Protein 5H4R (pdb70)

B-factor: mean 18.1, std 11.46, range [3.58, 94.28]

Solvent-accessible surface area: 15550 Å² total; per-residue (Å²): 195,25,170,63,19,114,12,163,31,86,74,95,155,49,34,117,42,68,2,6,114,24,0,99,77,0,56,0,0,0,0,0,0,32,0,0,0,0,15,60,127,136,53,122,46,155,56,44,38,82,6,3,30,48,109,10,57,31,119,2,60,78,118,2,0,48,23,0,70,185,27,19,1,28,0,0,0,0,0,0,1,2,20,40,4,24,98,63,103,81,18,79,11,27,143,116,0,11,49,12,0,39,90,0,0,43,32,0,41,139,22,163,0,10,0,0,0,0,0,4,73,0,18,57,72,32,54,3,19,0,27,78,148,44,41,156,49,0,32,89,0,2,107,9,0,2,62,46,0,0,67,71,0,78,136,38,84,42,54,0,0,0,0,4,0,5,31,0,34,5,44,78,40,173,6,28,146,147,10,50,36,140,37,105,77,0,98,43,0,6,81,4,2,15,100,2,0,42,9,0,0,76,12,0,16,92,23,22,47,38,0,68,9,0,7,0,0,0,0,1,3,8,0,15,0,68,20,0,42,34,137,44,14,123,62,10,164,47,90,17,206,131,188,59,27,11,0,0,0,0,10,3,28,54,10,115,60,1,0,48,19,30,54,142,94,114,52,28,61,43,147,6,42,19,140,34,112,138,16,64,137,44,0,29,137,3,0,41,74,0,17,64,70,4,0,37,151,6,41,0,0,0,0,0,9,0,0,0,14,24,2,143,59,20,22,68,15,0,0,26,0,0,0,3,0,5,46,0,0,15,0,21,7,1,0,3,0,0,19,0,8,23,26,35,200,56,161,42,83,12,1,0,0,0,38,4,174,72,36,140,55,54,30,60,25,0,9,53,0,0,38,100,25,0,201

CATH classification: 3.20.20.80

Secondary structure (DSSP, 8-state):
---------PPPP---SHHHHHHHHH--EEEETTSTT---SS-S-S-GGGHHHHTT-S---HHHHHHHHHTT--EEEE----GGGEETTTTEEPHHHHHHHHHHHHHHHHTT-EEEEE--S-BSTTSB--SGGGHHHHHHHHHHHHHHHHHHTTTS-TTEEEES-S-----SSTTSS---TTSHHHHHHHHHHHHHHHHHHHHHHTT-GGGGT--EEEE-GGG-THHHHSTT--PPP---SSS--EEEEEE---SHHHHTS-TTSTT------TT-HHHHHHHHHHHHHHHHHTGGGT--EEEEEE-----SS-HHHHHHHHHHHHHHHHHTT-EEEEEE-S--SSSS-----EETTTTEES-HHHHHHHHHHH-

Foldseek 3Di:
DADQDDDDDAFDDFDDDDQLVVQLVQLAEAEQPQAQQQDDPDDPDDDPNCSRCPQLNDHDDLVLLVLVVVLPGQEYEYEHAQPVAFDDPQGHGHPVSLVSVVVNVVSNVVSVGQYEYEHEPQDDQQAQAQAPVRLVSPLSNLLRVLLVNLLVCQQPAQSYEYESYAAHAHPPDPGRPHDDCVDVRRLRSQVSLQVSQQSNQVSQCVNDHNSVQHAYEGATHGLALVRCLDPSHDDHDHPRPDPQRYEYEHADQPPCLFAPPFLPDPSHDPAADPPDCVNCVVLLVSLVSCLVPARVVPHHYEHEEYFGFDDPHSLNRRLNVLLNNQQSQVSSSYYYYYHASLACDDRDRHRHQANSVVRDGPRSSNSVSNSVRRD

Radius of gyration: 19.48 Å; Cα contacts (8 Å, |Δi|>4): 780; chains: 1; bounding box: 45×49×55 Å

Nearest PDB structures (foldseek):
  5h4r-assembly1_A  TM=1.003E+00  e=7.513E-83  Caldicellulosiruptor sp. F32
  4x0v-assembly4_D  TM=1.001E+00  e=1.596E-78  Caldicellulosiruptor sp. F32
  1edg-assembly1_A  TM=9.841E-01  e=3.056E-53  Ruminiclostridium cellulolyticum H10
  5oyd-assembly1_A  TM=8.355E-01  e=2.711E-30  Cellvibrio japonicus Ueda107
  6haa-assembly2_B  TM=8.327E-01  e=1.024E-29  Cellvibrio japonicus Ueda107

InterPro domains:
  IPR001547 Glycoside hydrolase, family 5 [PF00150] (77-369)
  IPR017853 Glycoside hydrolase superfamily [SSF51445] (43-400)
  IPR050386 Glycosyl Hydrolase 5 (Cellulase A) [PTHR31297] (7-392)

Structure (mmCIF, N/CA/C/O backbone):
data_5H4R
#
_entry.id   5H4R
#
_cell.length_a   62.581
_cell.length_b   76.315
_cell.length_c   95.611
_cell.angle_alpha   90.000
_cell.angle_beta   90.000
_cell.angle_gamma   90.000
#
_symmetry.space_group_name_H-M   'P 21 21 21'
#
loop_
_entity.id
_entity.type
_entity.pdbx_description
1 polymer Beta-1,3-1,4-glucanase
2 branched beta-D-glucopyranose-(1-4)-beta-D-glucopyranose-(1-4)-beta-D-glucopyranose-(1-4)-beta-D-glucopyranose
3 non-polymer GLYCEROL
4 water water
#
loop_
_atom_site.group_PDB
_atom_site.id
_atom_site.type_symbol
_atom_site.label_atom_id
_atom_site.label_alt_id
_atom_site.label_comp_id
_atom_site.label_asym_id
_atom_site.label_entity_id
_atom_site.label_seq_id
_atom_site.pdbx_PDB_ins_code
_atom_site.Cartn_x
_atom_site.Cartn_y
_atom_site.Cartn_z
_atom_site.occupancy
_atom_site.B_iso_or_equiv
_atom_site.auth_seq_id
_atom_site.auth_comp_id
_atom_site.auth_asym_id
_atom_site.auth_atom_id
_atom_site.pdbx_PDB_model_num
ATOM 1 N N . ARG A 1 22 ? 20.13679 52.53422 -9.78519 1.000 43.86396 22 ARG A N 1
ATOM 2 C CA . ARG A 1 22 ? 20.19454 53.94560 -9.39975 1.000 23.17405 22 ARG A CA 1
ATOM 3 C C . ARG A 1 22 ? 21.62029 54.47085 -9.36607 1.000 20.94472 22 ARG A C 1
ATOM 4 O O . ARG A 1 22 ? 21.85361 55.66264 -9.28935 1.000 26.01472 22 ARG A O 1
ATOM 25 N N . ALA A 1 23 ? 22.57158 53.55565 -9.35635 1.000 18.02854 23 ALA A N 1
ATOM 26 C CA . ALA A 1 23 ? 23.98010 53.89951 -9.26217 1.000 15.45492 23 ALA A CA 1
ATOM 27 C C . ALA A 1 23 ? 24.74926 52.93368 -10.14251 1.000 21.35948 23 ALA A C 1
ATOM 28 O O . ALA A 1 23 ? 24.24215 51.88066 -10.54293 1.000 27.56719 23 ALA A O 1
ATOM 35 N N . LYS A 1 24 ? 25.97171 53.31040 -10.46647 1.000 18.26054 24 LYS A N 1
ATOM 36 C CA A LYS A 1 24 ? 26.83005 52.50839 -11.32766 0.470 21.02403 24 LYS A CA 1
ATOM 37 C CA B LYS A 1 24 ? 26.83229 52.50971 -11.32915 0.530 21.09650 24 LYS A CA 1
ATOM 38 C C . LYS A 1 24 ? 27.98984 51.99088 -10.49321 1.000 22.49819 24 LYS A C 1
ATOM 39 O O . LYS A 1 24 ? 28.76064 52.78422 -9.94142 1.000 20.99047 24 LYS A O 1
ATOM 74 N N . ILE A 1 25 ? 28.10583 50.67324 -10.39179 1.000 14.90898 25 ILE A N 1
ATOM 75 C CA . ILE A 1 25 ? 29.21579 50.08967 -9.63549 1.000 14.01853 25 ILE A CA 1
ATOM 76 C C . ILE A 1 25 ? 30.48666 50.21071 -10.47343 1.000 15.38766 25 ILE A C 1
ATOM 77 O O . ILE A 1 25 ? 30.48551 49.79797 -11.64010 1.000 15.87153 25 ILE A O 1
ATOM 93 N N . PRO A 1 26 ? 31.57727 50.73437 -9.92616 1.000 14.29555 26 PRO A N 1
ATOM 94 C CA . PRO A 1 26 ? 32.77624 50.95303 -10.73367 1.000 15.13785 26 PRO A CA 1
ATOM 95 C C . PRO A 1 26 ? 33.56483 49.67002 -10.94657 1.000 15.34255 26 PRO A C 1
ATOM 96 O O . PRO A 1 26 ? 33.49058 48.72326 -10.16786 1.000 14.71552 26 PRO A O 1
ATOM 107 N N . GLU A 1 27 ? 34.34266 49.67318 -12.02713 1.000 16.50797 27 GLU A N 1
ATOM 108 C CA . GLU A 1 27 ? 35.34373 48.63623 -12.26012 1.000 16.88594 27 GLU A CA 1
ATOM 109 C C . GLU A 1 27 ? 36.63326 49.04420 -11.55803 1.000 26.68744 27 GLU A C 1
ATOM 110 O O . GLU A 1 27 ? 37.32696 49.96325 -12.00994 1.000 25.68666 27 GLU A O 1
ATOM 122 N N . ILE A 1 28 ? 36.95255 48.35388 -10.46735 1.000 18.35304 28 ILE A N 1
ATOM 123 C CA . ILE A 1 28 ? 38.08381 48.70348 -9.60853 1.000 21.90347 28 ILE A CA 1
ATOM 124 C C . ILE A 1 28 ? 39.27692 47.86773 -10.04629 1.000 29.76194 28 ILE A C 1
ATOM 125 O O . ILE A 1 28 ? 39.17089 46.63563 -10.15312 1.000 19.35441 28 ILE A O 1
ATOM 141 N N . LYS A 1 29 ? 40.41866 48.52880 -10.23675 1.000 26.65863 29 LYS A N 1
ATOM 142 C CA . LYS A 1 29 ? 41.67096 47.89445 -10.63119 1.000 26.36462 29 LYS A CA 1
ATOM 143 C C . LYS A 1 29 ? 42.68872 48.12591 -9.52051 1.000 30.68535 29 LYS A C 1
ATOM 144 O O . LYS A 1 29 ? 43.34911 49.17086 -9.47956 1.000 26.46821 29 LYS A O 1
ATOM 163 N N . ILE A 1 30 ? 42.80474 47.14905 -8.62584 1.000 28.93615 30 ILE A N 1
ATOM 164 C CA . ILE A 1 30 ? 43.83560 47.11589 -7.59369 1.000 22.18511 30 ILE A CA 1
ATOM 165 C C . ILE A 1 30 ? 44.49473 45.74179 -7.65059 1.000 19.11509 30 ILE A C 1
ATOM 166 O O . ILE A 1 30 ? 43.81912 44.71990 -7.47993 1.000 22.22607 30 ILE A O 1
ATOM 182 N N . ALA A 1 31 ? 45.80719 45.71608 -7.87595 1.000 20.18793 31 ALA A N 1
ATOM 183 C CA . ALA A 1 31 ? 46.52946 44.45431 -7.93097 1.000 25.07868 31 ALA A CA 1
ATOM 184 C C . ALA A 1 31 ? 46.57048 43.77794 -6.56192 1.000 16.54550 31 ALA A C 1
ATOM 185 O O . ALA A 1 31 ? 46.73562 44.43253 -5.53081 1.000 21.08397 31 ALA A O 1
ATOM 192 N N . SER A 1 32 ? 46.40726 42.45623 -6.54791 1.000 18.37596 32 SER A N 1
ATOM 193 C CA . SER A 1 32 ? 46.53108 41.71772 -5.29620 1.000 18.00501 32 SER A CA 1
ATOM 194 C C . SER A 1 32 ? 47.98759 41.71482 -4.83618 1.000 16.70897 32 SER A C 1
ATOM 195 O O . SER A 1 32 ? 48.91889 41.62554 -5.63950 1.000 18.45468 32 SER A O 1
ATOM 203 N N . ARG A 1 33 ? 48.17656 41.84115 -3.53085 1.000 15.13102 33 ARG A N 1
ATOM 204 C CA . ARG A 1 33 ? 49.47548 41.68146 -2.91526 1.000 15.60591 33 ARG A CA 1
ATOM 205 C C . ARG A 1 33 ? 49.73327 40.20039 -2.64245 1.000 15.84881 33 ARG A C 1
ATOM 206 O O . ARG A 1 33 ? 48.82604 39.36294 -2.69714 1.000 17.66189 33 ARG A O 1
ATOM 227 N N . LYS A 1 34 ? 50.98247 39.87573 -2.34032 1.000 16.60873 34 LYS A N 1
ATOM 228 C CA . LYS A 1 34 ? 51.29356 38.51811 -1.90435 1.000 16.86078 34 LYS A CA 1
ATOM 229 C C . LYS A 1 34 ? 50.67965 38.29411 -0.53747 1.000 18.24607 34 LYS A C 1
ATOM 230 O O . LYS A 1 34 ? 50.93924 39.06368 0.39199 1.000 16.42144 34 LYS A O 1
ATOM 248 N N . ILE A 1 35 ? 49.84715 37.26912 -0.41913 1.000 15.28385 35 ILE A N 1
ATOM 249 C CA . ILE A 1 35 ? 49.19740 36.90766 0.83537 1.000 14.28431 35 ILE A CA 1
ATOM 250 C C . ILE A 1 35 ? 49.78595 35.57535 1.29025 1.000 17.96981 35 ILE A C 1
ATOM 251 O O . ILE A 1 35 ? 49.72415 34.58449 0.53688 1.000 16.93382 35 ILE A O 1
ATOM 267 N N . PRO A 1 36 ? 50.42841 35.50551 2.45434 1.000 15.32601 36 PRO A N 1
ATOM 268 C CA . PRO A 1 36 ? 50.99180 34.22209 2.88221 1.000 17.32195 36 PRO A CA 1
ATOM 269 C C . PRO A 1 36 ? 49.92788 33.14041 2.94018 1.000 16.79744 36 PRO A C 1
ATOM 270 O O . PRO A 1 36 ? 48.78426 33.38043 3.33458 1.000 17.20741 36 PRO A O 1
ATOM 281 N N . ASN A 1 37 ? 50.31712 31.93381 2.53427 1.000 17.49746 37 ASN A N 1
ATOM 282 C CA . ASN A 1 37 ? 49.39264 30.80855 2.54828 1.000 18.90679 37 ASN A CA 1
ATOM 283 C C . ASN A 1 37 ? 49.49131 30.15405 3.91470 1.000 17.80835 37 ASN A C 1
ATOM 284 O O . ASN A 1 37 ? 50.38675 29.34019 4.17304 1.000 23.95024 37 ASN A O 1
ATOM 295 N N . ASN A 1 38 ? 48.59249 30.52756 4.80492 1.000 14.77789 38 ASN A N 1
ATOM 296 C CA . ASN A 1 38 ? 48.48617 29.84721 6.08158 1.000 14.63815 38 ASN A CA 1
ATOM 297 C C . ASN A 1 38 ? 47.01873 29.76641 6.47853 1.000 14.97460 38 ASN A C 1
ATOM 298 O O . ASN A 1 38 ? 46.13858 30.33691 5.83114 1.000 13.18002 38 ASN A O 1
ATOM 309 N N . ALA A 1 39 ? 46.76019 29.00206 7.53792 1.000 13.73916 39 ALA A N 1
ATOM 310 C CA . ALA A 1 39 ? 45.38086 28.73325 7.93354 1.000 13.12316 39 ALA A CA 1
ATOM 311 C C . ALA A 1 39 ? 44.65136 30.00860 8.33589 1.000 14.14317 39 ALA A C 1
ATOM 312 O O . ALA A 1 39 ? 43.47174 30.18836 8.01383 1.000 12.95632 39 ALA A O 1
ATOM 319 N N . ALA A 1 40 ? 45.34130 30.91133 9.02912 1.000 11.68966 40 ALA A N 1
ATOM 320 C CA . ALA A 1 40 ? 44.68929 32.10174 9.55078 1.000 12.13497 40 ALA A CA 1
ATOM 321 C C . ALA A 1 40 ? 44.21450 32.99126 8.41878 1.000 11.60551 40 ALA A C 1
ATOM 322 O O . ALA A 1 40 ? 43.10013 33.51907 8.45807 1.000 9.62895 40 ALA A O 1
ATOM 329 N N . LEU A 1 41 ? 45.04861 33.16390 7.40151 1.000 11.00307 41 LEU A N 1
ATOM 330 C CA . LEU A 1 41 ? 44.64771 34.05579 6.32810 1.000 10.57568 41 LEU A CA 1
ATOM 331 C C . LEU A 1 41 ? 43.61010 33.40682 5.42058 1.000 10.88008 41 LEU A C 1
ATOM 332 O O . LEU A 1 41 ? 42.75249 34.12537 4.88035 1.000 11.84583 41 LEU A O 1
ATOM 348 N N . LYS A 1 42 ? 43.61629 32.05765 5.30521 1.000 11.32909 42 LYS A N 1
ATOM 349 C CA . LYS A 1 42 ? 42.53311 31.37071 4.59615 1.000 11.51062 42 LYS A CA 1
ATOM 350 C C . LYS A 1 42 ? 41.21003 31.52510 5.34750 1.000 12.23515 42 LYS A C 1
ATOM 351 O O . LYS A 1 42 ? 40.15177 31.69464 4.72465 1.000 12.01056 42 LYS A O 1
ATOM 370 N N . PHE A 1 43 ? 41.26832 31.45397 6.68288 1.000 11.76940 43 PHE A N 1
ATOM 371 C CA . PHE A 1 43 ? 40.11162 31.69900 7.54574 1.000 9.66260 43 PHE A CA 1
ATOM 372 C C . PHE A 1 43 ? 39.52878 33.08732 7.30610 1.000 13.14841 43 PHE A C 1
ATOM 373 O O . PHE A 1 43 ? 38.32564 33.23726 7.04402 1.000 10.68723 43 PHE A O 1
ATOM 390 N N . VAL A 1 44 ? 40.37630 34.12156 7.36675 1.000 10.68087 44 VAL A N 1
ATOM 391 C CA . VAL A 1 44 ? 39.90760 35.48628 7.13714 1.000 9.95516 44 VAL A CA 1
ATOM 392 C C . VAL A 1 44 ? 39.31803 35.63142 5.74003 1.000 10.66069 44 VAL A C 1
ATOM 393 O O . VAL A 1 44 ? 38.29978 36.30399 5.55365 1.000 8.88435 44 VAL A O 1
ATOM 406 N N . LYS A 1 45 ? 39.95467 35.03436 4.73286 1.000 9.53244 45 LYS A N 1
ATOM 407 C CA . LYS A 1 45 ? 39.38137 35.08367 3.38909 1.000 11.74264 45 LYS A CA 1
ATOM 408 C C . LYS A 1 45 ? 37.99536 34.44629 3.35141 1.000 12.87113 45 LYS A C 1
ATOM 409 O O . LYS A 1 45 ? 37.07075 34.98894 2.73371 1.000 12.35870 45 LYS A O 1
ATOM 428 N N . ASP A 1 46 ? 37.81779 33.32545 4.04488 1.000 10.89808 46 ASP A N 1
ATOM 429 C CA . ASP A 1 46 ? 36.53912 32.61817 4.01562 1.000 11.71072 46 ASP A CA 1
ATOM 430 C C . ASP A 1 46 ? 35.44819 33.40480 4.73148 1.000 13.96002 46 ASP A C 1
ATOM 431 O O . ASP A 1 46 ? 34.26449 33.24768 4.41281 1.000 11.28160 46 ASP A O 1
ATOM 440 N N . MET A 1 47 ? 35.81770 34.22839 5.70941 1.000 9.52642 47 MET A N 1
ATOM 441 C CA . MET A 1 47 ? 34.84647 35.14322 6.31748 1.000 10.70438 47 MET A CA 1
ATOM 442 C C . MET A 1 47 ? 34.19617 36.04376 5.28335 1.000 9.76126 47 MET A C 1
ATOM 443 O O . MET A 1 47 ? 33.03976 36.43412 5.46110 1.000 9.81824 47 MET A O 1
ATOM 457 N N . LYS A 1 48 ? 34.94298 36.42553 4.24344 1.000 9.97476 48 LYS A N 1
ATOM 458 C CA . LYS A 1 48 ? 34.44156 37.04181 3.01480 1.000 9.10953 48 LYS A CA 1
ATOM 459 C C . LYS A 1 48 ? 34.07781 38.50267 3.20405 1.000 12.07919 48 LYS A C 1
ATOM 460 O O . LYS A 1 48 ? 34.76061 39.39262 2.69601 1.000 9.92586 48 LYS A O 1
ATOM 479 N N . ILE A 1 49 ? 32.98954 38.74895 3.91692 1.000 10.13448 49 ILE A N 1
ATOM 480 C CA . ILE A 1 49 ? 32.52451 40.09852 4.17967 1.000 8.59384 49 ILE A CA 1
ATOM 481 C C . ILE A 1 49 ? 31.46975 39.98757 5.26785 1.000 7.23281 49 ILE A C 1
ATOM 482 O O . ILE A 1 49 ? 30.69162 39.02514 5.30321 1.000 8.73834 49 ILE A O 1
ATOM 498 N N . GLY A 1 50 ? 31.43923 40.98711 6.14359 1.000 9.40484 50 GLY A N 1
ATOM 499 C CA . GLY A 1 50 ? 30.61644 40.94967 7.32703 1.000 8.43418 50 GLY A CA 1
ATOM 500 C C . GLY A 1 50 ? 29.57348 42.04299 7.38088 1.000 8.96214 50 GLY A C 1
ATOM 501 O O . GLY A 1 50 ? 29.67430 43.08809 6.73072 1.000 10.11921 50 GLY A O 1
ATOM 505 N N . TRP A 1 51 ? 28.57218 41.78352 8.20977 1.000 8.47705 51 TRP A N 1
ATOM 506 C CA . TRP A 1 51 ? 27.47128 42.70322 8.47627 1.000 7.10757 51 TRP A CA 1
ATOM 507 C C . TRP A 1 51 ? 27.32488 42.79484 9.98181 1.000 7.17245 51 TRP A C 1
ATOM 508 O O . TRP A 1 51 ? 27.22238 41.76277 10.64623 1.000 9.44234 51 TRP A O 1
ATOM 529 N N . ASN A 1 52 ? 27.38608 44.01458 10.52128 1.000 7.71134 52 ASN A N 1
ATOM 530 C CA . ASN A 1 52 ? 27.17636 44.24389 11.93979 1.000 8.21239 52 ASN A CA 1
ATOM 531 C C . ASN A 1 52 ? 25.69204 44.38873 12.24513 1.000 9.78057 52 ASN A C 1
ATOM 532 O O . ASN A 1 52 ? 24.99625 45.17346 11.60017 1.000 9.16808 52 ASN A O 1
ATOM 543 N N . LEU A 1 53 ? 25.23208 43.64921 13.24724 1.000 9.34935 53 LEU A N 1
ATOM 544 C CA . LEU A 1 53 ? 23.93937 43.85546 13.90626 1.000 7.85395 53 LEU A CA 1
ATOM 545 C C . LEU A 1 53 ? 24.07788 45.06611 14.84026 1.000 11.35202 53 LEU A C 1
ATOM 546 O O . LEU A 1 53 ? 24.12177 44.96689 16.06702 1.000 9.29454 53 LEU A O 1
ATOM 562 N N . GLY A 1 54 ? 24.21336 46.23885 14.22186 1.000 8.50003 54 GLY A N 1
ATOM 563 C CA . GLY A 1 54 ? 24.52521 47.42985 14.96940 1.000 7.80272 54 GLY A CA 1
ATOM 564 C C . GLY A 1 54 ? 23.33071 48.02032 15.69834 1.000 8.72935 54 GLY A C 1
ATOM 565 O O . GLY A 1 54 ? 22.16911 47.86104 15.31230 1.000 7.94833 54 GLY A O 1
ATOM 569 N N . ASN A 1 55 ? 23.63566 48.76155 16.76197 1.000 8.76448 55 ASN A N 1
ATOM 570 C CA . ASN A 1 55 ? 22.61769 49.42355 17.58545 1.000 10.98299 55 ASN A CA 1
ATOM 571 C C . ASN A 1 55 ? 21.54956 48.44411 18.07653 1.000 9.04253 55 ASN A C 1
ATOM 572 O O . ASN A 1 55 ? 20.37366 48.79488 18.21614 1.000 10.80831 55 ASN A O 1
ATOM 583 N N . THR A 1 56 ? 21.98207 47.22314 18.40126 1.000 7.38932 56 THR A N 1
ATOM 584 C CA . THR A 1 56 ? 21.09525 46.15392 18.82528 1.000 8.25149 56 THR A CA 1
ATOM 585 C C . THR A 1 56 ? 21.49650 45.77678 20.23996 1.000 9.00408 56 THR A C 1
ATOM 586 O O . THR A 1 56 ? 21.13735 46.48572 21.18280 1.000 9.00357 56 THR A O 1
ATOM 597 N N . PHE A 1 57 ? 22.18250 44.63917 20.45658 1.000 8.05113 57 PHE A N 1
ATOM 598 C CA . PHE A 1 57 ? 22.60453 44.27168 21.81447 1.000 8.51594 57 PHE A CA 1
ATOM 599 C C . PHE A 1 57 ? 23.65924 45.20852 22.38800 1.000 8.45222 57 PHE A C 1
ATOM 600 O O . PHE A 1 57 ? 23.94692 45.14025 23.59410 1.000 9.00726 57 PHE A O 1
ATOM 617 N N . ASP A 1 58 ? 24.20987 46.09018 21.56191 1.000 7.98199 58 ASP A N 1
ATOM 618 C CA . ASP A 1 58 ? 25.16513 47.10621 21.99405 1.000 7.96335 58 ASP A CA 1
ATOM 619 C C . ASP A 1 58 ? 24.51925 48.36285 22.57349 1.000 8.55697 58 ASP A C 1
ATOM 620 O O . ASP A 1 58 ? 25.21992 49.18816 23.16714 1.000 8.85289 58 ASP A O 1
ATOM 629 N N . ALA A 1 59 ? 23.20968 48.53291 22.43543 1.000 8.85912 59 ALA A N 1
ATOM 630 C CA . ALA A 1 59 ? 22.54437 49.68652 23.01878 1.000 9.77864 59 ALA A CA 1
ATOM 631 C C . ALA A 1 59 ? 22.76799 49.69786 24.52693 1.000 13.22017 59 ALA A C 1
ATOM 632 O O . ALA A 1 59 ? 22.69188 48.67043 25.20179 1.000 12.64028 59 ALA A O 1
ATOM 639 N N . ALA A 1 60 ? 23.09455 50.86508 25.05065 1.000 11.97715 60 ALA A N 1
ATOM 640 C CA . ALA A 1 60 ? 23.45991 50.96898 26.45428 1.000 12.37023 60 ALA A CA 1
ATOM 641 C C . ALA A 1 60 ? 23.20967 52.39391 26.90478 1.000 16.00236 60 ALA A C 1
ATOM 642 O O . ALA A 1 60 ? 23.56640 53.34558 26.20451 1.000 14.36813 60 ALA A O 1
ATOM 649 N N . PHE A 1 61 ? 22.61054 52.52387 28.08059 1.000 13.69811 61 PHE A N 1
ATOM 650 C CA . PHE A 1 61 ? 22.25071 53.80743 28.65083 1.000 14.71743 61 PHE A CA 1
ATOM 651 C C . PHE A 1 61 ? 21.68505 53.54784 30.03769 1.000 16.34123 61 PHE A C 1
ATOM 652 O O . PHE A 1 61 ? 21.25879 52.43274 30.35532 1.000 16.04223 61 PHE A O 1
ATOM 669 N N . GLU A 1 62 ? 21.70431 54.58373 30.86174 1.000 17.41967 62 GLU A N 1
ATOM 670 C CA . GLU A 1 62 ? 21.12106 54.54089 32.19445 1.000 19.01104 62 GLU A CA 1
ATOM 671 C C . GLU A 1 62 ? 19.63541 54.90497 32.16275 1.000 19.28739 62 GLU A C 1
ATOM 672 O O . GLU A 1 62 ? 19.11836 55.46175 31.19350 1.000 25.39463 62 GLU A O 1
ATOM 684 N N . ASN A 1 63 ? 18.95104 54.56904 33.24625 1.000 23.08978 63 ASN A N 1
ATOM 685 C CA . ASN A 1 63 ? 17.57409 54.98306 33.49509 1.000 24.62462 63 ASN A CA 1
ATOM 686 C C . ASN A 1 63 ? 16.62793 54.56159 32.37938 1.000 33.58962 63 ASN A C 1
ATOM 687 O O . ASN A 1 63 ? 15.89475 55.39598 31.83834 1.000 28.09262 63 ASN A O 1
ATOM 698 N N . PRO A 1 64 ? 16.59439 53.28177 32.02170 1.000 26.84561 64 PRO A N 1
ATOM 699 C CA . PRO A 1 64 ? 15.63164 52.83516 31.01298 1.000 20.58755 64 PRO A CA 1
ATOM 700 C C . PRO A 1 64 ? 14.21216 53.07697 31.48548 1.000 23.64156 64 PRO A C 1
ATOM 701 O O . PRO A 1 64 ? 13.89130 52.89704 32.66295 1.000 27.44178 64 PRO A O 1
ATOM 712 N N . SER A 1 65 ? 13.35683 53.47077 30.55292 1.000 26.81284 65 SER A N 1
ATOM 713 C CA . SER A 1 65 ? 11.96053 53.69780 30.90188 1.000 30.40844 65 SER A CA 1
ATOM 714 C C . SER A 1 65 ? 11.19212 52.39759 31.04631 1.000 33.70565 65 SER A C 1
ATOM 715 O O . SER A 1 65 ? 10.07613 52.40326 31.57679 1.000 42.23640 65 SER A O 1
ATOM 723 N N . PHE A 1 66 ? 11.78389 51.28763 30.64234 1.000 29.73340 66 PHE A N 1
ATOM 724 C CA . PHE A 1 66 ? 11.11354 50.00389 30.59627 1.000 25.99170 66 PHE A CA 1
ATOM 725 C C . PHE A 1 66 ? 11.63713 49.10245 31.70157 1.000 28.67904 66 PHE A C 1
ATOM 726 O O . PHE A 1 66 ? 12.68956 49.35747 32.29602 1.000 27.42533 66 PHE A O 1
ATOM 743 N N . ASP A 1 67 ? 10.86736 48.04818 31.98406 1.000 27.69509 67 ASP A N 1
ATOM 744 C CA . ASP A 1 67 ? 11.20807 47.11170 33.04979 1.000 28.85661 67 ASP A CA 1
ATOM 745 C C . ASP A 1 67 ? 11.98508 45.90608 32.54459 1.000 31.08281 67 ASP A C 1
ATOM 746 O O . ASP A 1 67 ? 12.85766 45.39885 33.25450 1.000 34.59352 67 ASP A O 1
ATOM 755 N N . ASP A 1 68 ? 11.68213 45.43840 31.33786 1.000 24.91253 68 ASP A N 1
ATOM 756 C CA . ASP A 1 68 ? 12.28973 44.23165 30.77813 1.000 22.20256 68 ASP A CA 1
ATOM 757 C C . ASP A 1 68 ? 13.63473 44.57285 30.13779 1.000 19.04300 68 ASP A C 1
ATOM 758 O O . ASP A 1 68 ? 13.67905 45.24274 29.10340 1.000 20.19369 68 ASP A O 1
ATOM 767 N N . GLU A 1 69 ? 14.73840 44.07741 30.72121 1.000 19.35510 69 GLU A N 1
ATOM 768 C CA . GLU A 1 69 ? 16.06185 44.40081 30.19396 1.000 18.90014 69 GLU A CA 1
ATOM 769 C C . GLU A 1 69 ? 16.25044 43.92179 28.76377 1.000 17.39803 69 GLU A C 1
ATOM 770 O O . GLU A 1 69 ? 17.13462 44.42668 28.07566 1.000 14.36756 69 GLU A O 1
ATOM 782 N N . LEU A 1 70 ? 15.45125 42.96512 28.28816 1.000 13.66659 70 LEU A N 1
ATOM 783 C CA . LEU A 1 70 ? 15.60999 42.53007 26.91006 1.000 14.79011 70 LEU A CA 1
ATOM 784 C C . LEU A 1 70 ? 15.25058 43.62944 25.92179 1.000 15.41882 70 LEU A C 1
ATOM 785 O O . LEU A 1 70 ? 15.68639 43.57425 24.77081 1.000 12.69604 70 LEU A O 1
ATOM 801 N N . LEU A 1 71 ? 14.48267 44.64053 26.34592 1.000 15.07535 71 LEU A N 1
ATOM 802 C CA . LEU A 1 71 ? 14.14846 45.74535 25.45832 1.000 13.59115 71 LEU A CA 1
ATOM 803 C C . LEU A 1 71 ? 15.35303 46.61363 25.10461 1.000 14.17945 71 LEU A C 1
ATOM 804 O O . LEU A 1 71 ? 15.24412 47.44552 24.20105 1.000 14.35052 71 LEU A O 1
ATOM 820 N N . TYR A 1 72 ? 16.51048 46.42601 25.75052 1.000 12.62108 72 TYR A N 1
ATOM 821 C CA . TYR A 1 72 ? 17.71948 47.06242 25.24143 1.000 12.09789 72 TYR A CA 1
ATOM 822 C C . TYR A 1 72 ? 17.99152 46.63253 23.80473 1.000 12.85671 72 TYR A C 1
ATOM 823 O O . TYR A 1 72 ? 18.50413 47.42169 23.01500 1.000 10.85154 72 TYR A O 1
ATOM 841 N N . GLU A 1 73 ? 17.63081 45.39687 23.44313 1.000 12.79621 73 GLU A N 1
ATOM 842 C CA . GLU A 1 73 ? 17.88144 44.91984 22.08631 1.000 12.12742 73 GLU A CA 1
ATOM 843 C C . GLU A 1 73 ? 17.26176 45.82939 21.03428 1.000 13.17166 73 GLU A C 1
ATOM 844 O O . GLU A 1 73 ? 17.78948 45.93661 19.91987 1.000 12.09840 73 GLU A O 1
ATOM 856 N N . THR A 1 74 ? 16.11258 46.43555 21.33667 1.000 12.78856 74 THR A N 1
ATOM 857 C CA . THR A 1 74 ? 15.36749 47.20001 20.34558 1.000 11.56356 74 THR A CA 1
ATOM 858 C C . THR A 1 74 ? 15.27457 48.68143 20.65999 1.000 10.79067 74 THR A C 1
ATOM 859 O O . THR A 1 74 ? 14.67429 49.43271 19.88495 1.000 13.69549 74 THR A O 1
ATOM 870 N N . ALA A 1 75 ? 15.87863 49.12730 21.75860 1.000 10.85501 75 ALA A N 1
ATOM 871 C CA . ALA A 1 75 ? 15.74896 50.52390 22.15907 1.000 12.92861 75 ALA A CA 1
ATOM 872 C C . ALA A 1 75 ? 16.25194 51.48726 21.08410 1.000 12.60315 75 ALA A C 1
ATOM 873 O O . ALA A 1 75 ? 15.73204 52.60190 20.94785 1.000 13.57263 75 ALA A O 1
ATOM 880 N N . TRP A 1 76 ? 17.31378 51.11473 20.37514 1.000 10.72745 76 TRP A N 1
ATOM 881 C CA . TRP A 1 76 ? 17.89051 51.95414 19.34579 1.000 11.51253 76 TRP A CA 1
ATOM 882 C C . TRP A 1 76 ? 17.45267 51.54046 17.94383 1.000 16.79167 76 TRP A C 1
ATOM 883 O O . TRP A 1 76 ? 17.02730 52.40133 17.16783 1.000 23.55372 76 TRP A O 1
ATOM 904 N N . CYS A 1 77 ? 17.50527 50.24586 17.60764 1.000 13.23773 77 CYS A N 1
ATOM 905 C CA . CYS A 1 77 ? 17.22005 49.82338 16.23518 1.000 12.16672 77 CYS A CA 1
ATOM 906 C C . CYS A 1 77 ? 15.73526 49.63930 15.97456 1.000 14.57474 77 CYS A C 1
ATOM 907 O O . CYS A 1 77 ? 15.31805 49.65671 14.80701 1.000 15.47490 77 CYS A O 1
ATOM 915 N N . GLY A 1 78 ? 14.93658 49.46743 17.02942 1.000 12.37050 78 GLY A N 1
ATOM 916 C CA . GLY A 1 78 ? 13.49449 49.44648 16.95275 1.000 12.79650 78 GLY A CA 1
ATOM 917 C C . GLY A 1 78 ? 12.85970 48.16687 16.46204 1.000 12.73820 78 GLY A C 1
ATOM 918 O O . GLY A 1 78 ? 11.63292 48.15727 16.25723 1.000 15.34347 78 GLY A O 1
ATOM 922 N N . VAL A 1 79 ? 13.62999 47.11586 16.19871 1.000 15.76273 79 VAL A N 1
ATOM 923 C CA . VAL A 1 79 ? 13.09448 45.89474 15.59051 1.000 13.60623 79 VAL A CA 1
ATOM 924 C C . VAL A 1 79 ? 13.78180 44.69949 16.22856 1.000 10.88003 79 VAL A C 1
ATOM 925 O O . VAL A 1 79 ? 15.00634 44.63844 16.26160 1.000 14.67353 79 VAL A O 1
ATOM 938 N N . LYS A 1 80 ? 13.00016 43.75182 16.75362 1.000 11.11858 80 LYS A N 1
ATOM 939 C CA . LYS A 1 80 ? 13.59924 42.58241 17.37723 1.000 11.67295 80 LYS A CA 1
ATOM 940 C C . LYS A 1 80 ? 14.19006 41.66573 16.31732 1.000 10.28946 80 LYS A C 1
ATOM 941 O O . LYS A 1 80 ? 13.58731 41.43715 15.26810 1.000 13.06114 80 LYS A O 1
ATOM 960 N N . THR A 1 81 ? 15.38889 41.17031 16.59353 1.000 9.50653 81 THR A N 1
ATOM 961 C CA . THR A 1 81 ? 16.10089 40.31825 15.64830 1.000 11.04370 81 THR A CA 1
ATOM 962 C C . THR A 1 81 ? 15.38375 38.98937 15.46481 1.000 11.73311 81 THR A C 1
ATOM 963 O O . THR A 1 81 ? 14.86007 38.39744 16.42220 1.000 12.78153 81 THR A O 1
ATOM 974 N N . THR A 1 82 ? 15.36744 38.50721 14.22436 1.000 11.56083 82 THR A N 1
ATOM 975 C CA . THR A 1 82 ? 14.70788 37.25229 13.89324 1.000 12.16636 82 THR A CA 1
ATOM 976 C C . THR A 1 82 ? 15.62066 36.39515 13.03624 1.000 12.01944 82 THR A C 1
ATOM 977 O O . THR A 1 82 ? 16.56115 36.89410 12.41245 1.000 13.80715 82 THR A O 1
ATOM 988 N N . LYS A 1 83 ? 15.29835 35.09239 12.97498 1.000 13.44974 83 LYS A N 1
ATOM 989 C CA . LYS A 1 83 ? 16.03943 34.21677 12.06881 1.000 13.66568 83 LYS A CA 1
ATOM 990 C C . LYS A 1 83 ? 15.85075 34.64355 10.61539 1.000 13.62327 83 LYS A C 1
ATOM 991 O O . LYS A 1 83 ? 16.80432 34.62157 9.82589 1.000 14.03214 83 LYS A O 1
ATOM 1010 N N . GLN A 1 84 ? 14.64144 35.08064 10.24496 1.000 14.60890 84 GLN A N 1
ATOM 1011 C CA . GLN A 1 84 ? 14.42880 35.52999 8.87252 1.000 15.01248 84 GLN A CA 1
ATOM 1012 C C . GLN A 1 84 ? 15.35316 36.69594 8.53385 1.000 13.74100 84 GLN A C 1
ATOM 1013 O O . GLN A 1 84 ? 15.85778 36.80068 7.41390 1.000 15.37451 84 GLN A O 1
ATOM 1027 N N . MET A 1 85 ? 15.58051 37.58134 9.48643 1.000 12.26794 85 MET A N 1
ATOM 1028 C CA . MET A 1 85 ? 16.47265 38.70833 9.24439 1.000 11.12339 85 MET A CA 1
ATOM 1029 C C . MET A 1 85 ? 17.88922 38.23617 8.95828 1.000 12.36854 85 MET A C 1
ATOM 1030 O O . MET A 1 85 ? 18.53064 38.68940 8.00718 1.000 12.50386 85 MET A O 1
ATOM 1044 N N . ILE A 1 86 ? 18.40210 37.31564 9.77507 1.000 10.01853 86 ILE A N 1
ATOM 1045 C CA . ILE A 1 86 ? 19.75214 36.81899 9.53975 1.000 10.46959 86 ILE A CA 1
ATOM 1046 C C . ILE A 1 86 ? 19.80866 36.03043 8.23341 1.000 12.03965 86 ILE A C 1
ATOM 1047 O O . ILE A 1 86 ? 20.79647 36.10469 7.49454 1.000 10.71323 86 ILE A O 1
ATOM 1063 N N . ASP A 1 87 ? 18.75733 35.26346 7.92698 1.000 13.27498 87 ASP A N 1
ATOM 1064 C CA . ASP A 1 87 ? 18.66239 34.58706 6.62978 1.000 13.08931 87 ASP A CA 1
ATOM 1065 C C . ASP A 1 87 ? 18.80819 35.57249 5.47801 1.000 12.73586 87 ASP A C 1
ATOM 1066 O O . ASP A 1 87 ? 19.45756 35.27741 4.46726 1.000 13.90826 87 ASP A O 1
ATOM 1075 N N . THR A 1 88 ? 18.15723 36.73088 5.60182 1.000 12.46409 88 THR A N 1
ATOM 1076 C CA . THR A 1 88 ? 18.20894 37.75887 4.56917 1.000 14.46066 88 THR A CA 1
ATOM 1077 C C . THR A 1 88 ? 19.62693 38.29429 4.38550 1.000 11.99181 88 THR A C 1
ATOM 1078 O O . THR A 1 88 ? 20.08526 38.47689 3.25282 1.000 12.66051 88 THR A O 1
ATOM 1089 N N . VAL A 1 89 ? 20.33974 38.51158 5.49144 1.000 12.08921 89 VAL A N 1
ATOM 1090 C CA . VAL A 1 89 ? 21.72804 38.97374 5.44443 1.000 11.14662 89 VAL A CA 1
ATOM 1091 C C . VAL A 1 89 ? 22.61486 37.93491 4.75906 1.000 11.39767 89 VAL A C 1
ATOM 1092 O O . VAL A 1 89 ? 23.41924 38.26858 3.87955 1.000 11.10378 89 VAL A O 1
ATOM 1105 N N . LYS A 1 90 ? 22.46010 36.65057 5.13068 1.000 10.69574 90 LYS A N 1
ATOM 1106 C CA . LYS A 1 90 ? 23.20810 35.60350 4.44404 1.000 12.20740 90 LYS A CA 1
ATOM 1107 C C . LYS A 1 90 ? 22.88527 35.56821 2.95048 1.000 12.29494 90 LYS A C 1
ATOM 1108 O O . LYS A 1 90 ? 23.78833 35.45628 2.11335 1.000 12.76395 90 LYS A O 1
ATOM 1127 N N . LYS A 1 91 ? 21.59611 35.60552 2.59630 1.000 12.93402 91 LYS A N 1
ATOM 1128 C CA . LYS A 1 91 ? 21.20600 35.50068 1.19516 1.000 14.83258 91 LYS A CA 1
ATOM 1129 C C . LYS A 1 91 ? 21.82055 36.60577 0.34394 1.000 14.58080 91 LYS A C 1
ATOM 1130 O O . LYS A 1 91 ? 22.05209 36.41074 -0.86236 1.000 15.72821 91 LYS A O 1
ATOM 1149 N N . ALA A 1 92 ? 22.05121 37.78041 0.93510 1.000 14.49452 92 ALA A N 1
ATOM 1150 C CA . ALA A 1 92 ? 22.61611 38.89637 0.19104 1.000 13.97039 92 ALA A CA 1
ATOM 1151 C C . ALA A 1 92 ? 24.09837 38.71567 -0.09227 1.000 12.97123 92 ALA A C 1
ATOM 1152 O O . ALA A 1 92 ? 24.65226 39.45755 -0.92163 1.000 14.20816 92 ALA A O 1
ATOM 1159 N N . GLY A 1 93 ? 24.73718 37.72772 0.52949 1.000 11.93576 93 GLY A N 1
ATOM 1160 C CA . GLY A 1 93 ? 26.13278 37.43031 0.26952 1.000 16.93606 93 GLY A CA 1
ATOM 1161 C C . GLY A 1 93 ? 27.06507 37.61633 1.44184 1.000 12.51748 93 GLY A C 1
ATOM 1162 O O . GLY A 1 93 ? 28.25682 37.30830 1.30759 1.000 11.91169 93 GLY A O 1
ATOM 1166 N N . PHE A 1 94 ? 26.59956 38.13071 2.58460 1.000 10.21745 94 PHE A N 1
ATOM 1167 C CA . PHE A 1 94 ? 27.45043 38.24854 3.76252 1.000 9.43288 94 PHE A CA 1
ATOM 1168 C C . PHE A 1 94 ? 27.71573 36.86392 4.33933 1.000 12.30539 94 PHE A C 1
ATOM 1169 O O . PHE A 1 94 ? 26.81574 36.03171 4.40508 1.000 12.34899 94 PHE A O 1
ATOM 1186 N N . ASN A 1 95 ? 28.95508 36.60711 4.74235 1.000 9.25850 95 ASN A N 1
ATOM 1187 C CA . ASN A 1 95 ? 29.26106 35.33687 5.38200 1.000 9.38863 95 ASN A CA 1
ATOM 1188 C C . ASN A 1 95 ? 29.69097 35.48754 6.82699 1.000 9.10559 95 ASN A C 1
ATOM 1189 O O . ASN A 1 95 ? 29.97993 34.47174 7.48367 1.000 12.46667 95 ASN A O 1
ATOM 1200 N N . THR A 1 96 ? 29.73343 36.70695 7.33877 1.000 10.12063 96 THR A N 1
ATOM 1201 C CA . THR A 1 96 ? 30.09368 37.00110 8.71713 1.000 11.78213 96 THR A CA 1
ATOM 1202 C C . THR A 1 96 ? 29.04832 37.94053 9.28510 1.000 10.08735 96 THR A C 1
ATOM 1203 O O . THR A 1 96 ? 28.61914 38.87221 8.60502 1.000 8.35114 96 THR A O 1
ATOM 1214 N N . ILE A 1 97 ? 28.62672 37.68572 10.51999 1.000 8.97886 97 ILE A N 1
ATOM 1215 C CA . ILE A 1 97 ? 27.79311 38.61309 11.27852 1.000 9.41011 97 ILE A CA 1
ATOM 1216 C C . ILE A 1 97 ? 28.55759 38.98997 12.53333 1.000 9.23207 97 ILE A C 1
ATOM 1217 O O . ILE A 1 97 ? 29.01908 38.11313 13.27363 1.000 9.17286 97 ILE A O 1
ATOM 1233 N N . ARG A 1 98 ? 28.71659 40.28567 12.76006 1.000 8.93782 98 ARG A N 1
ATOM 1234 C CA . ARG A 1 98 ? 29.26194 40.76730 14.00849 1.000 8.23550 98 ARG A CA 1
ATOM 1235 C C . ARG A 1 98 ? 28.09898 41.19399 14.89370 1.000 8.04571 98 ARG A C 1
ATOM 1236 O O . ARG A 1 98 ? 27.22299 41.95459 14.45621 1.000 8.39427 98 ARG A O 1
ATOM 1257 N N . ILE A 1 99 ? 28.07551 40.64572 16.11032 1.000 9.39241 99 ILE A N 1
ATOM 1258 C CA . ILE A 1 99 ? 27.02783 40.89301 17.08858 1.000 6.71439 99 ILE A CA 1
ATOM 1259 C C . ILE A 1 99 ? 27.65835 41.62416 18.26323 1.000 7.38923 99 ILE A C 1
ATOM 1260 O O . ILE A 1 99 ? 28.12779 40.99081 19.22417 1.000 9.53038 99 ILE A O 1
ATOM 1276 N N . PRO A 1 100 ? 27.74883 42.94814 18.19764 1.000 8.32343 100 PRO A N 1
ATOM 1277 C CA . PRO A 1 100 ? 28.30478 43.69747 19.32993 1.000 8.90249 100 PRO A CA 1
ATOM 1278 C C . PRO A 1 100 ? 27.35398 43.64161 20.50842 1.000 7.59578 100 PRO A C 1
ATOM 1279 O O . PRO A 1 100 ? 26.13152 43.74853 20.34920 1.000 9.50562 100 PRO A O 1
ATOM 1290 N N . VAL A 1 101 ? 27.91528 43.47038 21.70671 1.000 8.88674 101 VAL A N 1
ATOM 1291 C CA . VAL A 1 101 ? 27.09789 43.34372 22.90939 1.000 8.33486 101 VAL A CA 1
ATOM 1292 C C . VAL A 1 101 ? 27.63531 44.28260 23.98029 1.000 6.38384 101 VAL A C 1
ATOM 1293 O O . VAL A 1 101 ? 28.80935 44.19434 24.35870 1.000 10.09558 101 VAL A O 1
ATOM 1306 N N . SER A 1 102 ? 26.75947 45.10384 24.53448 1.000 7.76586 102 SER A N 1
ATOM 1307 C CA . SER A 1 102 ? 27.09670 45.86134 25.73400 1.000 8.01593 102 SER A CA 1
ATOM 1308 C C . SER A 1 102 ? 26.52240 45.11438 26.92932 1.000 10.41248 102 SER A C 1
ATOM 1309 O O . SER A 1 102 ? 25.31775 44.85001 26.97695 1.000 11.22144 102 SER A O 1
ATOM 1317 N N . TRP A 1 103 ? 27.38560 44.77251 27.88999 1.000 9.36703 103 TRP A N 1
ATOM 1318 C CA . TRP A 1 103 ? 26.96811 43.94031 29.01807 1.000 10.52027 103 TRP A CA 1
ATOM 1319 C C . TRP A 1 103 ? 26.68766 44.71136 30.29999 1.000 11.46069 103 TRP A C 1
ATOM 1320 O O . TRP A 1 103 ? 26.06141 44.14612 31.20684 1.000 10.52400 103 TRP A O 1
ATOM 1341 N N . HIS A 1 104 ? 27.15992 45.95900 30.42374 1.000 9.72007 104 HIS A N 1
ATOM 1342 C CA . HIS A 1 104 ? 27.17631 46.59151 31.74419 1.000 11.46793 104 HIS A CA 1
ATOM 1343 C C . HIS A 1 104 ? 25.78607 46.91224 32.27954 1.000 10.45958 104 HIS A C 1
ATOM 1344 O O . HIS A 1 104 ? 25.64199 47.05868 33.50566 1.000 14.02334 104 HIS A O 1
ATOM 1358 N N . ASN A 1 105 ? 24.75670 47.01625 31.42468 1.000 11.27133 105 ASN A N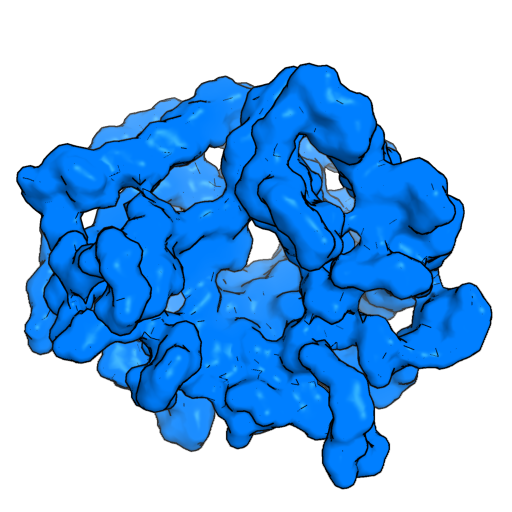 1
ATOM 1359 C CA . ASN A 1 105 ? 23.39403 47.18358 31.91612 1.000 11.28148 105 ASN A CA 1
ATOM 1360 C C . ASN A 1 105 ? 22.73542 45.86205 32.24614 1.000 12.60567 105 ASN A C 1
ATOM 1361 O O . ASN A 1 105 ? 21.53100 45.84171 32.54029 1.000 14.97420 105 ASN A O 1
ATOM 1372 N N . HIS A 1 106 ? 23.51262 44.77296 32.24698 1.000 12.70269 106 HIS A N 1
ATOM 1373 C CA . HIS A 1 106 ? 22.98670 43.42748 32.39676 1.000 13.91402 106 HIS A CA 1
ATOM 1374 C C . HIS A 1 106 ? 23.79298 42.60222 33.39141 1.000 14.48289 106 HIS A C 1
ATOM 1375 O O . HIS A 1 106 ? 23.75407 41.36745 33.33740 1.000 14.64694 106 HIS A O 1
ATOM 1389 N N . VAL A 1 107 ? 24.51381 43.25585 34.30628 1.000 12.70331 107 VAL A N 1
ATOM 1390 C CA . VAL A 1 107 ? 25.31488 42.55929 35.29532 1.000 13.05960 107 VAL A CA 1
ATOM 1391 C C . VAL A 1 107 ? 24.91262 43.01986 36.68788 1.000 18.43720 107 VAL A C 1
ATOM 1392 O O . VAL A 1 107 ? 24.45260 44.14759 36.89911 1.000 18.28549 107 VAL A O 1
ATOM 1405 N N . THR A 1 108 ? 25.04839 42.10930 37.64214 1.000 14.39069 108 THR A N 1
ATOM 1406 C CA . THR A 1 108 ? 24.74167 42.41536 39.02346 1.000 17.06156 108 THR A CA 1
ATOM 1407 C C . THR A 1 108 ? 25.81345 41.79762 39.90081 1.000 22.34790 108 THR A C 1
ATOM 1408 O O . THR A 1 108 ? 26.50032 40.85496 39.50750 1.000 17.09681 108 THR A O 1
ATOM 1419 N N . GLY A 1 109 ? 25.95774 42.34916 41.09885 1.000 24.24313 109 GLY A N 1
ATOM 1420 C CA . GLY A 1 109 ? 26.87561 41.79911 42.07061 1.000 23.48212 109 GLY A CA 1
ATOM 1421 C C . GLY A 1 109 ? 28.31752 42.21464 41.85198 1.000 22.89353 109 GLY A C 1
ATOM 1422 O O . GLY A 1 109 ? 28.71980 42.72634 40.79909 1.000 30.68127 109 GLY A O 1
ATOM 1426 N N . SER A 1 110 ? 29.12986 41.94512 42.88298 1.000 28.07194 110 SER A N 1
ATOM 1427 C CA . SER A 1 110 ? 30.51627 42.39583 42.84948 1.000 33.15906 110 SER A CA 1
ATOM 1428 C C . SER A 1 110 ? 31.33953 41.68096 41.78801 1.000 31.29281 110 SER A C 1
ATOM 1429 O O . SER A 1 110 ? 32.38535 42.20197 41.38497 1.000 31.28623 110 SER A O 1
ATOM 1437 N N . ASN A 1 111 ? 30.90348 40.51715 41.30560 1.000 23.54815 111 ASN A N 1
ATOM 1438 C CA . ASN A 1 111 ? 31.66291 39.82632 40.26941 1.000 15.92894 111 ASN A CA 1
ATOM 1439 C C . ASN A 1 111 ? 30.92771 39.79160 38.93625 1.000 14.75654 111 ASN A C 1
ATOM 1440 O O . ASN A 1 111 ? 31.13762 38.88273 38.13006 1.000 15.85214 111 ASN A O 1
ATOM 1451 N N . PHE A 1 112 ? 30.09603 40.79795 38.67186 1.000 14.56547 112 PHE A N 1
ATOM 1452 C CA . PHE A 1 112 ? 29.53507 41.05218 37.34032 1.000 13.26071 112 PHE A CA 1
ATOM 1453 C C . PHE A 1 112 ? 28.83276 39.82022 36.76760 1.000 13.10016 112 PHE A C 1
ATOM 1454 O O . PHE A 1 112 ? 29.10048 39.37818 35.64076 1.000 14.21189 112 PHE A O 1
ATOM 1471 N N . THR A 1 113 ? 27.88074 39.30539 37.52578 1.000 13.92418 113 THR A N 1
ATOM 1472 C CA . THR A 1 113 ? 27.09119 38.18251 37.03997 1.000 13.96099 113 THR A CA 1
ATOM 1473 C C . THR A 1 113 ? 26.18440 38.65029 35.92228 1.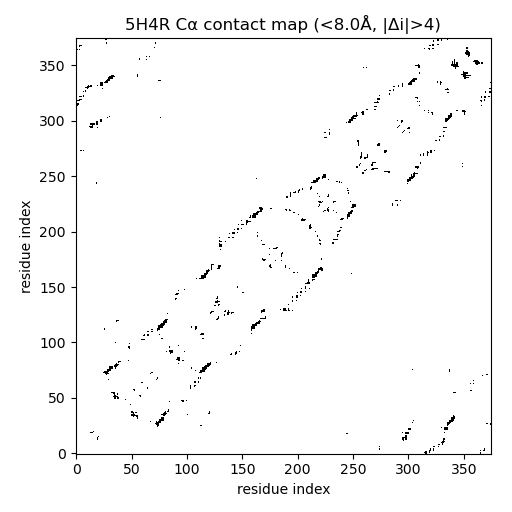000 13.16907 113 THR A C 1
ATOM 1474 O O . THR A 1 113 ? 25.34876 39.53418 36.13607 1.000 13.32693 113 THR A O 1
ATOM 1485 N N . ILE A 1 114 ? 26.29903 38.01718 34.75861 1.000 12.87852 114 ILE A N 1
ATOM 1486 C CA . ILE A 1 114 ? 25.45706 38.36538 33.61130 1.000 11.81632 114 ILE A CA 1
ATOM 1487 C C . ILE A 1 114 ? 24.06555 37.78062 33.80898 1.000 12.51539 114 ILE A C 1
ATOM 1488 O O . ILE A 1 114 ? 23.90561 36.60028 34.14558 1.000 14.58953 114 ILE A O 1
ATOM 1504 N N . SER A 1 115 ? 23.05651 38.61971 33.59633 1.000 12.50671 115 SER A N 1
ATOM 1505 C CA . SER A 1 115 ? 21.66970 38.18145 33.59128 1.000 14.86219 115 SER A CA 1
ATOM 1506 C C . SER A 1 115 ? 21.48070 37.00100 32.65275 1.000 13.01792 115 SER A C 1
ATOM 1507 O O . SER A 1 115 ? 21.86103 37.05883 31.47857 1.000 13.38177 115 SER A O 1
ATOM 1515 N N . LYS A 1 116 ? 20.89759 35.93032 33.18583 1.000 14.37530 116 LYS A N 1
ATOM 1516 C CA . LYS A 1 116 ? 20.64596 34.74947 32.36842 1.000 15.47118 116 LYS A CA 1
ATOM 1517 C C . LYS A 1 116 ? 19.75036 35.07107 31.17477 1.000 14.10324 116 LYS A C 1
ATOM 1518 O O . LYS A 1 116 ? 19.99296 34.57157 30.07146 1.000 15.07097 116 LYS A O 1
ATOM 1537 N N . ARG A 1 117 ? 18.70331 35.88661 31.37108 1.000 14.06962 117 ARG A N 1
ATOM 1538 C CA . ARG A 1 117 ? 17.79217 36.17195 30.26544 1.000 13.91093 117 ARG A CA 1
ATOM 1539 C C . ARG A 1 117 ? 18.51722 36.88256 29.13982 1.000 12.66377 117 ARG A C 1
ATOM 1540 O O . ARG A 1 117 ? 18.29062 36.59824 27.96181 1.000 12.34352 117 ARG A O 1
ATOM 1561 N N . TRP A 1 118 ? 19.43982 37.76689 29.48722 1.000 12.75992 118 TRP A N 1
ATOM 1562 C CA . TRP A 1 118 ? 20.18862 38.50053 28.47135 1.000 10.98272 118 TRP A CA 1
ATOM 1563 C C . TRP A 1 118 ? 21.12493 37.57767 27.70294 1.000 10.42336 118 TRP A C 1
ATOM 1564 O O . TRP A 1 118 ? 21.14844 37.57852 26.46393 1.000 11.30217 118 TRP A O 1
ATOM 1585 N N . LEU A 1 119 ? 21.91935 36.78129 28.42167 1.000 10.62665 119 LEU A N 1
ATOM 1586 C CA . LEU A 1 119 ? 22.84905 35.88434 27.74610 1.000 10.26708 119 LEU A CA 1
ATOM 1587 C C . LEU A 1 119 ? 22.10676 34.83935 26.91498 1.000 10.62250 119 LEU A C 1
ATOM 1588 O O . LEU A 1 119 ? 22.52802 34.51300 25.79415 1.000 12.52651 119 LEU A O 1
ATOM 1604 N N . ASP A 1 120 ? 20.97395 34.34705 27.42258 1.000 11.53241 120 ASP A N 1
ATOM 1605 C CA . ASP A 1 120 ? 20.12595 33.43371 26.65791 1.000 12.04656 120 ASP A CA 1
ATOM 1606 C C . ASP A 1 120 ? 19.66395 34.06302 25.34094 1.000 12.69772 120 ASP A C 1
ATOM 1607 O O . ASP A 1 120 ? 19.65303 33.40307 24.29582 1.000 11.48275 120 ASP A O 1
ATOM 1616 N N . ARG A 1 121 ? 19.24877 35.33293 25.37939 1.000 12.22853 121 ARG A N 1
ATOM 1617 C CA . ARG A 1 121 ? 18.77778 35.98957 24.15768 1.000 10.87025 121 ARG A CA 1
ATOM 1618 C C . ARG A 1 121 ? 19.91592 36.19786 23.15868 1.000 9.93468 121 ARG A C 1
ATOM 1619 O O . ARG A 1 121 ? 19.74104 35.95718 21.95741 1.000 10.35046 121 ARG A O 1
ATOM 1640 N N . VAL A 1 122 ? 21.08617 36.64716 23.62761 1.000 9.30562 122 VAL A N 1
ATOM 1641 C CA . VAL A 1 122 ? 22.25455 36.77003 22.75826 1.000 8.85212 122 VAL A CA 1
ATOM 1642 C C . VAL A 1 122 ? 22.54807 35.43559 22.09251 1.000 11.03268 122 VAL A C 1
ATOM 1643 O O . VAL A 1 122 ? 22.82501 35.36630 20.88990 1.000 10.23422 122 VAL A O 1
ATOM 1656 N N . GLN A 1 123 ? 22.48262 34.35269 22.86347 1.000 9.99281 123 GLN A N 1
ATOM 1657 C CA . GLN A 1 123 ? 22.78015 33.02908 22.31019 1.000 11.01580 123 GLN A CA 1
ATOM 1658 C C . GLN A 1 123 ? 21.76924 32.62581 21.24445 1.000 11.66878 123 GLN A C 1
ATOM 1659 O O . GLN A 1 123 ? 22.11929 31.97117 20.25082 1.000 11.87738 123 GLN A O 1
ATOM 1673 N N . GLN A 1 124 ? 20.50501 32.99385 21.43833 1.000 10.87828 124 GLN A N 1
ATOM 1674 C CA . GLN A 1 124 ? 19.49421 32.71214 20.42741 1.000 12.09390 124 GLN A CA 1
ATOM 1675 C C . GLN A 1 124 ? 19.86928 33.34349 19.09414 1.000 12.90509 124 GLN A C 1
ATOM 1676 O O . GLN A 1 124 ? 19.71249 32.72387 18.03900 1.000 11.40919 124 GLN A O 1
ATOM 1690 N N . VAL A 1 125 ? 20.35469 34.58331 19.12101 1.000 11.84904 125 VAL A N 1
ATOM 1691 C CA . VAL A 1 125 ? 20.72729 35.26803 17.88585 1.000 9.62698 125 VAL A CA 1
ATOM 1692 C C . VAL A 1 125 ? 22.01031 34.68655 17.27962 1.000 11.02844 125 VAL A C 1
ATOM 1693 O O . VAL A 1 125 ? 22.11532 34.52634 16.05361 1.000 10.18702 125 VAL A O 1
ATOM 1706 N N . VAL A 1 126 ? 22.98699 34.31262 18.11022 1.000 10.35678 126 VAL A N 1
ATOM 1707 C CA . VAL A 1 126 ? 24.16154 33.60361 17.59400 1.000 10.72659 126 VAL A CA 1
ATOM 1708 C C . VAL A 1 126 ? 23.71660 32.34537 16.85380 1.000 12.01875 126 VAL A C 1
ATOM 1709 O O . VAL A 1 126 ? 24.23924 32.01096 15.77872 1.000 11.18034 126 VAL A O 1
ATOM 1722 N N . ASP A 1 127 ? 22.73283 31.63582 17.41208 1.000 9.90948 127 ASP A N 1
ATOM 1723 C CA . ASP A 1 127 ? 22.24442 30.40261 16.80176 1.000 10.79440 127 ASP A CA 1
ATOM 1724 C C . ASP A 1 127 ? 21.60745 30.67515 15.44130 1.000 12.18300 127 ASP A C 1
ATOM 1725 O O . ASP A 1 127 ? 21.72203 29.84898 14.52716 1.000 12.62551 127 ASP A O 1
ATOM 1734 N N . TYR A 1 128 ? 20.91617 31.82032 15.28344 1.000 11.43535 128 TYR A N 1
ATOM 1735 C CA . TYR A 1 128 ? 20.37869 32.14851 13.96496 1.000 10.76493 128 TYR A CA 1
ATOM 1736 C C . TYR A 1 128 ? 21.48884 32.13814 12.93438 1.000 12.87860 128 TYR A C 1
ATOM 1737 O O . TYR A 1 128 ? 21.30492 31.65447 11.81089 1.000 12.82215 128 TYR A O 1
ATOM 1755 N N . ALA A 1 129 ? 22.63365 32.72467 13.29758 1.000 10.53620 129 ALA A N 1
ATOM 1756 C CA . ALA A 1 129 ? 23.76566 32.84765 12.37842 1.000 13.39731 129 ALA A CA 1
ATOM 1757 C C . ALA A 1 129 ? 24.48430 31.51865 12.18707 1.000 11.35550 129 ALA A C 1
ATOM 1758 O O . ALA A 1 129 ? 24.90896 31.18248 11.06815 1.000 11.72442 129 ALA A O 1
ATOM 1765 N N . MET A 1 130 ? 24.65134 30.74971 13.26051 1.000 11.51730 130 MET A N 1
ATOM 1766 C CA . MET A 1 130 ? 25.26025 29.42657 13.11524 1.000 12.47943 130 MET A CA 1
ATOM 1767 C C . MET A 1 130 ? 24.42478 28.53472 12.20535 1.000 13.85189 130 MET A C 1
ATOM 1768 O O . MET A 1 130 ? 24.96619 27.72954 11.43919 1.000 14.53835 130 MET A O 1
ATOM 1782 N N . LYS A 1 131 ? 23.09359 28.62771 12.28977 1.000 12.21378 131 LYS A N 1
ATOM 1783 C CA . LYS A 1 131 ? 22.25923 27.80856 11.41813 1.000 14.92779 131 LYS A CA 1
ATOM 1784 C C . LYS A 1 131 ? 22.48715 28.14667 9.95548 1.000 17.75810 131 LYS A C 1
ATOM 1785 O O . LYS A 1 131 ? 22.32731 27.27695 9.08356 1.000 18.71251 131 LYS A O 1
ATOM 1804 N N . ASN A 1 132 ? 22.88549 29.37739 9.67994 1.000 13.66121 132 ASN A N 1
ATOM 1805 C CA . ASN A 1 132 ? 23.23512 29.83966 8.34410 1.000 14.19137 132 ASN A CA 1
ATOM 1806 C C . ASN A 1 132 ? 24.70561 29.60280 8.01576 1.000 13.01578 132 ASN A C 1
ATOM 1807 O O . ASN A 1 132 ? 25.17029 30.05496 6.96865 1.000 16.64922 132 ASN A O 1
ATOM 1818 N N . LYS A 1 133 ? 25.42298 28.86858 8.86406 1.000 12.82520 133 LYS A N 1
ATOM 1819 C CA . LYS A 1 133 ? 26.83251 28.52663 8.63250 1.000 12.85213 133 LYS A CA 1
ATOM 1820 C C . LYS A 1 133 ? 27.70733 29.77819 8.45458 1.000 14.42175 133 LYS A C 1
ATOM 1821 O O . LYS A 1 133 ? 28.69655 29.75583 7.72360 1.000 16.93580 133 LYS A O 1
ATOM 1840 N N . MET A 1 134 ? 27.38328 30.84700 9.17589 1.000 11.50441 134 MET A N 1
ATOM 1841 C CA . MET A 1 134 ? 28.09189 32.12054 9.08166 1.000 9.59298 134 MET A CA 1
ATOM 1842 C C . MET A 1 134 ? 29.17324 32.17640 10.14143 1.000 12.39950 134 MET A C 1
ATOM 1843 O O . MET A 1 134 ? 29.07884 31.51008 11.17492 1.000 11.81788 134 MET A O 1
ATOM 1857 N N . TYR A 1 135 ? 30.22543 32.94308 9.86111 1.000 8.82484 135 TYR A N 1
ATOM 1858 C CA . TYR A 1 135 ? 31.13538 33.33957 10.92055 1.000 8.84147 135 TYR A CA 1
ATOM 1859 C C . TYR A 1 135 ? 30.42574 34.35560 11.80925 1.000 9.26691 135 TYR A C 1
ATOM 1860 O O . TYR A 1 135 ? 29.60246 35.14006 11.34125 1.000 10.64971 135 TYR A O 1
ATOM 1878 N N . VAL A 1 136 ? 30.69469 34.29382 13.11480 1.000 8.56230 136 VAL A N 1
ATOM 1879 C CA . VAL A 1 136 ? 30.02659 35.14571 14.08678 1.000 7.26617 136 VAL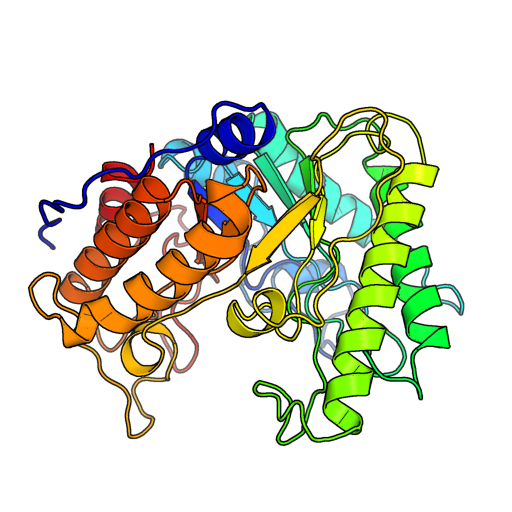 A CA 1
ATOM 1880 C C . VAL A 1 136 ? 31.07951 35.73209 15.00576 1.000 7.53815 136 VAL A C 1
ATOM 1881 O O . VAL A 1 136 ? 31.93698 34.99614 15.50542 1.000 10.15832 136 VAL A O 1
ATOM 1894 N N . ILE A 1 137 ? 31.02450 37.05347 15.20987 1.000 9.36487 137 ILE A N 1
ATOM 1895 C CA . ILE A 1 137 ? 31.88648 37.76160 16.15519 1.000 8.31557 137 ILE A CA 1
ATOM 1896 C C . ILE A 1 137 ? 31.02468 38.32809 17.27753 1.000 9.82613 137 ILE A C 1
ATOM 1897 O O . ILE A 1 137 ? 30.04701 39.03494 17.01642 1.000 9.90180 137 ILE A O 1
ATOM 1913 N N . ILE A 1 138 ? 31.39347 38.02638 18.53361 1.000 8.24975 138 ILE A N 1
ATOM 1914 C CA . ILE A 1 138 ? 30.74707 38.64566 19.69423 1.000 8.68805 138 ILE A CA 1
ATOM 1915 C C . ILE A 1 138 ? 31.82872 39.34386 20.52075 1.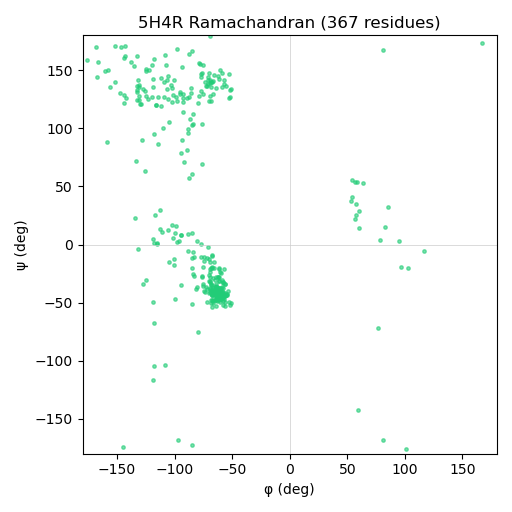000 5.86883 138 ILE A C 1
ATOM 1916 O O . ILE A 1 138 ? 32.99021 38.92612 20.51506 1.000 8.64195 138 ILE A O 1
ATOM 1932 N N . ASN A 1 139 ? 31.45445 40.42003 21.21636 1.000 7.08909 139 ASN A N 1
ATOM 1933 C CA . ASN A 1 139 ? 32.46947 41.24660 21.87790 1.000 6.81375 139 ASN A CA 1
ATOM 1934 C C . ASN A 1 139 ? 31.94519 41.80295 23.20101 1.000 10.41459 139 ASN A C 1
ATOM 1935 O O . ASN A 1 139 ? 30.86136 41.43824 23.67459 1.000 11.19025 139 ASN A O 1
ATOM 1946 N N . ILE A 1 140 ? 32.76981 42.66294 23.81336 1.000 9.96369 140 ILE A N 1
ATOM 1947 C CA . ILE A 1 140 ? 32.35846 43.67240 24.79717 1.000 9.87143 140 ILE A CA 1
ATOM 1948 C C . ILE A 1 140 ? 32.31793 45.02449 24.08188 1.000 10.09333 140 ILE A C 1
ATOM 1949 O O . ILE A 1 140 ? 33.33521 45.44914 23.51854 1.000 9.36004 140 ILE A O 1
ATOM 1965 N N . HIS A 1 141 ? 31.16325 45.72480 24.08985 1.000 8.68399 141 HIS A N 1
ATOM 1966 C CA . HIS A 1 141 ? 31.01778 46.91269 23.26461 1.000 8.47414 141 HIS A CA 1
ATOM 1967 C C . HIS A 1 141 ? 31.02106 48.16612 24.13093 1.000 11.25910 141 HIS A C 1
ATOM 1968 O O . HIS A 1 141 ? 32.10872 48.61006 24.55747 1.000 9.76580 141 HIS A O 1
ATOM 1982 N N . HIS A 1 142 ? 29.86884 48.80747 24.38128 1.000 9.84593 142 HIS A N 1
ATOM 1983 C CA . HIS A 1 142 ? 29.81352 50.12014 25.05259 1.000 9.57664 142 HIS A CA 1
ATOM 1984 C C . HIS A 1 142 ? 29.83856 49.96392 26.57062 1.000 10.70702 142 HIS A C 1
ATOM 1985 O O . HIS A 1 142 ? 28.93439 50.40490 27.28181 1.000 11.24443 142 HIS A O 1
ATOM 1999 N N . ASP A 1 143 ? 30.92594 49.36207 27.05452 1.000 10.92797 143 ASP A N 1
ATOM 2000 C CA . ASP A 1 143 ? 31.18367 49.14799 28.47030 1.000 9.13397 143 ASP A CA 1
ATOM 2001 C C . ASP A 1 143 ? 32.43533 49.88993 28.93027 1.000 10.50314 143 ASP A C 1
ATOM 2002 O O . ASP A 1 143 ? 33.06441 49.50615 29.91520 1.000 10.58764 143 ASP A O 1
ATOM 2011 N N . ILE A 1 144 ? 32.80517 50.97388 28.25048 1.000 10.35703 144 ILE A N 1
ATOM 2012 C CA . ILE A 1 144 ? 34.07494 51.64592 28.51299 1.000 9.92611 144 ILE A CA 1
ATOM 2013 C C . ILE A 1 144 ? 33.78151 52.76267 29.51503 1.000 14.92690 144 ILE A C 1
ATOM 2014 O O . ILE A 1 144 ? 33.47580 53.90332 29.15772 1.000 16.77362 144 ILE A O 1
ATOM 2030 N N . MET A 1 145 ? 33.88433 52.42580 30.79661 1.000 10.67533 145 MET A N 1
ATOM 2031 C CA . MET A 1 145 ? 33.60185 53.36935 31.86707 1.000 13.82197 145 MET A CA 1
ATOM 2032 C C . MET A 1 145 ? 34.26075 52.86513 33.14039 1.000 14.98497 145 MET A C 1
ATOM 2033 O O . MET A 1 145 ? 34.39808 51.64936 33.32917 1.000 15.41913 145 MET A O 1
ATOM 2047 N N . PRO A 1 146 ? 34.66879 53.76029 34.02908 1.000 15.02697 146 PRO A N 1
ATOM 2048 C CA . PRO A 1 146 ? 35.22674 53.31768 35.30488 1.000 16.82972 146 PRO A CA 1
ATOM 2049 C C . PRO A 1 146 ? 34.24525 52.40750 36.03579 1.000 17.87803 146 PRO A C 1
ATOM 2050 O O . PRO A 1 146 ? 33.04492 52.66044 36.07551 1.000 21.84309 146 PRO A O 1
ATOM 2061 N N . GLY A 1 147 ? 34.76079 51.32108 36.58619 1.000 23.22811 147 GLY A N 1
ATOM 2062 C CA . GLY A 1 147 ? 33.92287 50.33378 37.21651 1.000 24.77371 147 GLY A CA 1
ATOM 2063 C C . GLY A 1 147 ? 33.58212 49.16329 36.32733 1.000 19.61402 147 GLY A C 1
ATOM 2064 O O . GLY A 1 147 ? 33.18961 48.10942 36.84183 1.000 17.63783 147 GLY A O 1
ATOM 2068 N N . TYR A 1 148 ? 33.72219 49.32301 35.00530 1.000 14.32156 148 TYR A N 1
ATOM 2069 C CA . TYR A 1 148 ? 33.60813 48.20376 34.07786 1.000 11.13087 148 TYR A CA 1
ATOM 2070 C C . TYR A 1 148 ? 34.95659 48.08843 33.37590 1.000 11.13126 148 TYR A C 1
ATOM 2071 O O . TYR A 1 148 ? 35.95845 47.82308 34.04202 1.000 12.87879 148 TYR A O 1
ATOM 2089 N N . TYR A 1 149 ? 35.01688 48.28618 32.05455 1.000 10.83966 149 TYR A N 1
ATOM 2090 C CA . TYR A 1 149 ? 36.28202 48.25682 31.30792 1.000 11.92334 149 TYR A CA 1
ATOM 2091 C C . TYR A 1 149 ? 36.81610 49.68519 31.24311 1.000 13.05253 149 TYR A C 1
ATOM 2092 O O . TYR A 1 149 ? 36.19059 50.55864 30.63466 1.000 14.14629 149 TYR A O 1
ATOM 2110 N N . TYR A 1 150 ? 37.94915 49.94217 31.89009 1.000 11.97790 150 TYR A N 1
ATOM 2111 C CA . TYR A 1 150 ? 38.56655 51.25297 31.73019 1.000 11.67579 150 TYR A CA 1
ATOM 2112 C C . TYR A 1 150 ? 40.09217 51.12554 31.71839 1.000 15.11654 150 TYR A C 1
ATOM 2113 O O . TYR A 1 150 ? 40.68745 50.63849 32.69182 1.000 13.45096 150 TYR A O 1
ATOM 2131 N N . PRO A 1 151 ? 40.77243 51.57373 30.64220 1.000 12.11981 151 PRO A N 1
ATOM 2132 C CA . PRO A 1 151 ? 42.20740 51.25251 30.48691 1.000 12.65862 151 PRO A CA 1
ATOM 2133 C C . PRO A 1 151 ? 43.16332 52.28915 31.06703 1.000 13.82838 151 PRO A C 1
ATOM 2134 O O . PRO A 1 151 ? 43.85915 53.01384 30.34549 1.000 14.15905 151 PRO A O 1
ATOM 2145 N N . ASN A 1 152 ? 43.22137 52.37642 32.39463 1.000 14.60264 152 ASN A N 1
ATOM 2146 C CA . ASN A 1 152 ? 44.29925 53.11340 33.02483 1.000 15.89297 152 ASN A CA 1
ATOM 2147 C C . ASN A 1 152 ? 44.65192 52.44809 34.34590 1.000 16.67458 152 ASN A C 1
ATOM 2148 O O . ASN A 1 152 ? 43.96663 51.53202 34.81136 1.000 16.72663 152 ASN A O 1
ATOM 2159 N N . SER A 1 153 ? 45.76464 52.89639 34.93052 1.000 16.32525 153 SER A N 1
ATOM 2160 C CA . SER A 1 153 ? 46.25740 52.25010 36.14531 1.000 18.66080 153 SER A CA 1
ATOM 2161 C C . SER A 1 153 ? 45.27049 52.41442 37.28673 1.000 15.47525 153 SER A C 1
ATOM 2162 O O . SER A 1 153 ? 45.08334 51.48956 38.08676 1.000 16.43583 153 SER A O 1
ATOM 2170 N N . GLN A 1 154 ? 44.61287 53.57620 37.36627 1.000 15.79549 154 GLN A N 1
ATOM 2171 C CA . GLN A 1 154 ? 43.68040 53.84222 38.45682 1.000 18.58951 154 GLN A CA 1
ATOM 2172 C C . GLN A 1 154 ? 42.56582 52.80980 38.51054 1.000 20.49990 154 GLN A C 1
ATOM 2173 O O . GLN A 1 154 ? 42.11777 52.43132 39.60068 1.000 20.55692 154 GLN A O 1
ATOM 2187 N N . HIS A 1 155 ? 42.08039 52.36076 37.34922 1.000 15.06985 155 HIS A N 1
ATOM 2188 C CA . HIS A 1 155 ? 40.94008 51.45447 37.29681 1.000 15.02768 155 HIS A CA 1
ATOM 2189 C C . HIS A 1 155 ? 41.32418 50.07175 36.79109 1.000 15.95051 155 HIS A C 1
ATOM 2190 O O . HIS A 1 155 ? 40.44140 49.26558 36.47973 1.000 16.33755 155 HIS A O 1
ATOM 2204 N N . LEU A 1 156 ? 42.62258 49.76785 36.71935 1.000 17.05605 156 LEU A N 1
ATOM 2205 C CA . LEU A 1 156 ? 43.04685 48.53384 36.06161 1.000 15.80501 156 LEU A CA 1
ATOM 2206 C C . LEU A 1 156 ? 42.58165 47.29551 36.82939 1.000 11.70020 156 LEU A C 1
ATOM 2207 O O . LEU A 1 156 ? 42.18882 46.29990 36.20900 1.000 12.82725 156 LEU A O 1
ATOM 2223 N N . GLN A 1 157 ? 42.62954 47.31874 38.16470 1.000 16.64915 157 GLN A N 1
ATOM 2224 C CA . GLN A 1 157 ? 42.25282 46.12458 38.92094 1.000 15.73650 157 GLN A CA 1
ATOM 2225 C C . GLN A 1 157 ? 40.78741 45.75512 38.67461 1.000 19.10681 157 GLN A C 1
ATOM 2226 O O . GLN A 1 157 ? 40.45719 44.58190 38.44688 1.000 17.51564 157 GLN A O 1
ATOM 2240 N N . THR A 1 158 ? 39.89484 46.74608 38.68792 1.000 15.12615 158 THR A N 1
ATOM 2241 C CA . THR A 1 158 ? 38.49634 46.47478 38.35740 1.000 13.56168 158 THR A CA 1
ATOM 2242 C C . THR A 1 158 ? 38.32426 46.08350 36.89444 1.000 15.20077 158 THR A C 1
ATOM 2243 O O . THR A 1 158 ? 37.48849 45.22877 36.57375 1.000 13.41759 158 THR A O 1
ATOM 2254 N N . SER A 1 159 ? 39.11495 46.66577 35.99750 1.000 11.77782 159 SER A N 1
ATOM 2255 C CA . SER A 1 159 ? 39.00732 46.29441 34.58895 1.000 11.22276 159 SER A CA 1
ATOM 2256 C C . SER A 1 159 ? 39.41661 44.84413 34.35771 1.000 9.39617 159 SER A C 1
ATOM 2257 O O . SER A 1 159 ? 38.77246 44.13008 33.58132 1.000 10.40311 159 SER A O 1
ATOM 2265 N N . ILE A 1 160 ? 40.48554 44.39371 35.01540 1.000 11.37695 160 ILE A N 1
ATOM 2266 C CA . ILE A 1 160 ? 40.88626 42.98887 34.94892 1.000 12.01170 160 ILE A CA 1
ATOM 2267 C C . ILE A 1 160 ? 39.74897 42.09465 35.42519 1.000 12.00233 160 ILE A C 1
ATOM 2268 O O . ILE A 1 160 ? 39.42094 41.08658 34.79116 1.000 12.17067 160 ILE A O 1
ATOM 2284 N N . LYS A 1 161 ? 39.13170 42.45597 36.55483 1.000 11.03170 161 LYS A N 1
ATOM 2285 C CA . LYS A 1 161 ? 38.03557 41.66165 37.10538 1.000 12.09456 161 LYS A CA 1
ATOM 2286 C C . LYS A 1 161 ? 36.87374 41.58208 36.13177 1.000 10.52780 161 LYS A C 1
ATOM 2287 O O . LYS A 1 161 ? 36.23985 40.52689 35.97700 1.000 10.50951 161 LYS A O 1
ATOM 2306 N N . TYR A 1 162 ? 36.57051 42.70241 35.46949 1.000 10.11221 162 TYR A N 1
ATOM 2307 C CA . TYR A 1 162 ? 35.46977 42.75550 34.50873 1.000 11.78339 162 TYR A CA 1
ATOM 2308 C C . TYR A 1 162 ? 35.74862 41.89049 33.28636 1.000 12.26857 162 TYR A C 1
ATOM 2309 O O . TYR A 1 162 ? 34.90062 41.08817 32.87740 1.000 10.59586 162 TYR A O 1
ATOM 2327 N N . VAL A 1 163 ? 36.92602 42.04764 32.67841 1.000 12.15864 163 VAL A N 1
ATOM 2328 C CA . VAL A 1 163 ? 37.29891 41.21575 31.53011 1.000 12.84776 163 VAL A CA 1
ATOM 2329 C C . VAL A 1 163 ? 37.26474 39.73884 31.91777 1.000 11.07372 163 VAL A C 1
ATOM 2330 O O . VAL A 1 163 ? 36.66317 38.90947 31.22014 1.000 12.17780 163 VAL A O 1
ATOM 2343 N N . LYS A 1 164 ? 37.89036 39.38911 33.05253 1.000 11.61392 164 LYS A N 1
ATOM 2344 C CA . LYS A 1 164 ? 37.89083 37.99613 33.51165 1.000 11.45637 164 LYS A CA 1
ATOM 2345 C C . LYS A 1 164 ? 36.47084 37.47223 33.67805 1.000 13.95322 164 LYS A C 1
ATOM 2346 O O . LYS A 1 164 ? 36.14646 36.36921 33.22220 1.000 13.72928 164 LYS A O 1
ATOM 2365 N N . SER A 1 165 ? 35.60430 38.24420 34.33320 1.000 10.14176 165 SER A N 1
ATOM 2366 C CA . SER A 1 165 ? 34.27594 37.73399 34.65461 1.000 9.71082 165 SER A CA 1
ATOM 2367 C C . SER A 1 165 ? 33.39490 37.63016 33.42395 1.000 9.54016 165 SER A C 1
ATOM 2368 O O . SER A 1 165 ? 32.73307 36.60501 33.21271 1.000 11.27592 165 SER A O 1
ATOM 2376 N N . ILE A 1 166 ? 33.31962 38.70043 32.62250 1.000 9.49859 166 ILE A N 1
ATOM 2377 C CA . ILE A 1 166 ? 32.51730 38.64328 31.40321 1.000 9.75453 166 ILE A CA 1
ATOM 2378 C C . ILE A 1 166 ? 32.97481 37.49695 30.51745 1.000 11.88056 166 ILE A C 1
ATOM 2379 O O . ILE A 1 166 ? 32.14938 36.70360 30.04679 1.000 11.99262 166 ILE A O 1
ATOM 2395 N N . TRP A 1 167 ? 34.28913 37.39443 30.26500 1.000 11.33989 167 TRP A N 1
ATOM 2396 C CA . TRP A 1 167 ? 34.73531 36.41041 29.29914 1.000 9.92991 167 TRP A CA 1
ATOM 2397 C C . TRP A 1 167 ? 34.70909 35.00178 29.86081 1.000 12.79076 167 TRP A C 1
ATOM 2398 O O . TRP A 1 167 ? 34.46900 34.07191 29.09551 1.000 12.14424 167 TRP A O 1
ATOM 2419 N N . THR A 1 168 ? 34.84568 34.81310 31.18112 1.000 10.33483 168 THR A N 1
ATOM 2420 C CA . THR A 1 168 ? 34.63912 33.47863 31.72569 1.000 10.24540 168 THR A CA 1
ATOM 2421 C C . THR A 1 168 ? 33.20506 33.03460 31.47301 1.000 11.10546 168 THR A C 1
ATOM 2422 O O . THR A 1 168 ? 32.95034 31.90490 31.03854 1.000 12.32460 168 THR A O 1
ATOM 2433 N N . GLN A 1 169 ? 32.24558 33.92694 31.74261 1.000 9.69410 169 GLN A N 1
ATOM 2434 C CA . GLN A 1 169 ? 30.84005 33.57949 31.59223 1.000 10.33545 169 GLN A CA 1
ATOM 2435 C C . GLN A 1 169 ? 30.48097 33.36204 30.13593 1.000 10.33979 169 GLN A C 1
ATOM 2436 O O . GLN A 1 169 ? 29.81498 32.37748 29.79841 1.000 12.77885 169 GLN A O 1
ATOM 2450 N N . VAL A 1 170 ? 30.88657 34.28493 29.26002 1.000 10.04926 170 VAL A N 1
ATOM 2451 C CA . VAL A 1 170 ? 30.52827 34.16775 27.85058 1.000 9.76979 170 VAL A CA 1
ATOM 2452 C C . VAL A 1 170 ? 31.25137 32.98460 27.21442 1.000 10.15371 170 VAL A C 1
ATOM 2453 O O . VAL A 1 170 ? 30.64599 32.17208 26.50045 1.000 10.38493 170 VAL A O 1
ATOM 2466 N N . ALA A 1 171 ? 32.56008 32.86902 27.44008 1.000 11.32316 171 ALA A N 1
ATOM 2467 C CA . ALA A 1 171 ? 33.29602 31.77254 26.82203 1.000 9.24613 171 ALA A CA 1
ATOM 2468 C C . ALA A 1 171 ? 32.76070 30.42782 27.28833 1.000 10.43693 171 ALA A C 1
ATOM 2469 O O . ALA A 1 171 ? 32.67155 29.47527 26.50170 1.000 11.06480 171 ALA A O 1
ATOM 2476 N N . THR A 1 172 ? 32.38377 30.32612 28.56588 1.000 10.56862 172 THR A N 1
ATOM 2477 C CA . THR A 1 172 ? 31.85469 29.05905 29.05470 1.000 9.78371 172 THR A CA 1
ATOM 2478 C C . THR A 1 172 ? 30.54642 28.71241 28.34791 1.000 9.20128 172 THR A C 1
ATOM 2479 O O . THR A 1 172 ? 30.32994 27.56304 27.94792 1.000 10.52046 172 THR A O 1
ATOM 2490 N N . ARG A 1 173 ? 29.66067 29.69187 28.17086 1.000 8.52185 173 ARG A N 1
ATOM 2491 C CA . ARG A 1 173 ? 28.38862 29.41498 27.51441 1.000 12.62667 173 ARG A CA 1
ATOM 2492 C C . ARG A 1 173 ? 28.61039 28.87129 26.11146 1.000 9.54156 173 ARG A C 1
ATOM 2493 O O . ARG A 1 173 ? 27.88672 27.97645 25.66994 1.000 11.38563 173 ARG A O 1
ATOM 2514 N N . PHE A 1 174 ? 29.58522 29.43262 25.38700 1.000 10.14518 174 PHE A N 1
ATOM 2515 C CA . PHE A 1 174 ? 29.78079 29.15847 23.96796 1.000 10.38589 174 PHE A CA 1
ATOM 2516 C C . PHE A 1 174 ? 30.93340 28.19132 23.71383 1.000 10.94382 174 PHE A C 1
ATOM 2517 O O . PHE A 1 174 ? 31.38578 28.07687 22.56886 1.000 12.45702 174 PHE A O 1
ATOM 2534 N N . LYS A 1 175 ? 31.37552 27.46194 24.74125 1.000 10.90821 175 LYS A N 1
ATOM 2535 C CA . LYS A 1 175 ? 32.61922 26.69401 24.62876 1.000 12.30256 175 LYS A CA 1
ATOM 2536 C C . LYS A 1 175 ? 32.55339 25.60792 23.55328 1.000 14.72092 175 LYS A C 1
ATOM 2537 O O . LYS A 1 175 ? 33.57913 25.29808 22.94153 1.000 11.96905 175 LYS A O 1
ATOM 2556 N N A ASN A 1 176 ? 31.38779 25.01496 23.30177 0.452 11.98805 176 ASN A N 1
ATOM 2557 N N B ASN A 1 176 ? 31.37919 25.02556 23.30293 0.548 11.98077 176 ASN A N 1
ATOM 2558 C CA A ASN A 1 176 ? 31.31451 23.93292 22.32343 0.452 14.21321 176 ASN A CA 1
ATOM 2559 C CA B ASN A 1 176 ? 31.25312 23.93853 22.33434 0.548 12.46153 176 ASN A CA 1
ATOM 2560 C C A ASN A 1 176 ? 30.88211 24.40386 20.93880 0.452 13.84593 176 ASN A C 1
ATOM 2561 C C B ASN A 1 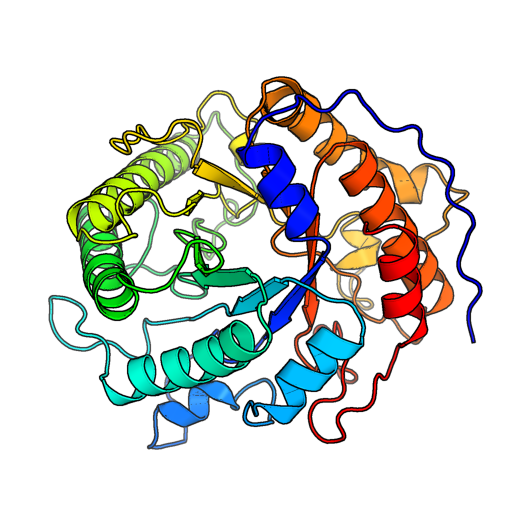176 ? 30.75418 24.41412 20.97131 0.548 13.91803 176 ASN A C 1
ATOM 2562 O O A ASN A 1 176 ? 30.62804 23.56795 20.06366 0.452 12.29250 176 ASN A O 1
ATOM 2563 O O B ASN A 1 176 ? 30.30079 23.59954 20.15823 0.548 13.19355 176 ASN A O 1
ATOM 2584 N N . TYR A 1 177 ? 30.82510 25.71028 20.70962 1.000 10.97450 177 TYR A N 1
ATOM 2585 C CA . TYR A 1 177 ? 30.57916 26.23115 19.37568 1.000 10.54864 177 TYR A CA 1
ATOM 2586 C C . TYR A 1 177 ? 31.85186 26.08506 18.54509 1.000 11.33718 177 TYR A C 1
ATOM 2587 O O . TYR A 1 177 ? 32.95399 26.28399 19.05641 1.000 11.89083 177 TYR A O 1
ATOM 2605 N N . ASN A 1 178 ? 31.69021 25.74366 17.25950 1.000 10.97361 178 ASN A N 1
ATOM 2606 C CA . ASN A 1 178 ? 32.82789 25.51285 16.37508 1.000 11.39071 178 ASN A CA 1
ATOM 2607 C C . ASN A 1 178 ? 33.55052 26.82715 16.08297 1.000 11.13136 178 ASN A C 1
ATOM 2608 O O . ASN A 1 178 ? 33.18963 27.89278 16.59809 1.000 11.51770 178 ASN A O 1
ATOM 2619 N N . ASP A 1 179 ? 34.63732 26.73213 15.28644 1.000 11.31640 179 ASP A N 1
ATOM 2620 C CA . ASP A 1 179 ? 35.52615 27.87057 15.02594 1.000 11.02505 179 ASP A CA 1
ATOM 2621 C C . ASP A 1 179 ? 34.89303 28.93221 14.13821 1.000 11.99242 179 ASP A C 1
ATOM 2622 O O . ASP A 1 179 ? 35.55149 29.94995 13.86949 1.000 12.21317 179 ASP A O 1
ATOM 2631 N N . HIS A 1 180 ? 33.66764 28.75121 13.64467 1.000 10.53364 180 HIS A N 1
ATOM 2632 C CA . HIS A 1 180 ? 33.01908 29.89185 13.00713 1.000 10.15513 180 HIS A CA 1
ATOM 2633 C C . HIS A 1 180 ? 32.68189 31.00052 14.00785 1.000 9.27361 180 HIS A C 1
ATOM 2634 O O . HIS A 1 180 ? 32.49573 32.15086 13.59686 1.000 9.90739 180 HIS A O 1
ATOM 2648 N N . LEU A 1 181 ? 32.61601 30.69313 15.30610 1.000 8.97292 181 LEU A N 1
ATOM 2649 C CA . LEU A 1 181 ? 32.40990 31.69207 16.34622 1.000 9.36254 181 LEU A CA 1
ATOM 2650 C C . LEU A 1 181 ? 33.75157 32.24600 16.82793 1.000 9.53293 181 LEU A C 1
ATOM 2651 O O . LEU A 1 181 ? 34.64596 31.48719 17.22813 1.000 9.15610 181 LEU A O 1
ATOM 2667 N N . ILE A 1 182 ? 33.85799 33.56988 16.77977 1.000 10.02565 182 ILE A N 1
ATOM 2668 C CA . ILE A 1 182 ? 35.05957 34.34677 17.07534 1.000 9.10414 182 ILE A CA 1
ATOM 2669 C C . ILE A 1 182 ? 34.74446 35.25731 18.25769 1.000 8.11632 182 ILE A C 1
ATOM 2670 O O . ILE A 1 182 ? 33.68117 35.88747 18.28595 1.000 9.60412 182 ILE A O 1
ATOM 2686 N N . PHE A 1 183 ? 35.66319 35.33893 19.23391 1.000 8.99430 183 PHE A N 1
ATOM 2687 C CA . PHE A 1 183 ? 35.51423 36.26589 20.35478 1.000 8.64871 183 PHE A CA 1
ATOM 2688 C C . PHE A 1 183 ? 36.41655 37.46807 20.11975 1.000 8.14835 183 PHE A C 1
ATOM 2689 O O . PHE A 1 183 ? 37.60799 37.30279 19.82596 1.000 9.79291 183 PHE A O 1
ATOM 2706 N N . GLU A 1 184 ? 35.87163 38.65311 20.34638 1.000 8.59822 184 GLU A N 1
ATOM 2707 C CA . GLU A 1 184 ? 36.58778 39.92269 20.21836 1.000 9.13334 184 GLU A CA 1
ATOM 2708 C C . GLU A 1 184 ? 36.65901 40.58300 21.58922 1.000 7.08662 184 GLU A C 1
ATOM 2709 O O . GLU A 1 184 ? 35.61817 40.90550 22.16250 1.000 9.48188 184 GLU A O 1
ATOM 2721 N N . ALA A 1 185 ? 37.87941 40.82174 22.08822 1.000 7.83992 185 ALA A N 1
ATOM 2722 C CA . ALA A 1 185 ? 38.09134 41.15473 23.49462 1.000 9.06107 185 ALA A CA 1
ATOM 2723 C C . ALA A 1 185 ? 37.19974 42.29134 23.95424 1.000 11.38387 185 ALA A C 1
ATOM 2724 O O . ALA A 1 185 ? 36.57530 42.23769 25.02207 1.000 9.97294 185 ALA A O 1
ATOM 2731 N N . VAL A 1 186 ? 37.20630 43.36983 23.17778 1.000 9.16356 186 VAL A N 1
ATOM 2732 C CA . VAL A 1 186 ? 36.56283 44.62014 23.54303 1.000 9.38473 186 VAL A CA 1
ATOM 2733 C C . VAL A 1 186 ? 36.53953 45.42018 22.25477 1.000 8.00675 186 VAL A C 1
ATOM 2734 O O . VAL A 1 186 ? 37.34844 45.17036 21.34888 1.000 8.67001 186 VAL A O 1
ATOM 2747 N N . ASN A 1 187 ? 35.62018 46.37515 22.17117 1.000 10.39826 187 ASN A N 1
ATOM 2748 C CA . ASN A 1 187 ? 35.36224 47.11669 20.94550 1.000 8.44538 187 ASN A CA 1
ATOM 2749 C C . ASN A 1 187 ? 36.38219 48.22458 20.70656 1.000 7.54445 187 ASN A C 1
ATOM 2750 O O . ASN A 1 187 ? 37.28491 48.07106 19.87802 1.000 10.34100 187 ASN A O 1
ATOM 2761 N N . GLN A 1 188 ? 36.27794 49.32794 21.44038 1.000 8.81228 188 GLN A N 1
ATOM 2762 C CA . GLN A 1 188 ? 37.12306 50.50874 21.21009 1.000 7.79411 188 GLN A CA 1
ATOM 2763 C C . GLN A 1 188 ? 37.65657 50.98808 22.55697 1.000 10.44446 188 GLN A C 1
ATOM 2764 O O . GLN A 1 188 ? 37.25274 52.02979 23.08862 1.000 11.24536 188 GLN A O 1
ATOM 2778 N N . PRO A 1 189 ? 38.58529 50.24257 23.13789 1.000 9.00449 189 PRO A N 1
ATOM 2779 C CA . PRO A 1 189 ? 39.07457 50.58698 24.48154 1.000 8.51030 189 PRO A CA 1
ATOM 2780 C C . PRO A 1 189 ? 39.83452 51.90194 24.44569 1.000 8.80331 189 PRO A C 1
ATOM 2781 O O . PRO A 1 189 ? 40.71700 52.09581 23.60962 1.000 8.95719 189 PRO A O 1
ATOM 2792 N N . ARG A 1 190 ? 39.48033 52.81212 25.35221 1.000 7.73091 190 ARG A N 1
ATOM 2793 C CA . ARG A 1 190 ? 40.01630 54.16537 25.30214 1.000 10.12080 190 ARG A CA 1
ATOM 2794 C C . ARG A 1 190 ? 39.67808 54.88812 26.59951 1.000 11.00208 190 ARG A C 1
ATOM 2795 O O . ARG A 1 190 ? 38.86401 54.42929 27.40016 1.000 12.61582 190 ARG A O 1
ATOM 2816 N N . LEU A 1 191 ? 40.28930 56.05148 26.77064 1.000 9.29982 191 LEU A N 1
ATOM 2817 C CA . LEU A 1 191 ? 39.92274 56.95904 27.83955 1.000 9.58987 191 LEU A CA 1
ATOM 2818 C C . LEU A 1 191 ? 38.77818 57.78510 27.28390 1.000 16.18514 191 LEU A C 1
ATOM 2819 O O . LEU A 1 191 ? 38.81993 58.18458 26.12021 1.000 23.83177 191 LEU A O 1
ATOM 2835 N N . THR A 1 192 ? 37.72706 57.97280 28.05929 1.000 17.63597 192 THR A N 1
ATOM 2836 C CA . THR A 1 192 ? 36.56738 58.70707 27.56523 1.000 15.19275 192 THR A CA 1
ATOM 2837 C C . THR A 1 192 ? 36.47674 60.09028 28.20032 1.000 14.46407 192 THR A C 1
ATOM 2838 O O . THR A 1 192 ? 36.97268 60.32910 29.29859 1.000 17.12552 192 THR A O 1
ATOM 2849 N N . GLY A 1 193 ? 35.82968 61.00717 27.48617 1.000 15.31890 193 GLY A N 1
ATOM 2850 C CA . GLY A 1 193 ? 35.67020 62.36172 27.96872 1.000 14.24192 193 GLY A CA 1
ATOM 2851 C C . GLY A 1 193 ? 37.00349 63.02209 28.23688 1.000 15.99609 193 GLY A C 1
ATOM 2852 O O . GLY A 1 193 ? 37.26793 63.49476 29.34433 1.000 18.00188 193 GLY A O 1
ATOM 2856 N N . SER A 1 194 ? 37.87127 63.01571 27.22392 1.000 14.09027 194 SER A N 1
ATOM 2857 C CA . SER A 1 194 ? 39.26314 63.42584 27.36603 1.000 12.64649 194 SER A CA 1
ATOM 2858 C C . SER A 1 194 ? 39.78288 63.80912 25.99857 1.000 12.79270 194 SER A C 1
ATOM 2859 O O . SER A 1 194 ? 39.35150 63.24972 24.98784 1.000 12.43043 194 SER A O 1
ATOM 2867 N N . ARG A 1 195 ? 40.73349 64.74366 25.97671 1.000 14.16831 195 ARG A N 1
ATOM 2868 C CA . ARG A 1 195 ? 41.39987 65.08235 24.72117 1.000 15.70113 195 ARG A CA 1
ATOM 2869 C C . ARG A 1 195 ? 42.05333 63.86051 24.09050 1.000 14.84134 195 ARG A C 1
ATOM 2870 O O . ARG A 1 195 ? 42.30842 63.85484 22.88167 1.000 15.84457 195 ARG A O 1
ATOM 2891 N N . PHE A 1 196 ? 42.32417 62.82590 24.87916 1.000 12.69176 196 PHE A N 1
ATOM 2892 C CA . PHE A 1 196 ? 42.95561 61.61816 24.35816 1.000 12.21950 196 PHE A CA 1
ATOM 2893 C C . PHE A 1 196 ? 41.97286 60.52424 23.97071 1.000 11.47098 196 PHE A C 1
ATOM 2894 O O . PHE A 1 196 ? 42.40650 59.42395 23.64623 1.000 10.93459 196 PHE A O 1
ATOM 2911 N N . GLU A 1 197 ? 40.67108 60.78778 23.97690 1.000 11.11882 197 GLU A N 1
ATOM 2912 C CA . GLU A 1 197 ? 39.71657 59.71353 23.72554 1.000 10.36293 197 GLU A CA 1
ATOM 2913 C C . GLU A 1 197 ? 39.96590 59.05034 22.37322 1.000 10.18367 197 GLU A C 1
ATOM 2914 O O . GLU A 1 197 ? 39.85139 57.82867 22.24904 1.000 11.17914 197 GLU A O 1
ATOM 2926 N N . TRP A 1 198 ? 40.27296 59.83994 21.34187 1.000 10.82697 198 TRP A N 1
ATOM 2927 C CA . TRP A 1 198 ? 40.43205 59.30509 19.99574 1.000 10.90014 198 TRP A CA 1
ATOM 2928 C C . TRP A 1 198 ? 41.82351 59.50572 19.41180 1.000 16.13153 198 TRP A C 1
ATOM 2929 O O . TRP A 1 198 ? 42.04015 59.15692 18.24365 1.000 24.13644 198 TRP A O 1
ATOM 2950 N N . TRP A 1 199 ? 42.76970 60.04610 20.17157 1.000 11.98396 199 TRP A N 1
ATOM 2951 C CA . TRP A 1 199 ? 44.09594 60.34921 19.66606 1.000 17.75823 199 TRP A CA 1
ATOM 2952 C C . TRP A 1 199 ? 45.06686 60.26399 20.83002 1.000 16.89742 199 TRP A C 1
ATOM 2953 O O . TRP A 1 199 ? 44.75653 60.71480 21.93118 1.000 16.44220 199 TRP A O 1
ATOM 2974 N N . LEU A 1 200 ? 46.23775 59.69627 20.57931 1.000 14.83123 200 LEU A N 1
ATOM 2975 C CA . LEU A 1 200 ? 47.28441 59.59793 21.58213 1.000 13.74128 200 LEU A CA 1
ATOM 2976 C C . LEU A 1 200 ? 48.48732 60.46607 21.24726 1.000 15.04556 200 LEU A C 1
ATOM 2977 O O . LEU A 1 200 ? 48.87317 60.61178 20.08603 1.000 18.62535 200 LEU A O 1
ATOM 2993 N N . ASP A 1 201 ? 49.06655 61.03122 22.29218 1.000 15.49797 201 ASP A N 1
ATOM 2994 C CA . ASP A 1 201 ? 50.41296 61.57249 22.28450 1.000 16.80619 201 ASP A CA 1
ATOM 2995 C C . ASP A 1 201 ? 51.28513 60.57484 23.04016 1.000 16.94517 201 ASP A C 1
ATOM 2996 O O . ASP A 1 201 ? 51.20490 60.48304 24.26681 1.000 17.96552 201 ASP A O 1
ATOM 3005 N N . MET A 1 202 ? 52.09487 59.81095 22.31846 1.000 19.17269 202 MET A N 1
ATOM 3006 C CA . MET A 1 202 ? 52.83951 58.74179 22.96340 1.000 21.73658 202 MET A CA 1
ATOM 3007 C C . MET A 1 202 ? 54.04378 59.25036 23.74552 1.000 24.30353 202 MET A C 1
ATOM 3008 O O . MET A 1 202 ? 54.75908 58.43293 24.33561 1.000 25.16208 202 MET A O 1
ATOM 3022 N N . ASN A 1 203 ? 54.27695 60.56182 23.76934 1.000 23.39349 203 ASN A N 1
ATOM 3023 C CA . ASN A 1 203 ? 55.20610 61.16618 24.71917 1.000 29.66293 203 ASN A CA 1
ATOM 3024 C C . ASN A 1 203 ? 54.55546 61.46157 26.06576 1.000 27.42284 203 ASN A C 1
ATOM 3025 O O . ASN A 1 203 ? 55.26600 61.78295 27.02467 1.000 30.79126 203 ASN A O 1
ATOM 3036 N N . ASN A 1 204 ? 53.25146 61.37649 26.15647 1.000 20.24855 204 ASN A N 1
ATOM 3037 C CA . ASN A 1 204 ? 52.52883 61.69906 27.38147 1.000 21.27378 204 ASN A CA 1
ATOM 3038 C C . ASN A 1 204 ? 52.33693 60.43662 28.22617 1.000 20.19158 204 ASN A C 1
ATOM 3039 O O . ASN A 1 204 ? 51.85603 59.41676 27.70836 1.000 19.51446 204 ASN A O 1
ATOM 3050 N N . PRO A 1 205 ? 52.68049 60.45723 29.51776 1.000 21.49194 205 PRO A N 1
ATOM 3051 C CA . PRO A 1 205 ? 52.55154 59.23005 30.32967 1.000 18.14422 205 PRO A CA 1
ATOM 3052 C C . PRO A 1 205 ? 51.12587 58.70920 30.46895 1.000 21.45008 205 PRO A C 1
ATOM 3053 O O . PRO A 1 205 ? 50.93895 57.50509 30.67603 1.000 20.03157 205 PRO A O 1
ATOM 3064 N N . GLU A 1 206 ? 50.11397 59.57649 30.39021 1.000 18.18177 206 GLU A N 1
ATOM 3065 C CA . GLU A 1 206 ? 48.74123 59.11122 30.47701 1.000 19.46573 206 GLU A CA 1
ATOM 3066 C C . GLU A 1 206 ? 48.40999 58.21113 29.29616 1.000 18.48060 206 GLU A C 1
ATOM 3067 O O . GLU A 1 206 ? 47.73179 57.18891 29.45184 1.000 16.66714 206 GLU A O 1
ATOM 3079 N N . CYS A 1 207 ? 48.90915 58.56691 28.10856 1.000 15.88504 207 CYS A N 1
ATOM 3080 C CA . CYS A 1 207 ? 48.65788 57.76152 26.91833 1.000 14.22174 207 CYS A CA 1
ATOM 3081 C C . CYS A 1 207 ? 49.46868 56.47927 26.94623 1.000 13.80218 207 CYS A C 1
ATOM 3082 O O . CYS A 1 207 ? 48.97130 55.41741 26.57362 1.000 13.60549 207 CYS A O 1
ATOM 3090 N N . ARG A 1 208 ? 50.72690 56.55231 27.38419 1.000 14.02894 208 ARG A N 1
ATOM 3091 C CA . ARG A 1 208 ? 51.51337 55.33129 27.46305 1.000 13.40126 208 ARG A CA 1
ATOM 3092 C C . ARG A 1 208 ? 50.87792 54.35246 28.43656 1.000 13.27055 208 ARG A C 1
ATOM 3093 O O . ARG A 1 208 ? 50.87789 53.14448 28.19677 1.000 13.34765 208 ARG A O 1
ATOM 3114 N N . ASP A 1 209 ? 50.31717 54.86552 29.53294 1.000 12.96271 209 ASP A N 1
ATOM 3115 C CA . ASP A 1 209 ? 49.68967 54.01732 30.54138 1.000 13.99924 209 ASP A CA 1
ATOM 3116 C C . ASP A 1 209 ? 48.45814 53.30448 29.97958 1.000 12.73487 209 ASP A C 1
ATOM 3117 O O . ASP A 1 209 ? 48.22973 52.12153 30.26171 1.000 13.55470 209 ASP A O 1
ATOM 3126 N N . ALA A 1 210 ? 47.66507 54.00421 29.17049 1.000 11.94652 210 ALA A N 1
ATOM 3127 C CA . ALA A 1 210 ? 46.45887 53.39648 28.60598 1.000 11.66075 210 ALA A CA 1
ATOM 3128 C C . ALA A 1 210 ? 46.80990 52.30869 27.59319 1.000 13.64693 210 ALA A C 1
ATOM 3129 O O . ALA A 1 210 ? 46.16661 51.24899 27.54804 1.000 11.50753 210 ALA A O 1
ATOM 3136 N N . VAL A 1 211 ? 47.84655 52.53610 26.78888 1.000 12.08316 211 VAL A N 1
ATOM 3137 C CA . VAL A 1 211 ? 48.30419 51.51322 25.84803 1.000 11.46522 211 VAL A CA 1
ATOM 3138 C C . VAL A 1 211 ? 48.76777 50.27181 26.59717 1.000 14.31729 211 VAL A C 1
ATOM 3139 O O . VAL A 1 211 ? 48.45070 49.13303 26.21527 1.000 12.38201 211 VAL A O 1
ATOM 3152 N N . GLU A 1 212 ? 49.48523 50.46964 27.70385 1.000 10.23107 212 GLU A N 1
ATOM 3153 C CA . GLU A 1 212 ? 49.94593 49.34519 28.51146 1.000 11.92492 212 GLU A CA 1
ATOM 3154 C C . GLU A 1 212 ? 48.77332 48.61571 29.14944 1.000 11.58369 212 GLU A C 1
ATOM 3155 O O . GLU A 1 212 ? 48.75894 47.38249 29.22451 1.000 12.61500 212 GLU A O 1
ATOM 3167 N N . ALA A 1 213 ? 47.78906 49.36447 29.63583 1.000 12.75224 213 ALA A N 1
ATOM 3168 C CA . ALA A 1 213 ? 46.63385 48.73517 30.24654 1.000 11.61422 213 ALA A CA 1
ATOM 3169 C C . ALA A 1 213 ? 45.88845 47.88078 29.23588 1.000 11.86080 213 ALA A C 1
ATOM 3170 O O . ALA A 1 213 ? 45.40779 46.79882 29.57697 1.000 11.85707 213 ALA A O 1
ATOM 3177 N N . ILE A 1 214 ? 45.77824 48.35677 27.99153 1.000 10.59062 214 ILE A N 1
ATOM 3178 C CA . ILE A 1 214 ? 45.08344 47.59905 26.94867 1.000 9.44611 214 ILE A CA 1
ATOM 3179 C C . ILE A 1 214 ? 45.84408 46.31977 26.63937 1.000 13.35523 214 ILE A C 1
ATOM 3180 O O . ILE A 1 214 ? 45.23483 45.26097 26.43066 1.000 11.46543 214 ILE A O 1
ATOM 3196 N N . ASN A 1 215 ? 47.17635 46.39286 26.60026 1.000 11.39743 215 ASN A N 1
ATOM 3197 C CA . ASN A 1 215 ? 47.98235 45.18197 26.41560 1.000 10.63307 215 ASN A CA 1
ATOM 3198 C C . ASN A 1 215 ? 47.69149 44.17130 27.52108 1.000 11.21742 215 ASN A C 1
ATOM 3199 O O . ASN A 1 215 ? 47.49190 42.98030 27.25442 1.000 11.77410 215 ASN A O 1
ATOM 3210 N N . LYS A 1 216 ? 47.64547 44.63808 28.77203 1.000 9.55081 216 LYS A N 1
ATOM 3211 C CA . LYS A 1 216 ? 47.38266 43.75444 29.90105 1.000 12.67218 216 LYS A CA 1
ATOM 3212 C C . LYS A 1 216 ? 45.99794 43.13777 29.79636 1.000 10.79554 216 LYS A C 1
ATOM 3213 O O . LYS A 1 216 ? 45.81085 41.93177 30.02854 1.000 11.62486 216 LYS A O 1
ATOM 3232 N N . LEU A 1 217 ? 45.00102 43.96074 29.48267 1.000 10.40812 217 LEU A N 1
ATOM 3233 C CA . LEU A 1 217 ? 43.62700 43.46941 29.43618 1.000 10.52390 217 LEU A CA 1
ATOM 3234 C C . LEU A 1 217 ? 43.40261 42.53054 28.25702 1.000 11.99810 217 LEU A C 1
ATOM 3235 O O . LEU A 1 217 ? 42.59217 41.60420 28.36088 1.000 11.02039 217 LEU A O 1
ATOM 3251 N N . ASN A 1 218 ? 44.11676 42.73509 27.14857 1.000 9.44971 218 ASN A N 1
ATOM 3252 C CA . ASN A 1 218 ? 44.04845 41.78795 26.03848 1.000 10.63549 218 ASN A CA 1
ATOM 3253 C C . ASN A 1 218 ? 44.69195 40.46161 26.40695 1.000 8.26084 218 ASN A C 1
ATOM 3254 O O . ASN A 1 218 ? 44.18800 39.39680 26.02425 1.000 10.89779 218 ASN A O 1
ATOM 3265 N N . GLN A 1 219 ? 45.74627 40.49551 27.20594 1.000 9.91460 219 GLN A N 1
ATOM 3266 C CA . GLN A 1 219 ? 46.35056 39.25584 27.68052 1.000 13.85167 219 GLN A CA 1
ATOM 3267 C C . GLN A 1 219 ? 45.43072 38.53165 28.65757 1.000 11.89278 219 GLN A C 1
ATOM 3268 O O . GLN A 1 219 ? 45.30264 37.30101 28.60745 1.000 14.03487 219 GLN A O 1
ATOM 3282 N N . VAL A 1 220 ? 44.76731 39.28103 29.54958 1.000 11.72787 220 VAL A N 1
ATOM 3283 C CA . VAL A 1 220 ? 43.79265 38.68862 30.46031 1.000 14.29554 220 VAL A CA 1
ATOM 3284 C C . VAL A 1 220 ? 42.68451 38.00237 29.67766 1.000 11.20235 220 VAL A C 1
ATOM 3285 O O . VAL A 1 220 ? 42.26662 36.87529 30.00356 1.000 11.02202 220 VAL A O 1
ATOM 3298 N N . PHE A 1 221 ? 42.18764 38.67334 28.63788 1.000 10.61261 221 PHE A N 1
ATOM 3299 C CA . PHE A 1 221 ? 41.14778 38.11227 27.78183 1.000 10.94276 221 PHE A CA 1
ATOM 3300 C C . PHE A 1 221 ? 41.57775 36.77946 27.19329 1.000 9.45641 221 PHE A C 1
ATOM 3301 O O . PHE A 1 221 ? 40.85044 35.78498 27.28092 1.000 9.80294 221 PHE A O 1
ATOM 3318 N N . VAL A 1 222 ? 42.74332 36.74006 26.56396 1.000 10.02013 222 VAL A N 1
ATOM 3319 C CA . VAL A 1 222 ? 43.19691 35.49490 25.94909 1.000 10.12895 222 VAL A CA 1
A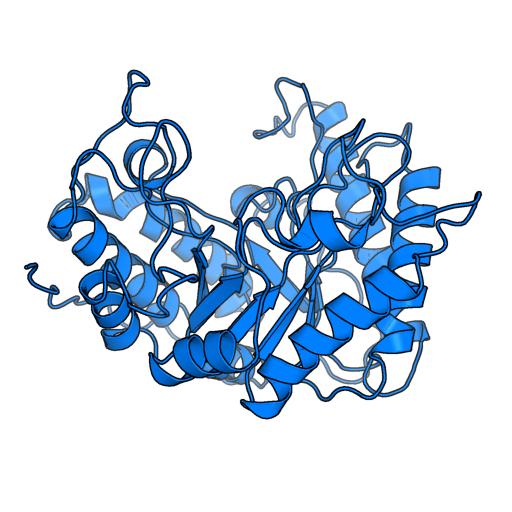TOM 3320 C C . VAL A 1 222 ? 43.32907 34.40556 27.00577 1.000 13.06645 222 VAL A C 1
ATOM 3321 O O . VAL A 1 222 ? 42.83642 33.28205 26.82982 1.000 10.04175 222 VAL A O 1
ATOM 3334 N N . ASP A 1 223 ? 44.00452 34.71482 28.11430 1.000 11.47645 223 ASP A N 1
ATOM 3335 C CA . ASP A 1 223 ? 44.22081 33.70290 29.14082 1.000 14.11632 223 ASP A CA 1
ATOM 3336 C C . ASP A 1 223 ? 42.88979 33.19617 29.68209 1.000 12.66900 223 ASP A C 1
ATOM 3337 O O . ASP A 1 223 ? 42.72167 31.99559 29.94204 1.000 13.03109 223 ASP A O 1
ATOM 3346 N N . THR A 1 224 ? 41.92891 34.10457 29.86638 1.000 11.10026 224 THR A N 1
ATOM 3347 C CA . THR A 1 224 ? 40.63233 33.71014 30.40802 1.000 10.75006 224 THR A CA 1
ATOM 3348 C C . THR A 1 224 ? 39.92239 32.76345 29.45651 1.000 11.40436 224 THR A C 1
ATOM 3349 O O . THR A 1 224 ? 39.40510 31.71680 29.87096 1.000 12.27600 224 THR A O 1
ATOM 3360 N N . VAL A 1 225 ? 39.88888 33.11358 28.17604 1.000 11.45643 225 VAL A N 1
ATOM 3361 C CA . VAL A 1 225 ? 39.18670 32.28122 27.20376 1.000 9.29637 225 VAL A CA 1
ATOM 3362 C C . VAL A 1 225 ? 39.83618 30.90282 27.11817 1.000 9.44751 225 VAL A C 1
ATOM 3363 O O . VAL A 1 225 ? 39.14764 29.87775 27.10293 1.000 11.05360 225 VAL A O 1
ATOM 3376 N N . ARG A 1 226 ? 41.15942 30.86225 26.98035 1.000 11.36053 226 ARG A N 1
ATOM 3377 C CA . ARG A 1 226 ? 41.82712 29.58257 26.79448 1.000 11.81389 226 ARG A CA 1
ATOM 3378 C C . ARG A 1 226 ? 41.61335 28.66222 27.98913 1.000 14.72553 226 ARG A C 1
ATOM 3379 O O . ARG A 1 226 ? 41.60003 27.42279 27.84078 1.000 14.68893 226 ARG A O 1
ATOM 3400 N N . SER A 1 227 ? 41.47877 29.23787 29.18617 1.000 12.59231 227 SER A N 1
ATOM 3401 C CA . SER A 1 227 ? 41.35764 28.43550 30.40224 1.000 14.30286 227 SER A CA 1
ATOM 3402 C C . SER A 1 227 ? 40.01981 27.72017 30.52150 1.000 14.69454 227 SER A C 1
ATOM 3403 O O . SER A 1 227 ? 39.90516 26.82326 31.36672 1.000 15.80296 227 SER A O 1
ATOM 3411 N N . THR A 1 228 ? 39.02539 28.05142 29.68564 1.000 14.08837 228 THR A N 1
ATOM 3412 C CA . THR A 1 228 ? 37.69400 27.47465 29.83528 1.000 14.25027 228 THR A CA 1
ATOM 3413 C C . THR A 1 228 ? 37.51348 26.16453 29.07931 1.000 19.60512 228 THR A C 1
ATOM 3414 O O . THR A 1 228 ? 36.47607 25.51573 29.24120 1.000 19.46707 228 THR A O 1
ATOM 3425 N N . GLY A 1 229 ? 38.48893 25.74126 28.29533 1.000 17.00054 229 GLY A N 1
ATOM 3426 C CA . GLY A 1 229 ? 38.45456 24.42163 27.69309 1.000 18.44531 229 GLY A CA 1
ATOM 3427 C C . GLY A 1 229 ? 37.59725 24.32363 26.44844 1.000 17.24947 229 GLY A C 1
ATOM 3428 O O . GLY A 1 229 ? 37.16885 25.31290 25.85222 1.000 13.41818 229 GLY A O 1
ATOM 3432 N N . GLY A 1 230 ? 37.36212 23.07480 26.04676 1.000 22.30124 230 GLY A N 1
ATOM 3433 C CA . GLY A 1 230 ? 36.58477 22.81859 24.84450 1.000 22.27277 230 GLY A CA 1
ATOM 3434 C C . GLY A 1 230 ? 37.21008 23.44931 23.61782 1.000 14.41800 230 GLY A C 1
ATOM 3435 O O . GLY A 1 230 ? 38.43500 23.50837 23.45686 1.000 18.23566 230 GLY A O 1
ATOM 3439 N N . ASN A 1 231 ? 36.36065 23.96568 22.73703 1.000 12.76631 231 ASN A N 1
ATOM 3440 C CA A ASN A 1 231 ? 36.88942 24.61166 21.54644 0.497 10.36364 231 ASN A CA 1
ATOM 3441 C CA B ASN A 1 231 ? 36.88252 24.61565 21.54306 0.503 10.36081 231 ASN A CA 1
ATOM 3442 C C . ASN A 1 231 ? 37.47979 25.98658 21.83681 1.000 13.13936 231 ASN A C 1
ATOM 3443 O O . ASN A 1 231 ? 38.07171 26.58822 20.93460 1.000 13.02895 231 ASN A O 1
ATOM 3462 N N . ASN A 1 232 ? 37.32322 26.50480 23.05467 1.000 10.22333 232 ASN A N 1
ATOM 3463 C CA . ASN A 1 232 ? 37.93594 27.79074 23.37236 1.000 9.46942 232 ASN A CA 1
ATOM 3464 C C . ASN A 1 232 ? 39.45099 27.70466 23.45460 1.000 11.98269 232 ASN A C 1
ATOM 3465 O O . ASN A 1 232 ? 40.10810 28.75635 23.46430 1.000 13.91762 232 ASN A O 1
ATOM 3476 N N . VAL A 1 233 ? 40.02575 26.49883 23.49150 1.000 13.58544 233 VAL A N 1
ATOM 3477 C CA . VAL A 1 233 ? 41.48383 26.38126 23.53403 1.000 12.82381 233 VAL A CA 1
ATOM 3478 C C . VAL A 1 233 ? 42.12690 26.80218 22.22205 1.000 14.60806 233 VAL A C 1
ATOM 3479 O O . VAL A 1 233 ? 43.29771 27.21143 22.22455 1.000 19.33777 233 VAL A O 1
ATOM 3492 N N . SER A 1 234 ? 41.39324 26.74647 21.09677 1.000 14.46885 234 SER A N 1
ATOM 3493 C CA . SER A 1 234 ? 41.96990 27.00953 19.77817 1.000 18.35586 234 SER A CA 1
ATOM 3494 C C . SER A 1 234 ? 41.16328 27.98057 18.91616 1.000 15.51819 234 SER A C 1
ATOM 3495 O O . SER A 1 234 ? 41.58630 28.28490 17.79366 1.000 13.18078 234 SER A O 1
ATOM 3503 N N . ARG A 1 235 ? 40.00175 28.42284 19.38692 1.000 10.94840 235 ARG A N 1
ATOM 3504 C CA . ARG A 1 235 ? 39.17202 29.39374 18.68292 1.000 12.92528 235 ARG A CA 1
ATOM 3505 C C . ARG A 1 235 ? 39.97590 30.63501 18.31521 1.000 9.53356 235 ARG A C 1
ATOM 3506 O O . ARG A 1 235 ? 40.86173 31.06084 19.06045 1.000 11.22392 235 ARG A O 1
ATOM 3527 N N . TYR A 1 236 ? 39.64743 31.23952 17.17465 1.000 7.93359 236 TYR A N 1
ATOM 3528 C CA . TYR A 1 236 ? 40.24561 32.52911 16.83010 1.000 8.69123 236 TYR A CA 1
ATOM 3529 C C . TYR A 1 236 ? 39.68976 33.62628 17.72388 1.000 11.53989 236 TYR A C 1
ATOM 3530 O O . TYR A 1 236 ? 38.49276 33.66056 18.02031 1.000 9.06174 236 TYR A O 1
ATOM 3548 N N . LEU A 1 237 ? 40.56963 34.55372 18.11471 1.000 10.73867 237 LEU A N 1
ATOM 3549 C CA . LEU A 1 237 ? 40.26469 35.64234 19.02772 1.000 6.58805 237 LEU A CA 1
ATOM 3550 C C . LEU A 1 237 ? 40.75928 36.94148 18.41417 1.000 9.94237 237 LEU A C 1
ATOM 3551 O O . LEU A 1 237 ? 41.88350 36.99975 17.91771 1.000 11.82408 237 LEU A O 1
ATOM 3567 N N . MET A 1 238 ? 39.93110 37.97971 18.47413 1.000 9.32113 238 MET A N 1
ATOM 3568 C CA . MET A 1 238 ? 40.27226 39.29016 17.94388 1.000 8.20742 238 MET A CA 1
ATOM 3569 C C . MET A 1 238 ? 40.64593 40.22854 19.08071 1.000 8.28545 238 MET A C 1
ATOM 3570 O O . MET A 1 238 ? 39.96828 40.24848 20.10876 1.000 9.41925 238 MET A O 1
ATOM 3584 N N . VAL A 1 239 ? 41.71330 41.01659 18.87955 1.000 6.62474 239 VAL A N 1
ATOM 3585 C CA . VAL A 1 239 ? 42.11397 41.99939 19.87933 1.000 8.23556 239 VAL A CA 1
ATOM 3586 C C . VAL A 1 239 ? 42.37772 43.32477 19.18687 1.000 9.96623 239 VAL A C 1
ATOM 3587 O O . VAL A 1 239 ? 43.02595 43.35562 18.12772 1.000 8.85373 239 VAL A O 1
ATOM 3600 N N . PRO A 1 240 ? 41.90242 44.42538 19.76867 1.000 9.30394 240 PRO A N 1
ATOM 3601 C CA . PRO A 1 240 ? 42.21095 45.75910 19.23770 1.000 9.45305 240 PRO A CA 1
ATOM 3602 C C . PRO A 1 240 ? 43.34957 46.41535 19.99346 1.000 8.58986 240 PRO A C 1
ATOM 3603 O O . PRO A 1 240 ? 43.68292 45.99174 21.10692 1.000 8.65291 240 PRO A O 1
ATOM 3614 N N . GLY A 1 241 ? 43.85741 47.51184 19.42345 1.000 7.84013 241 GLY A N 1
ATOM 3615 C CA . GLY A 1 241 ? 44.59568 48.50945 20.16109 1.000 7.86809 241 GLY A CA 1
ATOM 3616 C C . GLY A 1 241 ? 43.70457 49.67596 20.57305 1.000 8.85138 241 GLY A C 1
ATOM 3617 O O . GLY A 1 241 ? 42.47827 49.62733 20.49053 1.000 9.57893 241 GLY A O 1
ATOM 3621 N N . TYR A 1 242 ? 44.34899 50.73723 21.04060 1.000 8.26244 242 TYR A N 1
ATOM 3622 C CA . TYR A 1 242 ? 43.62642 51.89353 21.54335 1.000 7.15046 242 TYR A CA 1
ATOM 3623 C C . TYR A 1 242 ? 42.60327 52.39479 20.52596 1.000 10.13066 242 TYR A C 1
ATOM 3624 O O . TYR A 1 242 ? 42.92991 52.65801 19.36822 1.000 8.85922 242 TYR A O 1
ATOM 3642 N N . ALA A 1 243 ? 41.35488 52.51357 20.98221 1.000 10.54625 243 ALA A N 1
ATOM 3643 C CA . ALA A 1 243 ? 40.22700 53.02189 20.20242 1.000 9.65832 243 ALA A CA 1
ATOM 3644 C C . ALA A 1 243 ? 39.94878 52.18314 18.95808 1.000 8.87997 243 ALA A C 1
ATOM 3645 O O . ALA A 1 243 ? 39.19279 52.61315 18.08083 1.000 11.79877 243 ALA A O 1
ATOM 3652 N N . ALA A 1 244 ? 40.51811 50.98207 18.88592 1.000 8.92919 244 ALA A N 1
ATOM 3653 C CA . ALA A 1 244 ? 40.47273 50.12808 17.69449 1.000 9.18136 244 ALA A CA 1
ATOM 3654 C C . ALA A 1 244 ? 41.04251 50.83248 16.47106 1.000 9.47495 244 ALA A C 1
ATOM 3655 O O . ALA A 1 244 ? 40.77249 50.43406 15.33922 1.000 9.99278 244 ALA A O 1
ATOM 3662 N N . ALA A 1 245 ? 41.87218 51.84343 16.66938 1.000 7.33146 245 ALA A N 1
ATOM 3663 C CA . ALA A 1 245 ? 42.44217 52.55032 15.53806 1.000 9.15701 245 ALA A CA 1
ATOM 3664 C C . ALA A 1 245 ? 43.57007 51.73850 14.90775 1.000 11.32242 245 ALA A C 1
ATOM 3665 O O . ALA A 1 245 ? 44.34353 51.09207 15.61703 1.000 10.81223 245 ALA A O 1
ATOM 3672 N N . PRO A 1 246 ? 43.70957 51.78487 13.58149 1.000 8.31297 246 PRO A N 1
ATOM 3673 C CA . PRO A 1 246 ? 44.90611 51.18037 12.96115 1.000 7.99984 246 PRO A CA 1
ATOM 3674 C C . PRO A 1 246 ? 46.19912 51.71161 13.56354 1.000 11.20915 246 PRO A C 1
ATOM 3675 O O . PRO A 1 246 ? 47.15611 50.94809 13.79490 1.000 11.06572 246 PRO A O 1
ATOM 3686 N N . GLU A 1 247 ? 46.24193 53.02179 13.84774 1.000 10.97145 247 GLU A N 1
ATOM 3687 C CA . GLU A 1 247 ? 47.46625 53.64268 14.31780 1.000 11.27364 247 GLU A CA 1
ATOM 3688 C C . GLU A 1 247 ? 47.97424 52.99231 15.59233 1.000 9.41017 247 GLU A C 1
ATOM 3689 O O . GLU A 1 247 ? 49.19144 52.94239 15.81255 1.000 10.92094 247 GLU A O 1
ATOM 3701 N N . TYR A 1 248 ? 47.08136 52.49581 16.44437 1.000 9.66621 248 TYR A N 1
ATOM 3702 C CA . TYR A 1 248 ? 47.49068 52.08859 17.77937 1.000 9.64795 248 TYR A CA 1
ATOM 3703 C C . TYR A 1 248 ? 47.64949 50.57891 17.88748 1.000 9.27596 248 TYR A C 1
ATOM 3704 O O . TYR A 1 248 ? 47.96485 50.07172 18.96566 1.000 10.58549 248 TYR A O 1
ATOM 3722 N N . VAL A 1 249 ? 47.52638 49.85723 16.76878 1.000 9.48690 249 VAL A N 1
ATOM 3723 C CA . VAL A 1 249 ? 48.18657 48.56517 16.64660 1.000 10.02430 249 VAL A CA 1
ATOM 3724 C C . VAL A 1 249 ? 49.46186 48.67249 15.83900 1.000 12.19163 249 VAL A C 1
ATOM 3725 O O . VAL A 1 249 ? 50.27906 47.73623 15.87259 1.000 11.75446 249 VAL A O 1
ATOM 3738 N N . LEU A 1 250 ? 49.68261 49.79827 15.14253 1.000 9.88417 250 LEU A N 1
ATOM 3739 C CA . LEU A 1 250 ? 50.88883 49.99296 14.35796 1.000 10.87538 250 LEU A CA 1
ATOM 3740 C C . LEU A 1 250 ? 52.04682 50.50250 15.20588 1.000 10.21602 250 LEU A C 1
ATOM 3741 O O . LEU A 1 250 ? 53.20928 50.26466 14.84524 1.000 14.35716 250 LEU A O 1
ATOM 3757 N N . ILE A 1 251 ? 51.75747 51.18627 16.32077 1.000 10.87555 251 ILE A N 1
ATOM 3758 C CA . ILE A 1 251 ? 52.81555 51.62477 17.21811 1.000 10.51161 251 ILE A CA 1
ATOM 3759 C C . ILE A 1 251 ? 53.58772 50.42606 17.75757 1.000 13.33874 251 ILE A C 1
ATOM 3760 O O . ILE A 1 251 ? 53.03820 49.32648 17.95035 1.000 13.17115 251 ILE A O 1
ATOM 3776 N N . ASP A 1 252 ? 54.87434 50.66166 18.04733 1.000 14.47074 252 ASP A N 1
ATOM 3777 C CA . ASP A 1 252 ? 55.74089 49.61087 18.58238 1.000 16.30611 252 ASP A CA 1
ATOM 3778 C C . ASP A 1 252 ? 55.23719 49.10557 19.92664 1.000 17.54048 252 ASP A C 1
ATOM 3779 O O . ASP A 1 252 ? 55.47927 47.94999 20.29463 1.000 16.70652 252 ASP A O 1
ATOM 3788 N N . GLU A 1 253 ? 54.54431 49.96087 20.67861 1.000 14.26589 253 GLU A N 1
ATOM 3789 C CA . GLU A 1 253 ? 54.13436 49.61972 22.02755 1.000 15.81714 253 GLU A CA 1
ATOM 3790 C C . GLU A 1 253 ? 52.97510 48.62932 22.07528 1.000 13.16831 253 GLU A C 1
ATOM 3791 O O . GLU A 1 253 ? 52.72197 48.07665 23.14908 1.000 15.89328 253 GLU A O 1
ATOM 3803 N N . PHE A 1 254 ? 52.27946 48.40029 20.96399 1.000 11.95036 254 PHE A N 1
ATOM 3804 C CA . PHE A 1 254 ? 51.20432 47.42074 20.94234 1.000 15.23234 254 PHE A CA 1
ATOM 3805 C C . PHE A 1 254 ? 51.80337 46.02162 20.99884 1.000 10.89170 254 PHE A C 1
ATOM 3806 O O . PHE A 1 254 ? 52.79685 45.73082 20.32812 1.000 13.76277 254 PHE A O 1
ATOM 3823 N N . LYS A 1 255 ? 51.20558 45.14917 21.81836 1.000 11.47304 255 LYS A N 1
ATOM 3824 C CA . LYS A 1 255 ? 51.70040 43.78478 21.97079 1.000 10.92616 255 LYS A CA 1
ATOM 3825 C C . LYS A 1 255 ? 50.60571 42.79051 21.63513 1.000 14.04295 255 LYS A C 1
ATOM 3826 O O . LYS A 1 255 ? 49.50964 42.84246 22.21413 1.000 16.64024 255 LYS A O 1
ATOM 3845 N N . ILE A 1 256 ? 50.89422 41.88350 20.71087 1.000 13.88276 256 ILE A N 1
ATOM 3846 C CA . ILE A 1 256 ? 49.98569 40.74830 20.51598 1.000 13.14647 256 ILE A CA 1
ATOM 3847 C C . ILE A 1 256 ? 50.08465 39.84459 21.73833 1.000 11.94982 256 ILE A C 1
ATOM 3848 O O . ILE A 1 256 ? 51.20790 39.47143 22.12863 1.000 13.00181 256 ILE A O 1
ATOM 3864 N N . PRO A 1 257 ? 48.97006 39.48044 22.37870 1.000 11.28913 257 PRO A N 1
ATOM 3865 C CA . PRO A 1 257 ? 49.04729 38.61427 23.55808 1.000 13.14311 257 PRO A CA 1
ATOM 3866 C C . PRO A 1 257 ? 49.71008 37.28511 23.25409 1.000 14.92531 257 PRO A C 1
ATOM 3867 O O . PRO A 1 257 ? 49.54695 36.72036 22.17152 1.000 16.69868 257 PRO A O 1
ATOM 3878 N N . LYS A 1 258 ? 50.41158 36.76775 24.25420 1.000 13.03042 258 LYS A N 1
ATOM 3879 C CA . LYS A 1 258 ? 50.91585 35.40391 24.21077 1.000 14.16325 258 LYS A CA 1
ATOM 3880 C C . LYS A 1 258 ? 49.73783 34.44793 24.27833 1.000 18.83039 258 LYS A C 1
ATOM 3881 O O . LYS A 1 258 ? 48.78583 34.67254 25.02263 1.000 19.03203 258 LYS A O 1
ATOM 3900 N N . ASP A 1 259 ? 49.79660 33.37789 23.49315 1.000 15.39683 259 ASP A N 1
ATOM 3901 C CA . ASP A 1 259 ? 48.66028 32.48372 23.34906 1.000 16.15327 259 ASP A CA 1
ATOM 3902 C C . ASP A 1 259 ? 49.10195 31.07442 23.68841 1.000 17.71935 259 ASP A C 1
ATOM 3903 O O . ASP A 1 259 ? 50.09934 30.58332 23.15478 1.000 22.07540 259 ASP A O 1
ATOM 3912 N N . SER A 1 260 ? 48.37450 30.42978 24.58926 1.000 19.38733 260 SER A N 1
ATOM 3913 C CA . SER A 1 260 ? 48.71885 29.07319 24.97861 1.000 16.16516 260 SER A CA 1
ATOM 3914 C C . SER A 1 260 ? 48.15207 28.02439 24.03272 1.000 19.23095 260 SER A C 1
ATOM 3915 O O . SER A 1 260 ? 48.50079 26.84356 24.16932 1.000 25.38864 260 SER A O 1
ATOM 3923 N N . SER A 1 261 ? 47.32057 28.42412 23.07104 1.000 23.48690 261 SER A N 1
ATOM 3924 C CA . SER A 1 261 ? 46.77715 27.48254 22.09986 1.000 20.53593 261 SER A CA 1
ATOM 3925 C C . SER A 1 261 ? 47.89257 26.67633 21.45589 1.000 25.39735 261 SER A C 1
ATOM 3926 O O . SER A 1 261 ? 48.90395 27.23256 21.01915 1.000 25.41442 261 SER A O 1
ATOM 3934 N N . LYS A 1 262 ? 47.70054 25.35833 21.39038 1.000 23.70353 262 LYS A N 1
ATOM 3935 C CA . LYS A 1 262 ? 48.62161 24.52197 20.63795 1.000 21.69511 262 LYS A CA 1
ATOM 3936 C C . LYS A 1 262 ? 48.5031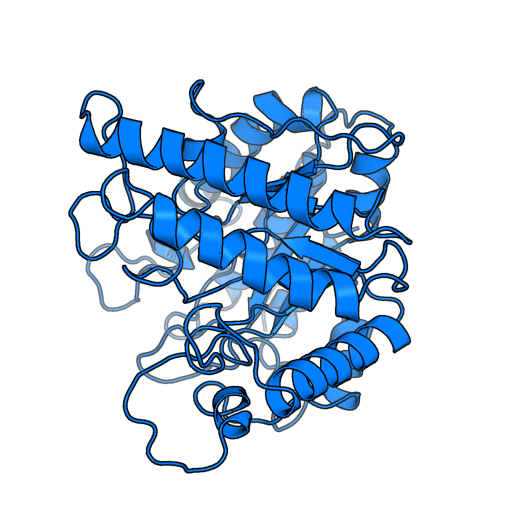3 24.76178 19.13858 1.000 25.19843 262 LYS A C 1
ATOM 3937 O O . LYS A 1 262 ? 49.40538 24.38077 18.39033 1.000 25.75056 262 LYS A O 1
ATOM 3956 N N . TYR A 1 263 ? 47.43310 25.41168 18.68396 1.000 22.06643 263 TYR A N 1
ATOM 3957 C CA . TYR A 1 263 ? 47.35133 25.86545 17.30606 1.000 22.35979 263 TYR A CA 1
ATOM 3958 C C . TYR A 1 263 ? 47.97876 27.24648 17.21889 1.000 18.12501 263 TYR A C 1
ATOM 3959 O O . TYR A 1 263 ? 47.61227 28.15556 17.97633 1.000 20.79080 263 TYR A O 1
ATOM 3977 N N . LYS A 1 264 ? 48.92410 27.39760 16.30173 1.000 18.40809 264 LYS A N 1
ATOM 3978 C CA . LYS A 1 264 ? 49.59752 28.67332 16.16306 1.000 17.66553 264 LYS A CA 1
ATOM 3979 C C . LYS A 1 264 ? 48.70922 29.69797 15.46434 1.000 16.24381 264 LYS A C 1
ATOM 3980 O O . LYS A 1 264 ? 47.78628 29.36948 14.71710 1.000 16.20272 264 LYS A O 1
ATOM 3999 N N . ASN A 1 265 ? 48.99070 30.96328 15.74701 1.000 15.35488 265 ASN A N 1
ATOM 4000 C CA . ASN A 1 265 ? 48.51279 32.07746 14.92992 1.000 14.27046 265 ASN A CA 1
ATOM 4001 C C . ASN A 1 265 ? 46.98346 32.17331 14.95420 1.000 13.23477 265 ASN A C 1
ATOM 4002 O O . ASN A 1 265 ? 46.32802 32.20600 13.92112 1.000 13.36737 265 ASN A O 1
ATOM 4013 N N . ARG A 1 266 ? 46.41640 32.22031 16.15934 1.000 12.89559 266 ARG A N 1
ATOM 4014 C CA . ARG A 1 266 ? 44.97197 32.23821 16.34740 1.000 12.50445 266 ARG A CA 1
ATOM 4015 C C . ARG A 1 266 ? 44.49185 33.57984 16.88386 1.000 11.52155 266 ARG A C 1
ATOM 4016 O O . ARG A 1 266 ? 43.33565 33.68966 17.28271 1.000 11.53724 266 ARG A O 1
ATOM 4037 N N . ILE A 1 267 ? 45.35502 34.60321 16.89683 1.000 11.21761 267 ILE A N 1
ATOM 4038 C CA . ILE A 1 267 ? 44.98782 35.94798 17.33310 1.000 10.37599 267 ILE A CA 1
ATOM 4039 C C . ILE A 1 267 ? 44.87752 36.82946 16.09867 1.000 9.92980 267 ILE A C 1
ATOM 4040 O O . ILE A 1 267 ? 45.82276 36.92074 15.30401 1.000 10.37530 267 ILE A O 1
ATOM 4056 N N . ILE A 1 268 ? 43.72174 37.47661 15.94752 1.000 9.71334 268 ILE A N 1
ATOM 4057 C CA . ILE A 1 268 ? 43.41164 38.34736 14.81643 1.000 8.03097 268 ILE A CA 1
ATOM 4058 C C . ILE A 1 268 ? 43.46385 39.78588 15.30735 1.000 9.10652 268 ILE A C 1
ATOM 4059 O O . ILE A 1 268 ? 42.90951 40.10098 16.36343 1.000 8.73527 268 ILE A O 1
ATOM 4075 N N . ILE A 1 269 ? 44.12203 40.65094 14.54780 1.000 8.85640 269 ILE A N 1
ATOM 4076 C CA . ILE A 1 269 ? 44.15533 42.07534 14.87827 1.000 7.71255 269 ILE A CA 1
ATOM 4077 C C . ILE A 1 269 ? 42.84175 42.70454 14.43397 1.000 7.04674 269 ILE A C 1
ATOM 4078 O O . ILE A 1 269 ? 42.42694 42.52686 13.28737 1.000 10.04081 269 ILE A O 1
ATOM 4094 N N . SER A 1 270 ? 42.18807 43.41641 15.34188 1.000 8.62920 270 SER A N 1
ATOM 4095 C CA . SER A 1 270 ? 40.93130 44.10972 15.09509 1.000 9.56055 270 SER A CA 1
ATOM 4096 C C . SER A 1 270 ? 41.18414 45.59806 14.89553 1.000 8.85476 270 SER A C 1
ATOM 4097 O O . SER A 1 270 ? 41.82087 46.23770 15.73730 1.000 11.24746 270 SER A O 1
ATOM 4105 N N . VAL A 1 271 ? 40.66273 46.15189 13.79872 1.000 9.37920 271 VAL A N 1
ATOM 4106 C CA . VAL A 1 271 ? 40.69177 47.59808 13.60077 1.000 7.87284 271 VAL A CA 1
ATOM 4107 C C . VAL A 1 271 ? 39.32192 48.05470 13.10586 1.000 7.09118 271 VAL A C 1
ATOM 4108 O O . VAL A 1 271 ? 38.58335 47.31046 12.45237 1.000 10.67720 271 VAL A O 1
ATOM 4121 N N . HIS A 1 272 ? 39.01602 49.31256 13.39525 1.000 7.96011 272 HIS A N 1
ATOM 4122 C CA . HIS A 1 272 ? 37.86593 50.01694 12.83337 1.000 8.40575 272 HIS A CA 1
ATOM 4123 C C . HIS A 1 272 ? 38.39939 51.20109 12.04693 1.000 12.46822 272 HIS A C 1
ATOM 4124 O O . HIS A 1 272 ? 39.36412 51.83526 12.48009 1.000 11.83191 272 HIS A O 1
ATOM 4138 N N . ALA A 1 273 ? 37.77281 51.51501 10.90542 1.000 12.01688 273 ALA A N 1
ATOM 4139 C CA . ALA A 1 273 ? 38.35587 52.56233 10.04855 1.000 11.56263 273 ALA A CA 1
ATOM 4140 C C . ALA A 1 273 ? 37.27795 53.12442 9.11830 1.000 7.67310 273 ALA A C 1
ATOM 4141 O O . ALA A 1 273 ? 37.13040 52.68073 7.97759 1.000 9.96196 273 ALA A O 1
ATOM 4148 N N . TYR A 1 274 ? 36.57699 54.14461 9.61044 1.000 9.62535 274 TYR A N 1
ATOM 4149 C CA . TYR A 1 274 ? 35.59898 54.86745 8.79893 1.000 6.80771 274 TYR A CA 1
ATOM 4150 C C . TYR A 1 274 ? 36.36190 55.99893 8.12270 1.000 11.86304 274 TYR A C 1
ATOM 4151 O O . TYR A 1 274 ? 36.41313 57.12572 8.59760 1.000 10.80599 274 TYR A O 1
ATOM 4169 N N . ARG A 1 275 ? 37.02968 55.65324 7.03537 1.000 9.35719 275 ARG A N 1
ATOM 4170 C CA . ARG A 1 275 ? 37.99703 56.52492 6.38954 1.000 8.22989 275 ARG A CA 1
ATOM 4171 C C . ARG A 1 275 ? 37.72596 56.58454 4.89936 1.000 8.60953 275 ARG A C 1
ATOM 4172 O O . ARG A 1 275 ? 37.38462 55.56422 4.28223 1.000 9.97339 275 ARG A O 1
ATOM 4193 N N . PRO A 1 276 ? 37.88441 57.77846 4.29650 1.000 8.13637 276 PRO A N 1
ATOM 4194 C CA . PRO A 1 276 ? 38.25213 59.06109 4.93097 1.000 8.64415 276 PRO A CA 1
ATOM 4195 C C . PRO A 1 276 ? 37.14567 59.57732 5.82976 1.000 8.31391 276 PRO A C 1
ATOM 4196 O O . PRO A 1 276 ? 35.97686 59.54703 5.46602 1.000 8.52243 276 PRO A O 1
ATOM 4207 N N . TYR A 1 277 ? 37.55649 60.03094 7.01756 1.000 9.02705 277 TYR A N 1
ATOM 4208 C CA . TYR A 1 277 ? 36.61030 60.40922 8.06431 1.000 8.80098 277 TYR A CA 1
ATOM 4209 C C . TYR A 1 277 ? 35.62213 61.47259 7.59331 1.000 8.50422 277 TYR A C 1
ATOM 4210 O O . TYR A 1 277 ? 34.41480 61.37025 7.86317 1.000 9.16517 277 TYR A O 1
ATOM 4228 N N . ASN A 1 278 ? 36.11250 62.50416 6.89851 1.000 8.63605 278 ASN A N 1
ATOM 4229 C CA . ASN A 1 278 ? 35.25067 63.63644 6.55712 1.000 8.32495 278 ASN A CA 1
ATOM 4230 C C . ASN A 1 278 ? 34.11035 63.21645 5.63293 1.000 9.16208 278 ASN A C 1
ATOM 4231 O O . ASN A 1 278 ? 33.02565 63.82919 5.66233 1.000 10.80707 278 ASN A O 1
ATOM 4242 N N . PHE A 1 279 ? 34.31412 62.16570 4.83042 1.000 9.37460 279 PHE A N 1
ATOM 4243 C CA . PHE A 1 279 ? 33.27063 61.57760 3.99501 1.000 7.60453 279 PHE A CA 1
ATOM 4244 C C . PHE A 1 279 ? 32.41588 60.54777 4.73474 1.000 8.46033 279 PHE A C 1
ATOM 4245 O O . PHE A 1 279 ? 31.18387 60.61449 4.70622 1.000 9.44731 279 PHE A O 1
ATOM 4262 N N . ALA A 1 280 ? 33.06365 59.58703 5.39309 1.000 8.00840 280 ALA A N 1
ATOM 4263 C CA . ALA A 1 280 ? 32.39056 58.37947 5.85213 1.000 6.84545 280 ALA A CA 1
ATOM 4264 C C . ALA A 1 280 ? 31.62712 58.55714 7.15879 1.000 7.23035 280 ALA A C 1
ATOM 4265 O O . ALA A 1 280 ? 30.55655 57.97498 7.32087 1.000 9.41727 280 ALA A O 1
ATOM 4272 N N . LEU A 1 281 ? 32.16854 59.32540 8.09565 1.000 9.22493 281 LEU A N 1
ATOM 4273 C CA . LEU A 1 281 ? 31.65917 59.32384 9.46297 1.000 8.06414 281 LEU A CA 1
ATOM 4274 C C . LEU A 1 281 ? 31.31919 60.71243 9.98620 1.000 10.74727 281 LEU A C 1
ATOM 4275 O O . LEU A 1 281 ? 30.36152 60.85315 10.74610 1.000 10.10326 281 LEU A O 1
ATOM 4291 N N . GLN A 1 282 ? 32.06355 61.75013 9.59400 1.000 8.55247 282 GLN A N 1
ATOM 4292 C CA . GLN A 1 282 ? 31.73232 63.10230 10.01867 1.000 10.49653 282 GLN A CA 1
ATOM 4293 C C . GLN A 1 282 ? 30.30936 63.45573 9.60213 1.000 8.56386 282 GLN A C 1
ATOM 4294 O O . GLN A 1 282 ? 29.86694 63.13422 8.49855 1.000 9.97085 282 GLN A O 1
ATOM 4308 N N . ALA A 1 283 ? 29.57775 64.11142 10.50707 1.000 8.65346 283 ALA A N 1
ATOM 4309 C CA . ALA A 1 283 ? 28.18695 64.39648 10.23375 1.000 8.37710 283 ALA A CA 1
ATOM 4310 C C . ALA A 1 283 ? 28.08581 65.44331 9.13773 1.000 11.15980 283 ALA A C 1
ATOM 4311 O O . ALA A 1 283 ? 28.92487 66.34506 9.05473 1.000 13.19982 283 ALA A O 1
ATOM 4318 N N . PRO A 1 284 ? 27.03952 65.37556 8.31703 1.000 12.85338 284 PRO A N 1
ATOM 4319 C CA . PRO A 1 284 ? 26.97369 66.26669 7.15857 1.000 15.05235 284 PRO A CA 1
ATOM 4320 C C . PRO A 1 284 ? 26.78210 67.72496 7.51954 1.000 19.24447 284 PRO A C 1
ATOM 4321 O O . PRO A 1 284 ? 27.12233 68.58646 6.70312 1.000 21.71376 284 PRO A O 1
ATOM 4332 N N . ASN A 1 285 ? 26.30123 68.04778 8.70974 1.000 14.97876 285 ASN A N 1
ATOM 4333 C CA . ASN A 1 285 ? 26.15966 69.45549 9.09168 1.000 23.56069 285 ASN A CA 1
ATOM 4334 C C . ASN A 1 285 ? 27.35403 70.00417 9.87705 1.000 30.31556 285 ASN A C 1
ATOM 4335 O O . ASN A 1 285 ? 27.28020 71.13477 10.37350 1.000 30.93622 285 ASN A O 1
ATOM 4346 N N . GLU A 1 286 ? 28.44868 69.25532 9.99762 1.000 18.90406 286 GLU A N 1
ATOM 4347 C CA . GLU A 1 286 ? 29.65070 69.75720 10.64573 1.000 19.05351 286 GLU A CA 1
ATOM 4348 C C . GLU A 1 286 ? 30.59743 70.31446 9.58340 1.000 27.31459 286 GLU A C 1
ATOM 4349 O O . GLU A 1 286 ? 30.88101 69.63431 8.59405 1.000 20.73329 286 GLU A O 1
ATOM 4361 N N . SER A 1 287 ? 31.08131 71.54571 9.78300 1.000 21.72855 287 SER A N 1
ATOM 4362 C CA . SER A 1 287 ? 32.07907 72.11666 8.87337 1.000 13.70721 287 SER A CA 1
ATOM 4363 C C . SER A 1 287 ? 33.23028 71.13417 8.69776 1.000 18.21784 287 SER A C 1
ATOM 4364 O O . SER A 1 287 ? 33.75258 70.58846 9.67409 1.000 20.79045 287 SER A O 1
ATOM 4372 N N . GLY A 1 288 ? 33.64565 70.92788 7.45170 1.000 17.58487 288 GLY A N 1
ATOM 4373 C CA . GLY A 1 288 ? 34.64805 69.93877 7.13507 1.000 17.82742 288 GLY A CA 1
ATOM 4374 C C . GLY A 1 288 ? 34.10088 68.65841 6.54240 1.000 12.86811 288 GLY A C 1
ATOM 4375 O O . GLY A 1 288 ? 34.84411 67.92604 5.87926 1.000 13.36030 288 GLY A O 1
ATOM 4379 N N . SER A 1 289 ? 32.82203 68.38176 6.74532 1.000 16.10675 289 SER A N 1
ATOM 4380 C CA . SER A 1 289 ? 32.21738 67.22139 6.11194 1.000 12.40310 289 SER A CA 1
ATOM 4381 C C . SER A 1 289 ? 32.27047 67.35940 4.59940 1.000 9.84008 289 SER A C 1
ATOM 4382 O O . SER A 1 289 ? 32.11811 68.45844 4.05431 1.000 11.94938 289 SER A O 1
ATOM 4390 N N . VAL A 1 290 ? 32.45626 66.23129 3.93003 1.000 10.78264 290 VAL A N 1
ATOM 4391 C CA . VAL A 1 290 ? 32.25842 66.13472 2.49254 1.000 10.52280 290 VAL A CA 1
ATOM 4392 C C . VAL A 1 290 ? 31.26473 65.01721 2.21133 1.000 9.68058 290 VAL A C 1
ATOM 4393 O O . VAL A 1 290 ? 31.14682 64.03890 2.95443 1.000 9.66783 290 VAL A O 1
ATOM 4406 N N . SER A 1 291 ? 30.53450 65.17507 1.11757 1.000 11.51543 291 SER A N 1
ATOM 4407 C CA A SER A 1 291 ? 29.53265 64.19993 0.72010 0.395 11.35151 291 SER A CA 1
ATOM 4408 C CA B SER A 1 291 ? 29.53432 64.20032 0.71777 0.605 8.02997 291 SER A CA 1
ATOM 4409 C C . SER A 1 291 ? 29.88736 63.48128 -0.57239 1.000 12.06124 291 SER A C 1
ATOM 4410 O O . SER A 1 291 ? 29.15224 62.57561 -0.97460 1.000 12.06128 291 SER A O 1
ATOM 4425 N N . GLU A 1 292 ? 30.97304 63.86441 -1.22695 1.000 10.61988 292 GLU A N 1
ATOM 4426 C CA . GLU A 1 292 ? 31.40174 63.25267 -2.47903 1.000 10.83167 292 GLU A CA 1
ATOM 4427 C C . GLU A 1 292 ? 32.61607 62.37544 -2.24283 1.000 10.16126 292 GLU A C 1
ATOM 4428 O O . GLU A 1 292 ? 33.52479 62.73874 -1.48746 1.000 12.22624 292 GLU A O 1
ATOM 4440 N N . TRP A 1 293 ? 32.64881 61.24575 -2.93704 1.000 10.15966 293 TRP A N 1
ATOM 4441 C CA . TRP A 1 293 ? 33.76855 60.31241 -2.91664 1.000 9.82407 293 TRP A CA 1
ATOM 4442 C C . TRP A 1 293 ? 33.86839 59.76921 -4.33196 1.000 11.39523 293 TRP A C 1
ATOM 4443 O O . TRP A 1 293 ? 32.85962 59.36397 -4.89934 1.000 11.99671 293 TRP A O 1
ATOM 4464 N N . SER A 1 294 ? 35.05304 59.82020 -4.92936 1.000 11.71226 294 SER A N 1
ATOM 4465 C CA . SER A 1 294 ? 35.22709 59.38588 -6.30412 1.000 10.53068 294 SER A CA 1
ATOM 4466 C C . SER A 1 294 ? 36.34693 58.36903 -6.42750 1.000 9.86259 294 SER A C 1
ATOM 4467 O O . SER A 1 294 ? 37.44741 58.59433 -5.92786 1.000 11.59319 294 SER A O 1
ATOM 4475 N N . VAL A 1 295 ? 36.07951 57.28771 -7.15851 1.000 13.26824 295 VAL A N 1
ATOM 4476 C CA . VAL A 1 295 ? 37.09224 56.29032 -7.41854 1.000 14.42941 295 VAL A CA 1
ATOM 4477 C C . VAL A 1 295 ? 38.22470 56.83829 -8.27613 1.000 12.06339 295 VAL A C 1
ATOM 4478 O O . VAL A 1 295 ? 39.29696 56.23059 -8.32336 1.000 17.14774 295 VAL A O 1
ATOM 4491 N N . ASN A 1 296 ? 38.03062 57.99457 -8.91732 1.000 11.31878 296 ASN A N 1
ATOM 4492 C CA . ASN A 1 296 ? 39.03330 58.61137 -9.77662 1.000 13.13337 296 ASN A CA 1
ATOM 4493 C C . ASN A 1 296 ? 39.79647 59.72447 -9.07817 1.000 14.47502 296 ASN A C 1
ATOM 4494 O O . ASN A 1 296 ? 40.52753 60.47599 -9.74302 1.000 18.22942 296 ASN A O 1
ATOM 4505 N N . SER A 1 297 ? 39.63246 59.86925 -7.76052 1.000 15.69889 297 SER A N 1
ATOM 4506 C CA . SER A 1 297 ? 40.27814 60.94046 -7.00465 1.000 15.63029 297 SER A CA 1
ATOM 4507 C C . SER A 1 297 ? 41.24292 60.35740 -5.99437 1.000 13.59092 297 SER A C 1
ATOM 4508 O O . SER A 1 297 ? 40.83157 59.63974 -5.07417 1.000 12.59523 297 SER A O 1
ATOM 4516 N N . GLU A 1 298 ? 42.51698 60.72564 -6.11958 1.000 13.53634 298 GLU A N 1
ATOM 4517 C CA . GLU A 1 298 ? 43.46032 60.29498 -5.10695 1.000 12.16590 298 GLU A CA 1
ATOM 4518 C C . GLU A 1 298 ? 43.06467 60.85988 -3.75604 1.000 10.17865 298 GLU A C 1
ATOM 4519 O O . GLU A 1 298 ? 43.35798 60.24917 -2.72273 1.000 11.29496 298 GLU A O 1
ATOM 4531 N N . GLU A 1 299 ? 42.44777 62.05053 -3.72822 1.000 12.03933 299 GLU A N 1
ATOM 4532 C CA . GLU A 1 299 ? 42.07594 62.58887 -2.41424 1.000 13.26289 299 GLU A CA 1
ATOM 4533 C C . GLU A 1 299 ? 41.04667 61.70472 -1.70797 1.000 15.29071 299 GLU A C 1
ATOM 4534 O O . GLU A 1 299 ? 41.08373 61.56206 -0.47891 1.000 14.05255 299 GLU A O 1
ATOM 4545 N N . SER A 1 300 ? 40.14078 61.08215 -2.45976 1.000 10.82400 300 SER A N 1
ATOM 4546 C CA . SER A 1 300 ? 39.16275 60.18055 -1.86965 1.000 10.03899 300 SER A CA 1
ATOM 4547 C C . SER A 1 300 ? 39.81186 58.87378 -1.42712 1.000 10.79232 300 SER A C 1
ATOM 4548 O O . SER A 1 300 ? 39.45520 58.31507 -0.38625 1.000 11.43132 300 SER A O 1
ATOM 4556 N N . ARG A 1 301 ? 40.77961 58.39090 -2.19335 1.000 10.28889 301 ARG A N 1
ATOM 4557 C CA . ARG A 1 301 ? 41.36263 57.07004 -1.96138 1.000 8.79047 301 ARG A CA 1
ATOM 4558 C C . ARG A 1 301 ? 42.46255 57.07113 -0.89233 1.000 9.38739 301 ARG A C 1
ATOM 4559 O O . ARG A 1 301 ? 42.69783 56.04022 -0.25726 1.000 10.18618 301 ARG A O 1
ATOM 4580 N N . ARG A 1 302 ? 43.15013 58.19802 -0.69642 1.000 9.63233 302 ARG A N 1
ATOM 4581 C CA . ARG A 1 302 ? 44.41561 58.22870 0.04374 1.000 8.82084 302 ARG A CA 1
ATOM 4582 C C . ARG A 1 302 ? 44.33861 57.56232 1.42081 1.000 9.40541 302 ARG A C 1
ATOM 4583 O O . ARG A 1 302 ? 45.21185 56.76146 1.78438 1.000 11.04209 302 ARG A O 1
ATOM 4604 N N . ASP A 1 303 ? 43.36637 57.96211 2.24478 1.000 10.55279 303 ASP A N 1
ATOM 4605 C CA . ASP A 1 303 ? 43.36295 57.50188 3.63418 1.000 9.45131 303 ASP A CA 1
ATOM 4606 C C . ASP A 1 303 ? 43.02452 56.01366 3.75439 1.000 13.53663 303 ASP A C 1
ATOM 4607 O O . ASP A 1 303 ? 43.43637 55.37699 4.73000 1.000 14.26280 303 ASP A O 1
ATOM 4616 N N . ILE A 1 304 ? 42.28091 55.46183 2.79258 1.000 7.27943 304 ILE A N 1
ATOM 4617 C CA . ILE A 1 304 ? 41.99666 54.02496 2.74052 1.000 7.61888 304 ILE A CA 1
ATOM 4618 C C . ILE A 1 304 ? 43.27168 53.26344 2.44789 1.000 12.73974 304 ILE A C 1
ATOM 4619 O O . ILE A 1 304 ? 43.66560 52.36000 3.19557 1.000 10.83006 304 ILE A O 1
ATOM 4635 N N . ASP A 1 305 ? 43.95477 53.64245 1.36469 1.000 11.35860 305 ASP A N 1
ATOM 4636 C CA . ASP A 1 305 ? 45.19064 52.96876 0.99677 1.000 8.94864 305 ASP A CA 1
ATOM 4637 C C . ASP A 1 305 ? 46.19424 53.00436 2.13380 1.000 8.72246 305 ASP A C 1
ATOM 4638 O O . ASP A 1 305 ? 46.88594 52.01037 2.39113 1.000 10.81849 305 ASP A O 1
ATOM 4647 N N . TYR A 1 306 ? 46.33494 54.16074 2.78827 1.000 8.88646 306 TYR A N 1
ATOM 4648 C CA . TYR A 1 306 ? 47.44333 54.33982 3.71718 1.000 8.43907 306 TYR A CA 1
ATOM 4649 C C . TYR A 1 306 ? 47.35164 53.38906 4.89895 1.000 10.11109 306 TYR A C 1
ATOM 4650 O O . TYR A 1 306 ? 48.32669 52.70745 5.22940 1.000 10.29468 306 TYR A O 1
ATOM 4668 N N . PHE A 1 307 ? 46.21267 53.36586 5.59504 1.000 10.81253 307 PHE A N 1
ATOM 4669 C CA . PHE A 1 307 ? 46.18652 52.51920 6.77898 1.000 11.39309 307 PHE A CA 1
ATOM 4670 C C . PHE A 1 307 ? 46.21863 51.04429 6.38612 1.000 8.11983 307 PHE A C 1
ATOM 4671 O O . PHE A 1 307 ? 46.81000 50.22805 7.09575 1.000 8.95408 307 PHE A O 1
ATOM 4688 N N . MET A 1 308 ? 45.63084 50.68741 5.24731 1.000 8.86761 308 MET A N 1
ATOM 4689 C CA . MET A 1 308 ? 45.64850 49.29248 4.83211 1.000 7.95823 308 MET A CA 1
ATOM 4690 C C . MET A 1 308 ? 47.05379 48.86704 4.44088 1.000 10.19150 308 MET A C 1
ATOM 4691 O O . MET A 1 308 ? 47.48642 47.74587 4.76018 1.000 9.35807 308 MET A O 1
ATOM 4705 N N . ASP A 1 309 ? 47.79716 49.75580 3.77626 1.000 8.36952 309 ASP A N 1
ATOM 4706 C CA . ASP A 1 309 ? 49.19203 49.46773 3.47073 1.000 8.52653 309 ASP A CA 1
ATOM 4707 C C . ASP A 1 309 ? 50.00378 49.21466 4.73462 1.000 9.55851 309 ASP A C 1
ATOM 4708 O O . ASP A 1 309 ? 50.83277 48.29835 4.77915 1.000 9.05325 309 ASP A O 1
ATOM 4717 N N . LYS A 1 310 ? 49.79772 50.02860 5.77557 1.000 8.79639 310 LYS A N 1
ATOM 4718 C CA . LYS A 1 310 ? 50.60169 49.86129 6.97779 1.000 10.79958 310 LYS A CA 1
ATOM 4719 C C . LYS A 1 310 ? 50.24763 48.56184 7.69671 1.000 8.33983 310 LYS A C 1
ATOM 4720 O O . LYS A 1 310 ? 51.13456 47.88998 8.24760 1.000 10.02596 310 LYS A O 1
ATO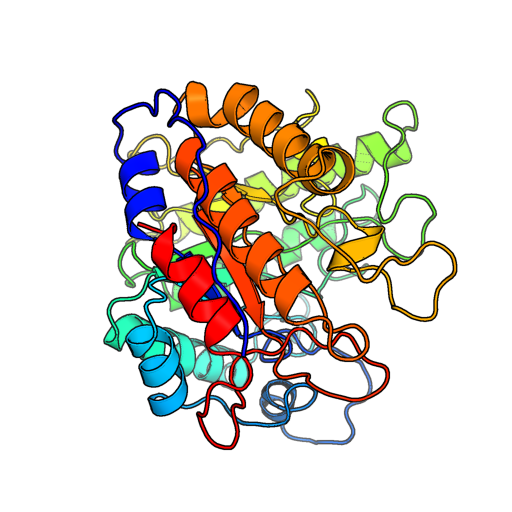M 4739 N N . LEU A 1 311 ? 48.95584 48.20251 7.70503 1.000 8.63484 311 LEU A N 1
ATOM 4740 C CA . LEU A 1 311 ? 48.51533 46.94528 8.30825 1.000 7.82304 311 LEU A CA 1
ATOM 4741 C C . LEU A 1 311 ? 49.02145 45.74152 7.52008 1.000 9.19849 311 LEU A C 1
ATOM 4742 O O . LEU A 1 311 ? 49.40258 44.71915 8.11175 1.000 11.25833 311 LEU A O 1
ATOM 4758 N N . TYR A 1 312 ? 49.02129 45.82907 6.18967 1.000 9.56782 312 TYR A N 1
ATOM 4759 C CA . TYR A 1 312 ? 49.62166 44.76746 5.39074 1.000 11.50077 312 TYR A CA 1
ATOM 4760 C C . TYR A 1 312 ? 51.11208 44.62414 5.70755 1.000 10.82970 312 TYR A C 1
ATOM 4761 O O . TYR A 1 312 ? 51.61541 43.50579 5.88671 1.000 12.25210 312 TYR A O 1
ATOM 4779 N N . ASP A 1 313 ? 51.83075 45.74798 5.84223 1.000 9.84492 313 ASP A N 1
ATOM 4780 C CA . ASP A 1 313 ? 53.26536 45.68657 6.09790 1.000 10.15633 313 ASP A CA 1
ATOM 4781 C C . ASP A 1 313 ? 53.56165 45.03137 7.43966 1.000 12.30856 313 ASP A C 1
ATOM 4782 O O . ASP A 1 313 ? 54.46264 44.18751 7.55192 1.000 13.08879 313 ASP A O 1
ATOM 4791 N N . LYS A 1 314 ? 52.83800 45.43378 8.48939 1.000 11.48083 314 LYS A N 1
ATOM 4792 C CA . LYS A 1 314 ? 53.19457 44.98546 9.83269 1.000 14.65360 314 LYS A CA 1
ATOM 4793 C C . LYS A 1 314 ? 52.67424 43.58364 10.12373 1.000 11.47410 314 LYS A C 1
ATOM 4794 O O . LYS A 1 314 ? 53.34943 42.79993 10.81073 1.000 12.95845 314 LYS A O 1
ATOM 4813 N N . PHE A 1 315 ? 51.48137 43.25644 9.62373 1.000 12.90544 315 PHE A N 1
ATOM 4814 C CA . PHE A 1 315 ? 50.79374 42.03527 10.03150 1.000 10.02943 315 PHE A CA 1
ATOM 4815 C C . PHE A 1 315 ? 50.57794 41.06828 8.87341 1.000 9.66570 315 PHE A C 1
ATOM 4816 O O . PHE A 1 315 ? 51.14665 39.98090 8.89686 1.000 10.29123 315 PHE A O 1
ATOM 4833 N N . VAL A 1 316 ? 49.74401 41.40211 7.88486 1.000 11.32207 316 VAL A N 1
ATOM 4834 C CA . VAL A 1 316 ? 49.33006 40.38851 6.90906 1.000 10.45455 316 VAL A CA 1
ATOM 4835 C C . VAL A 1 316 ? 50.54027 39.80135 6.19230 1.000 13.55043 316 VAL A C 1
ATOM 4836 O O . VAL A 1 316 ? 50.62792 38.58248 5.97741 1.000 13.02201 316 VAL A O 1
ATOM 4849 N N . SER A 1 317 ? 51.45926 40.66543 5.74910 1.000 13.79586 317 SER A N 1
ATOM 4850 C CA . SER A 1 317 ? 52.62428 40.20777 4.99760 1.000 11.69365 317 SER A CA 1
ATOM 4851 C C . SER A 1 317 ? 53.49218 39.26904 5.81520 1.000 11.83531 317 SER A C 1
ATOM 4852 O O . SER A 1 317 ? 54.28012 38.50229 5.24560 1.000 14.90233 317 SER A O 1
ATOM 4860 N N . LYS A 1 318 ? 53.37125 39.32477 7.14085 1.000 12.07276 318 LYS A N 1
ATOM 4861 C CA . LYS A 1 318 ? 54.08620 38.46218 8.06490 1.000 12.35139 318 LYS A CA 1
ATOM 4862 C C . LYS A 1 318 ? 53.24023 37.26368 8.47984 1.000 12.41041 318 LYS A C 1
ATOM 4863 O O . LYS A 1 318 ? 53.67711 36.47130 9.32923 1.000 18.06734 318 LYS A O 1
ATOM 4882 N N . GLY A 1 319 ? 52.03942 37.12882 7.91982 1.000 13.92114 319 GLY A N 1
ATOM 4883 C CA . GLY A 1 319 ? 51.18627 35.99066 8.17233 1.000 12.60098 319 GLY A CA 1
ATOM 4884 C C . GLY A 1 319 ? 50.17198 36.19509 9.26453 1.000 13.59408 319 GLY A C 1
ATOM 4885 O O . GLY A 1 319 ? 49.41322 35.25485 9.57286 1.000 13.48690 319 GLY A O 1
ATOM 4889 N N . ILE A 1 320 ? 50.11255 37.38980 9.84522 1.000 11.58219 320 ILE A N 1
ATOM 4890 C CA . ILE A 1 320 ? 49.26091 37.65633 10.99116 1.000 11.75904 320 ILE A CA 1
ATOM 4891 C C . ILE A 1 320 ? 47.92662 38.18338 10.47611 1.000 9.82225 320 ILE A C 1
ATOM 4892 O O . ILE A 1 320 ? 47.90450 39.17119 9.72739 1.000 11.46767 320 ILE A O 1
ATOM 4908 N N . PRO A 1 321 ? 46.79598 37.58572 10.85628 1.000 10.29799 321 PRO A N 1
ATOM 4909 C CA . PRO A 1 321 ? 45.51288 38.00941 10.29904 1.000 9.64935 321 PRO A CA 1
ATOM 4910 C C . PRO A 1 321 ? 44.98765 39.30424 10.90098 1.000 10.34376 321 PRO A C 1
ATOM 4911 O O . PRO A 1 321 ? 45.18508 39.59637 12.08169 1.000 10.23150 321 PRO A O 1
ATOM 4922 N N . VAL A 1 322 ? 44.29410 40.05747 10.05221 1.000 8.83861 322 VAL A N 1
ATOM 4923 C CA . VAL A 1 322 ? 43.68982 41.35327 10.35879 1.000 8.32122 322 VAL A CA 1
ATOM 4924 C C . VAL A 1 322 ? 42.25737 41.37031 9.84077 1.000 7.98326 322 VAL A C 1
ATOM 4925 O O . VAL A 1 322 ? 42.01526 41.00662 8.68439 1.000 9.97548 322 VAL A O 1
ATOM 4938 N N . VAL A 1 323 ? 41.31464 41.82562 10.67725 1.000 9.79004 323 VAL A N 1
ATOM 4939 C CA . VAL A 1 323 ? 39.92425 42.01025 10.28050 1.000 7.93402 323 VAL A CA 1
ATOM 4940 C C . VAL A 1 323 ? 39.51994 43.44549 10.59958 1.000 8.91585 323 VAL A C 1
ATOM 4941 O O . VAL A 1 323 ? 39.76990 43.93082 11.70921 1.000 10.79608 323 VAL A O 1
ATOM 4954 N N . ILE A 1 324 ? 38.89553 44.11574 9.63211 1.000 6.28133 324 ILE A N 1
ATOM 4955 C CA . ILE A 1 324 ? 38.29602 45.42517 9.84736 1.000 8.21263 324 ILE A CA 1
ATOM 4956 C C . ILE A 1 324 ? 36.86911 45.15708 10.31895 1.000 8.43491 324 ILE A C 1
ATOM 4957 O O . ILE A 1 324 ? 35.98425 44.82086 9.53924 1.000 9.90963 324 ILE A O 1
ATOM 4973 N N . GLY A 1 325 ? 36.66265 45.22791 11.63585 1.000 8.77356 325 GLY A N 1
ATOM 4974 C CA . GLY A 1 325 ? 35.39251 44.84067 12.20448 1.000 8.54275 325 GLY A CA 1
ATOM 4975 C C . GLY A 1 325 ? 34.27837 45.84165 11.98754 1.000 8.71920 325 GLY A C 1
ATOM 4976 O O . GLY A 1 325 ? 33.10983 45.49325 12.16748 1.000 8.52776 325 GLY A O 1
ATOM 4980 N N . GLU A 1 326 ? 34.62720 47.08802 11.67362 1.000 8.45566 326 GLU A N 1
ATOM 4981 C CA . GLU A 1 326 ? 33.63426 48.12384 11.36338 1.000 7.51982 326 GLU A CA 1
ATOM 4982 C C . GLU A 1 326 ? 34.19718 49.08588 10.33234 1.000 8.77202 326 GLU A C 1
ATOM 4983 O O . GLU A 1 326 ? 35.31244 49.59468 10.49994 1.000 7.42221 326 GLU A O 1
ATOM 4995 N N . PHE A 1 327 ? 33.40367 49.32476 9.29218 1.000 7.53645 327 PHE A N 1
ATOM 4996 C CA . PHE A 1 327 ? 33.54650 50.45993 8.40648 1.000 7.28995 327 PHE A CA 1
ATOM 4997 C C . PHE A 1 327 ? 32.16873 50.77082 7.85112 1.000 7.04411 327 PHE A C 1
ATOM 4998 O O . PHE A 1 327 ? 31.20398 50.02028 8.03555 1.000 7.98736 327 PHE A O 1
ATOM 5015 N N . GLY A 1 328 ? 32.08468 51.89658 7.16760 1.000 7.86192 328 GLY A N 1
ATOM 5016 C CA . GLY A 1 328 ? 30.85452 52.27380 6.49665 1.000 6.30396 328 GLY A CA 1
ATOM 5017 C C . GLY A 1 328 ? 30.93635 53.72230 6.08846 1.000 7.58452 328 GLY A C 1
ATOM 5018 O O . GLY A 1 328 ? 31.88730 54.42468 6.41286 1.000 7.59610 328 GLY A O 1
ATOM 5022 N N . ALA A 1 329 ? 29.92142 54.15360 5.33329 1.000 9.31584 329 ALA A N 1
ATOM 5023 C CA . ALA A 1 329 ? 29.74664 55.56247 4.98158 1.000 9.24026 329 ALA A CA 1
ATOM 5024 C C . ALA A 1 329 ? 28.29395 55.91224 5.24769 1.000 6.12637 329 ALA A C 1
ATOM 5025 O O . ALA A 1 329 ? 27.39121 55.22840 4.75582 1.000 7.70720 329 ALA A O 1
ATOM 5032 N N . ARG A 1 330 ? 28.08292 56.93330 6.06128 1.000 7.52254 330 ARG A N 1
ATOM 5033 C CA . ARG A 1 330 ? 26.73898 57.35248 6.41629 1.000 6.72716 330 ARG A CA 1
ATOM 5034 C C . ARG A 1 330 ? 26.11375 58.12456 5.26385 1.000 8.54827 330 ARG A C 1
ATOM 5035 O O . ARG A 1 330 ? 26.79512 58.81900 4.51329 1.000 9.24275 330 ARG A O 1
ATOM 5056 N N . ASP A 1 331 ? 24.79929 57.99679 5.13151 1.000 9.17245 331 ASP A N 1
ATOM 5057 C CA . ASP A 1 331 ? 24.10864 58.75912 4.10802 1.000 7.80725 331 ASP A CA 1
ATOM 5058 C C . ASP A 1 331 ? 24.22704 60.25060 4.38692 1.000 8.42653 331 ASP A C 1
ATOM 5059 O O . ASP A 1 331 ? 24.04469 60.70723 5.51476 1.000 9.50628 331 ASP A O 1
ATOM 5068 N N . LYS A 1 332 ? 24.52976 61.01586 3.33703 1.000 9.07089 332 LYS A N 1
ATOM 5069 C CA . LYS A 1 332 ? 24.59309 62.47958 3.40708 1.000 9.91328 332 LYS A CA 1
ATOM 5070 C C . LYS A 1 332 ? 23.72400 63.01290 2.29003 1.000 12.32822 332 LYS A C 1
ATOM 5071 O O . LYS A 1 332 ? 24.17985 63.22865 1.16888 1.000 11.97316 332 LYS A O 1
ATOM 5090 N N . ASN A 1 333 ? 22.46170 63.20889 2.60856 1.000 10.57163 333 ASN A N 1
ATOM 5091 C CA . ASN A 1 333 ? 21.52549 63.83390 1.68235 1.000 10.19018 333 ASN A CA 1
ATOM 5092 C C . ASN A 1 333 ? 21.49452 63.11801 0.33794 1.000 10.62145 333 ASN A C 1
ATOM 5093 O O . ASN A 1 333 ? 21.43325 63.74991 -0.71820 1.000 11.45140 333 ASN A O 1
ATOM 5104 N N . GLY A 1 334 ? 21.52568 61.79312 0.36665 1.000 11.00152 334 GLY A N 1
ATOM 5105 C CA . GLY A 1 334 ? 21.28611 61.03204 -0.84922 1.000 10.96009 334 GLY A CA 1
ATOM 5106 C C . GLY A 1 334 ? 22.48060 60.79444 -1.74327 1.000 10.83321 334 GLY A C 1
ATOM 5107 O O . GLY A 1 334 ? 22.31479 60.66401 -2.97157 1.000 15.01127 334 GLY A O 1
ATOM 5111 N N . ASN A 1 335 ? 23.67206 60.67624 -1.16481 1.000 9.75323 335 ASN A N 1
ATOM 5112 C CA . ASN A 1 335 ? 24.92548 60.58594 -1.91334 1.000 10.02768 335 ASN A CA 1
ATOM 5113 C C . ASN A 1 335 ? 25.24756 59.13918 -2.28539 1.000 11.31275 335 ASN A C 1
ATOM 5114 O O . ASN A 1 335 ? 26.32264 58.61518 -2.00739 1.000 9.89983 335 ASN A O 1
ATOM 5125 N N . LEU A 1 336 ? 24.29728 58.51427 -2.99274 1.000 8.51500 336 LEU A N 1
ATOM 5126 C CA . LEU A 1 336 ? 24.37347 57.07706 -3.22008 1.000 9.39798 336 LEU A CA 1
ATOM 5127 C C . LEU A 1 336 ? 25.55969 56.71822 -4.10456 1.000 9.32194 336 LEU A C 1
ATOM 5128 O O . LEU A 1 336 ? 26.30964 55.79128 -3.79625 1.000 10.22480 336 LEU A O 1
ATOM 5144 N N . GLN A 1 337 ? 25.71856 57.41283 -5.23413 1.000 11.46492 337 GLN A N 1
ATOM 5145 C CA . GLN A 1 337 ? 26.79541 57.05390 -6.15176 1.000 10.07554 337 GLN A CA 1
ATOM 5146 C C . GLN A 1 337 ? 28.14601 57.10713 -5.44838 1.000 9.30557 337 GLN A C 1
ATOM 5147 O O . GLN A 1 337 ? 28.99468 56.21800 -5.63626 1.000 10.17939 337 GLN A O 1
ATOM 5161 N N . SER A 1 338 ? 28.37610 58.14495 -4.63166 1.000 8.69752 338 SER A N 1
ATOM 5162 C CA . SER A 1 338 ? 29.63017 58.21388 -3.87812 1.000 9.39193 338 SER A CA 1
ATOM 5163 C C . SER A 1 338 ? 29.78420 57.04204 -2.91648 1.000 9.09084 338 SER A C 1
ATOM 5164 O O . SER A 1 338 ? 30.87495 56.47741 -2.77662 1.000 9.87611 338 SER A O 1
ATOM 5172 N N . ARG A 1 339 ? 28.71752 56.69428 -2.19112 1.000 7.82220 339 ARG A N 1
ATOM 5173 C CA . ARG A 1 339 ? 28.82772 55.61064 -1.22611 1.000 6.14130 339 ARG A CA 1
ATOM 5174 C C . ARG A 1 339 ? 29.00808 54.25792 -1.91805 1.000 7.67064 339 ARG A C 1
ATOM 5175 O O . ARG A 1 339 ? 29.70703 53.38371 -1.38883 1.000 8.54246 339 ARG A O 1
ATOM 5196 N N . VAL A 1 340 ? 28.42821 54.08743 -3.10940 1.000 10.67816 340 VAL A N 1
ATOM 5197 C CA . VAL A 1 340 ? 28.63789 52.88007 -3.91820 1.000 10.35342 340 VAL A CA 1
ATOM 5198 C C . VAL A 1 340 ? 30.10301 52.75712 -4.35042 1.000 11.07278 340 VAL A C 1
ATOM 5199 O O . VAL A 1 340 ? 30.73801 51.69575 -4.20801 1.000 9.03102 340 VAL A O 1
ATOM 5212 N N . GLU A 1 341 ? 30.67740 53.84182 -4.87331 1.000 10.55870 341 GLU A N 1
ATOM 5213 C CA . GLU A 1 341 ? 32.07747 53.78886 -5.28147 1.000 10.16945 341 GLU A CA 1
ATOM 5214 C C . GLU A 1 341 ? 32.99184 53.54455 -4.08721 1.000 7.97669 341 GLU A C 1
ATOM 5215 O O . GLU A 1 341 ? 33.92691 52.73155 -4.16695 1.000 9.20859 341 GLU A O 1
ATOM 5227 N N . PHE A 1 342 ? 32.74154 54.25172 -2.97579 1.000 8.48765 342 PHE A N 1
ATOM 5228 C CA . PHE A 1 342 ? 33.47198 54.03745 -1.73065 1.000 8.51853 342 PHE A CA 1
ATOM 5229 C C . PHE A 1 342 ? 33.44719 52.57387 -1.31233 1.000 8.33479 342 PHE A C 1
ATOM 5230 O O . PHE A 1 342 ? 34.48404 52.00243 -0.94349 1.000 9.01392 342 PHE A O 1
ATOM 5247 N N . ALA A 1 343 ? 32.25764 51.97103 -1.30117 1.000 8.67640 343 ALA A N 1
ATOM 5248 C CA . ALA A 1 343 ? 32.13204 50.63524 -0.73416 1.000 9.34620 343 ALA A CA 1
ATOM 5249 C C . ALA A 1 343 ? 32.85370 49.60762 -1.58408 1.000 7.21130 343 ALA A C 1
ATOM 5250 O O . ALA A 1 343 ? 33.54149 48.71873 -1.04901 1.000 10.36688 343 ALA A O 1
ATOM 5257 N N . ALA A 1 344 ? 32.73330 49.72165 -2.90308 1.000 9.87855 344 ALA A N 1
ATOM 5258 C CA . ALA A 1 344 ? 33.45721 48.82415 -3.78301 1.000 8.81240 344 ALA A CA 1
ATOM 5259 C C . ALA A 1 344 ? 34.95742 48.98901 -3.59152 1.000 8.71043 344 ALA A C 1
ATOM 5260 O O . ALA A 1 344 ? 35.69743 48.00329 -3.51466 1.000 10.04883 344 ALA A O 1
ATOM 5267 N N . TYR A 1 345 ? 35.43027 50.23406 -3.56542 1.000 9.50550 345 TYR A N 1
ATOM 5268 C CA . TYR A 1 345 ? 36.86362 50.47101 -3.46838 1.000 9.14545 345 TYR A CA 1
ATOM 5269 C C . TYR A 1 345 ? 37.41158 49.96188 -2.14671 1.000 10.00912 345 TYR A C 1
ATOM 5270 O O . TYR A 1 345 ? 38.45065 49.29011 -2.10957 1.000 9.80586 345 TYR A O 1
ATOM 5288 N N . TYR A 1 346 ? 36.72647 50.28499 -1.04168 1.000 8.90172 346 TYR A N 1
ATOM 5289 C CA . TYR A 1 346 ? 37.19722 49.91407 0.28258 1.000 9.05934 346 TYR A CA 1
ATOM 5290 C C . TYR A 1 346 ? 37.32516 48.39810 0.39678 1.000 9.62796 346 TYR A C 1
ATOM 5291 O O . TYR A 1 346 ? 38.36002 47.88413 0.83548 1.000 9.95381 346 TYR A O 1
ATOM 5309 N N . VAL A 1 347 ? 36.29481 47.66517 -0.04535 1.000 10.08615 347 VAL A N 1
ATOM 5310 C CA . VAL A 1 347 ? 36.32759 46.20495 0.03895 1.000 8.18393 347 VAL A CA 1
ATOM 5311 C C . VAL A 1 347 ? 37.42209 45.62183 -0.86488 1.000 8.25711 347 VAL A C 1
ATOM 5312 O O . VAL A 1 347 ? 38.14859 44.70234 -0.46528 1.000 10.18404 347 VAL A O 1
ATOM 5325 N N . ARG A 1 348 ? 37.57907 46.13001 -2.08834 1.000 8.72427 348 ARG A N 1
ATOM 5326 C CA . ARG A 1 348 ? 38.64687 45.59018 -2.93944 1.000 8.73481 348 ARG A CA 1
ATOM 5327 C C . ARG A 1 348 ? 40.03582 45.92646 -2.39461 1.000 10.57992 348 ARG A C 1
ATOM 5328 O O . ARG A 1 348 ? 40.94327 45.07550 -2.40180 1.000 10.52851 348 ARG A O 1
ATOM 5349 N N . ALA A 1 349 ? 40.23275 47.17027 -1.95303 1.000 10.33335 349 ALA A N 1
ATOM 5350 C CA . ALA A 1 349 ? 41.51346 47.54244 -1.36267 1.000 9.30370 349 ALA A CA 1
ATOM 5351 C C . ALA A 1 349 ? 41.87658 46.60000 -0.22146 1.000 9.39630 349 ALA A C 1
ATOM 5352 O O . ALA A 1 349 ? 43.03028 46.18132 -0.08215 1.000 9.92726 349 ALA A O 1
ATOM 5359 N N . ALA A 1 350 ? 40.90929 46.27637 0.62372 1.000 8.95990 350 ALA A N 1
ATOM 5360 C CA . ALA A 1 350 ? 41.16218 45.36120 1.72708 1.000 10.08793 350 ALA A CA 1
ATOM 5361 C C . ALA A 1 350 ? 41.46924 43.95586 1.21696 1.000 9.23403 350 ALA A C 1
ATOM 5362 O O . ALA A 1 350 ? 42.44593 43.31469 1.64462 1.000 10.35174 350 ALA A O 1
ATOM 5369 N N . ARG A 1 351 ? 40.64968 43.45375 0.30471 1.000 9.77957 351 ARG A N 1
ATOM 5370 C CA . ARG A 1 351 ? 40.82797 42.08277 -0.15280 1.000 9.58074 351 ARG A CA 1
ATOM 5371 C C . ARG A 1 351 ? 42.15440 41.91566 -0.86029 1.000 11.35726 351 ARG A C 1
ATOM 5372 O O . ARG A 1 351 ? 42.79841 40.86951 -0.74703 1.000 10.92648 351 ARG A O 1
ATOM 5393 N N . ALA A 1 352 ? 42.57547 42.92973 -1.61763 1.000 11.45649 352 ALA A N 1
ATOM 5394 C CA . ALA A 1 352 ? 43.86436 42.87156 -2.29388 1.000 10.92359 352 ALA A CA 1
ATOM 5395 C C . ALA A 1 352 ? 45.01738 42.73514 -1.29998 1.000 10.47277 352 ALA A C 1
ATOM 5396 O O . ALA A 1 352 ? 46.09650 42.26511 -1.66852 1.000 13.19552 352 ALA A O 1
ATOM 5403 N N . ARG A 1 353 ? 44.80709 43.16123 -0.05980 1.000 10.55666 353 ARG A N 1
ATOM 5404 C CA . ARG A 1 353 ? 45.79593 43.08510 1.00243 1.000 8.95904 353 ARG A CA 1
ATOM 5405 C C . ARG A 1 353 ? 45.48119 41.98364 2.00734 1.000 11.92376 353 ARG A C 1
ATOM 5406 O O . ARG A 1 353 ? 46.08644 41.94117 3.07635 1.000 10.91450 353 ARG A O 1
ATOM 5427 N N . GLY A 1 354 ? 44.54809 41.10322 1.68491 1.000 9.94142 354 GLY A N 1
ATOM 5428 C CA . GLY A 1 354 ? 44.25177 39.93744 2.49213 1.000 8.31446 354 GLY A CA 1
ATOM 5429 C C . GLY A 1 354 ? 43.33086 40.18385 3.65537 1.000 9.86421 354 GLY A C 1
ATOM 5430 O O . GLY A 1 354 ? 43.24066 39.32173 4.55085 1.000 11.14670 354 GLY A O 1
ATOM 5434 N N . ILE A 1 355 ? 42.64268 41.32592 3.67781 1.000 9.93036 355 ILE A N 1
ATOM 5435 C CA . ILE A 1 355 ? 41.84867 41.75459 4.82755 1.000 10.12239 355 ILE A CA 1
ATOM 5436 C C . ILE A 1 355 ? 40.36200 41.65886 4.49591 1.000 9.31656 355 ILE A C 1
ATOM 5437 O O . ILE A 1 355 ? 39.92596 42.04631 3.39939 1.000 10.45726 355 ILE A O 1
ATOM 5453 N N . THR A 1 356 ? 39.57532 41.20149 5.47115 1.000 8.79422 356 THR A N 1
ATOM 5454 C CA . THR A 1 356 ? 38.12439 41.15985 5.37151 1.000 8.73335 356 THR A CA 1
ATOM 5455 C C . THR A 1 356 ? 37.50156 42.25849 6.22920 1.000 9.19443 356 THR A C 1
ATOM 5456 O O . THR A 1 356 ? 38.00287 42.57977 7.31617 1.000 10.11906 356 THR A O 1
ATOM 5467 N N . CYS A 1 357 ? 36.39043 42.81702 5.73772 1.000 8.25877 357 CYS A N 1
ATOM 5468 C CA . CYS A 1 357 ? 35.71846 43.97192 6.32025 1.000 11.74290 357 CYS A CA 1
ATOM 5469 C C . CYS A 1 357 ? 34.28311 43.64778 6.73356 1.000 11.86902 357 CYS A C 1
ATOM 5470 O O . CYS A 1 357 ? 33.61675 42.83439 6.09233 1.000 11.44634 357 CYS A O 1
ATOM 5478 N N . CYS A 1 358 ? 33.75906 44.40364 7.71421 1.000 9.83856 358 CYS A N 1
ATOM 5479 C CA . CYS A 1 358 ? 32.36699 44.29217 8.15362 1.000 6.43309 358 CYS A CA 1
ATOM 5480 C C . CYS A 1 358 ? 31.69822 45.66761 8.18166 1.000 6.37430 358 CYS A C 1
ATOM 5481 O O . CYS A 1 358 ? 32.14047 46.55776 8.91754 1.000 9.36780 358 CYS A O 1
ATOM 5489 N N . TRP A 1 359 ? 30.62028 45.82409 7.40923 1.000 8.45558 359 TRP A N 1
ATOM 5490 C CA . TRP A 1 359 ? 29.86662 47.07464 7.39007 1.000 6.95752 359 TRP A CA 1
ATOM 5491 C C . TRP A 1 359 ? 29.03983 47.25607 8.66255 1.000 6.17316 359 TRP A C 1
ATOM 5492 O O . TRP A 1 359 ? 28.41473 46.31498 9.17508 1.000 8.19851 359 TRP A O 1
ATOM 5513 N N . TRP A 1 360 ? 29.01726 48.48868 9.16024 1.000 6.99721 360 TRP A N 1
ATOM 5514 C CA . TRP A 1 360 ? 28.24310 48.86431 10.34685 1.000 5.39806 360 TRP A CA 1
ATOM 5515 C C . TRP A 1 360 ? 26.81183 49.18489 9.91624 1.000 6.24715 360 TRP A C 1
ATOM 5516 O O . TRP A 1 360 ? 26.54949 50.25893 9.38134 1.000 10.24849 360 TRP A O 1
ATOM 5537 N N . ASP A 1 361 ? 25.86700 48.26345 10.14527 1.000 7.74767 361 ASP A N 1
ATOM 5538 C CA . ASP A 1 361 ? 24.47250 48.47880 9.75534 1.000 8.65803 361 ASP A CA 1
ATOM 5539 C C . ASP A 1 361 ? 23.65350 48.66838 11.02613 1.000 10.12282 361 ASP A C 1
ATOM 5540 O O . ASP A 1 361 ? 23.26319 47.69507 11.68435 1.000 10.07258 361 ASP A O 1
ATOM 5549 N N . ASN A 1 362 ? 23.35894 49.92910 11.34551 1.000 7.77821 362 ASN A N 1
ATOM 5550 C CA . ASN A 1 362 ? 22.64421 50.27812 12.56314 1.000 8.71298 362 ASN A CA 1
ATOM 5551 C C . ASN A 1 362 ? 21.14429 50.52180 12.33482 1.000 8.83088 362 ASN A C 1
ATOM 5552 O O . ASN A 1 362 ? 20.47332 51.04352 13.22571 1.000 7.84142 362 ASN A O 1
ATOM 5563 N N . ASN A 1 363 ? 20.59505 50.09305 11.19047 1.000 8.34541 363 ASN A N 1
ATOM 5564 C CA . ASN A 1 363 ? 19.17630 50.22587 10.87521 1.000 9.26830 363 ASN A CA 1
ATOM 5565 C C . ASN A 1 363 ? 18.69032 51.67749 10.92717 1.000 9.30368 363 ASN A C 1
ATOM 5566 O O . ASN A 1 363 ? 17.50258 51.92219 11.15149 1.000 11.31686 363 ASN A O 1
ATOM 5577 N N . ALA A 1 364 ? 19.59070 52.63990 10.72963 1.000 9.53702 364 ALA A N 1
ATOM 5578 C CA . ALA A 1 364 ? 19.23702 54.05487 10.74792 1.000 8.46379 364 ALA A CA 1
ATOM 5579 C C . ALA A 1 364 ? 19.31696 54.61559 9.33232 1.000 7.46747 364 ALA A C 1
ATOM 5580 O O . ALA A 1 364 ? 20.36057 54.51203 8.67889 1.000 9.63874 364 ALA A O 1
ATOM 5587 N N . PHE A 1 365 ? 18.22301 55.24880 8.88078 1.000 9.64520 365 PHE A N 1
ATOM 5588 C CA . PHE A 1 365 ? 18.10277 55.68869 7.49457 1.000 10.54186 365 PHE A CA 1
ATOM 5589 C C . PHE A 1 365 ? 17.79239 57.17292 7.32617 1.000 12.09745 365 PHE A C 1
ATOM 5590 O O . PHE A 1 365 ? 18.17130 57.76906 6.31464 1.000 14.40504 365 PHE A O 1
ATOM 5607 N N . TYR A 1 366 ? 17.08645 57.75706 8.27770 1.000 11.50663 366 TYR A N 1
ATOM 5608 C CA . TYR A 1 366 ? 16.71978 59.16171 8.18954 1.000 10.07304 366 TYR A CA 1
ATOM 5609 C C . TYR A 1 366 ? 16.75374 59.79465 9.57526 1.000 16.81065 366 TYR A C 1
ATOM 5610 O O . TYR A 1 366 ? 16.70786 59.10968 10.59887 1.000 16.61186 366 TYR A O 1
ATOM 5628 N N . GLY A 1 367 ? 16.83139 61.12324 9.58945 1.000 17.49377 367 GLY A N 1
ATOM 5629 C CA . GLY A 1 367 ? 16.95875 61.87685 10.82417 1.000 19.57175 367 GLY A CA 1
ATOM 5630 C C . GLY A 1 367 ? 18.39184 62.32339 11.06608 1.000 15.79747 367 GLY A C 1
ATOM 5631 O O . GLY A 1 367 ? 19.30231 62.10894 10.25569 1.000 16.09397 367 GLY A O 1
ATOM 5635 N N . ASN A 1 368 ? 18.58281 62.94212 12.22925 1.000 17.84917 368 ASN A N 1
ATOM 5636 C CA . ASN A 1 368 ? 19.85282 63.57326 12.56938 1.000 16.10753 368 ASN A CA 1
ATOM 5637 C C . ASN A 1 368 ? 20.89770 62.59363 13.07305 1.000 17.11968 368 ASN A C 1
ATOM 5638 O O . ASN A 1 368 ? 21.98683 63.02941 13.45688 1.000 18.72138 368 ASN A O 1
ATOM 5649 N N . GLY A 1 369 ? 20.59693 61.30383 13.10313 1.000 15.72130 369 GLY A N 1
ATOM 5650 C CA . GLY A 1 369 ? 21.53800 60.31774 13.57559 1.000 14.12307 369 GLY A CA 1
ATOM 5651 C C . GLY A 1 369 ? 22.49629 59.87064 12.49291 1.000 11.72649 369 GLY A C 1
ATOM 5652 O O . GLY A 1 369 ? 22.56379 60.41686 11.39122 1.000 12.65607 369 GLY A O 1
ATOM 5656 N N . GLU A 1 370 ? 23.27939 58.85868 12.84363 1.000 9.96476 370 GLU A N 1
ATOM 5657 C CA . GLU A 1 370 ? 24.27953 58.29486 11.93651 1.000 6.90788 370 GLU A CA 1
ATOM 5658 C C . GLU A 1 370 ? 23.59379 57.28125 11.03067 1.000 12.26268 370 GLU A C 1
ATOM 5659 O O . GLU A 1 370 ? 23.33797 56.14115 11.42803 1.000 12.27286 370 GLU A O 1
ATOM 5671 N N . ASN A 1 371 ? 23.34079 57.66079 9.78944 1.000 8.19033 371 ASN A N 1
ATOM 5672 C CA . ASN A 1 371 ? 22.45730 56.86383 8.93902 1.000 7.97941 371 ASN A CA 1
ATOM 5673 C C . ASN A 1 371 ? 23.28345 55.89708 8.08733 1.000 8.33640 371 ASN A C 1
ATOM 5674 O O . ASN A 1 371 ? 23.52337 56.06400 6.87931 1.000 9.20684 371 ASN A O 1
ATOM 5685 N N . PHE A 1 372 ? 23.68480 54.81427 8.74809 1.000 9.58450 372 PHE A N 1
ATOM 5686 C CA . PHE A 1 372 ? 24.51290 53.76923 8.17679 1.000 8.27277 372 PHE A CA 1
ATOM 5687 C C . PHE A 1 372 ? 23.70159 52.56153 7.69900 1.000 7.34843 372 PHE A C 1
ATOM 5688 O O . PHE A 1 372 ? 24.28719 51.57720 7.24885 1.000 7.30790 372 PHE A O 1
ATOM 5705 N N . GLY A 1 373 ? 22.37492 52.61056 7.80398 1.000 8.64315 373 GLY A N 1
ATOM 5706 C CA . GLY A 1 373 ? 21.57307 51.44224 7.52571 1.000 7.90876 373 GLY A CA 1
ATOM 5707 C C . GLY A 1 373 ? 21.64628 51.02460 6.07057 1.000 7.74484 373 GLY A C 1
ATOM 5708 O O . GLY A 1 373 ? 21.72703 51.86232 5.15713 1.000 8.13669 373 GLY A O 1
ATOM 5712 N N . LEU A 1 374 ? 21.58672 49.69736 5.86606 1.000 9.90085 374 LEU A N 1
ATOM 5713 C CA . LEU A 1 374 ? 21.41578 49.07914 4.55530 1.000 10.09099 374 LEU A CA 1
ATOM 5714 C C . LEU A 1 374 ? 20.14578 48.24802 4.47541 1.000 8.58758 374 LEU A C 1
ATOM 5715 O O . LEU A 1 374 ? 19.35755 48.41988 3.53636 1.000 9.58257 374 LEU A O 1
ATOM 5731 N N . LEU A 1 375 ? 19.92573 47.38378 5.45082 1.000 9.19617 375 LEU A N 1
ATOM 5732 C CA . LEU A 1 375 ? 18.74699 46.54025 5.52287 1.000 12.82479 375 LEU A CA 1
ATOM 5733 C C . LEU A 1 375 ? 17.66971 47.23657 6.35588 1.000 10.30435 375 LEU A C 1
ATOM 5734 O O . LEU A 1 375 ? 17.90604 47.56472 7.52568 1.000 10.85095 375 LEU A O 1
ATOM 5750 N N . ASP A 1 376 ? 16.48844 47.45405 5.76782 1.000 9.42700 376 ASP A N 1
ATOM 5751 C CA . ASP A 1 376 ? 15.33689 47.90565 6.55935 1.000 10.05890 376 ASP A CA 1
ATOM 5752 C C . ASP A 1 376 ? 14.81120 46.69266 7.31925 1.000 11.47229 376 ASP A C 1
ATOM 5753 O O . ASP A 1 376 ? 14.15657 45.81719 6.75322 1.000 11.28394 376 ASP A O 1
ATOM 5762 N N . ARG A 1 377 ? 15.10839 46.62268 8.61404 1.000 10.87726 377 ARG A N 1
ATOM 5763 C CA . ARG A 1 377 ? 14.81883 45.39483 9.34992 1.000 11.60828 377 ARG A CA 1
ATOM 5764 C C . ARG A 1 377 ? 13.32270 45.10670 9.44603 1.000 13.22381 377 ARG A C 1
ATOM 5765 O O . ARG A 1 377 ? 12.92610 43.93547 9.49622 1.000 15.79000 377 ARG A O 1
ATOM 5786 N N . LYS A 1 378 ? 12.46803 46.13954 9.47561 1.000 14.05590 378 LYS A N 1
ATOM 5787 C CA . LYS A 1 378 ? 11.03890 45.90468 9.64539 1.000 15.91058 378 LYS A CA 1
ATOM 5788 C C . LYS A 1 378 ? 10.42769 45.20857 8.42637 1.000 16.31730 378 LYS A C 1
ATOM 5789 O O . LYS A 1 378 ? 9.47864 44.42337 8.57378 1.000 17.86161 378 LYS A O 1
ATOM 5808 N N . THR A 1 379 ? 10.92842 45.50693 7.22343 1.000 15.24966 379 THR A N 1
ATOM 5809 C CA . THR A 1 379 ? 10.39087 44.93489 5.99125 1.000 17.09347 379 THR A CA 1
ATOM 5810 C C . THR A 1 379 ? 11.27254 43.84819 5.40720 1.000 14.92387 379 THR A C 1
ATOM 5811 O O . THR A 1 379 ? 10.82502 43.12930 4.50420 1.000 15.77579 379 THR A O 1
ATOM 5822 N N . LEU A 1 380 ? 12.51303 43.75890 5.87544 1.000 14.61238 380 LEU A N 1
ATOM 5823 C CA . LEU A 1 380 ? 13.54785 42.88299 5.33183 1.000 12.80555 380 LEU A CA 1
ATOM 5824 C C . LEU A 1 380 ? 13.84983 43.19805 3.87301 1.000 15.56109 380 LEU A C 1
ATOM 5825 O O . LEU A 1 380 ? 14.27327 42.32952 3.09932 1.000 17.54101 380 LEU A O 1
ATOM 5841 N N . LYS A 1 381 ? 13.65372 44.45534 3.50023 1.000 12.99807 381 LYS A N 1
ATOM 5842 C CA . LYS A 1 381 ? 14.04828 44.94823 2.19387 1.000 15.22830 381 LYS A CA 1
ATOM 5843 C C . LYS A 1 381 ? 15.35904 45.71571 2.28343 1.000 13.93065 381 LYS A C 1
ATOM 5844 O O . LYS A 1 381 ? 15.60772 46.46774 3.23932 1.000 11.79222 381 LYS A O 1
ATOM 5863 N N . TRP A 1 382 ? 16.20449 45.54436 1.26954 1.000 12.58579 382 TRP A N 1
ATOM 5864 C CA . TRP A 1 382 ? 17.43908 46.31600 1.21617 1.000 11.01041 382 TRP A CA 1
ATOM 5865 C C . TRP A 1 382 ? 17.11684 47.70842 0.67881 1.000 10.56417 382 TRP A C 1
ATOM 5866 O O . TRP A 1 382 ? 16.58321 47.85454 -0.43259 1.000 12.25171 382 TRP A O 1
ATOM 5887 N N . VAL A 1 383 ? 17.43737 48.73119 1.46912 1.000 10.51788 383 VAL A N 1
ATOM 5888 C CA . VAL A 1 383 ? 17.21851 50.10943 1.03374 1.000 8.99208 383 VAL A CA 1
ATOM 5889 C C . VAL A 1 383 ? 18.26773 50.52482 0.00973 1.000 9.66140 383 VAL A C 1
ATOM 5890 O O . VAL A 1 383 ? 17.97334 51.27808 -0.93277 1.000 11.26812 383 VAL A O 1
ATOM 5903 N N . TYR A 1 384 ? 19.49497 50.03095 0.18506 1.000 11.22165 384 TYR A N 1
ATOM 5904 C CA . TYR A 1 384 ? 20.63808 50.38516 -0.65098 1.000 10.03451 384 TYR A CA 1
ATOM 5905 C C . TYR A 1 384 ? 21.26024 49.11201 -1.20940 1.000 11.09407 384 TYR A C 1
ATOM 5906 O O . TYR A 1 384 ? 22.39672 48.76554 -0.89057 1.000 12.57262 384 TYR A O 1
ATOM 5924 N N . PRO A 1 385 ? 20.51873 48.37014 -2.02717 1.000 12.13181 385 PRO A N 1
ATOM 5925 C CA . PRO A 1 385 ? 21.09826 47.15493 -2.62339 1.000 12.34104 385 PRO A CA 1
ATOM 5926 C C . PRO A 1 385 ? 22.32684 47.44877 -3.47184 1.000 10.85280 385 PRO A C 1
ATOM 5927 O O . PRO A 1 385 ? 23.18486 46.56805 -3.64370 1.000 11.94443 385 PRO A O 1
ATOM 5938 N N . GLU A 1 386 ? 22.44441 48.66750 -3.99803 1.000 10.52496 386 GLU A N 1
ATOM 5939 C CA . GLU A 1 386 ? 23.60394 49.02797 -4.80649 1.000 10.42700 386 GLU A CA 1
ATOM 5940 C C . GLU A 1 386 ? 24.89143 48.99527 -3.99017 1.000 10.01247 386 GLU A C 1
ATOM 5941 O O . GLU A 1 386 ? 25.95580 48.63951 -4.51215 1.000 12.25718 386 GLU A O 1
ATOM 5953 N N . ILE A 1 387 ? 24.82713 49.42148 -2.72559 1.000 9.10478 387 ILE A N 1
ATOM 5954 C CA . ILE A 1 387 ? 26.00139 49.37821 -1.86063 1.000 10.68781 387 ILE A CA 1
ATOM 5955 C C . ILE A 1 387 ? 26.36128 47.93146 -1.57208 1.000 11.33189 387 ILE A C 1
ATOM 5956 O O . ILE A 1 387 ? 27.53205 47.54921 -1.59605 1.000 10.54604 387 ILE A O 1
ATOM 5972 N N . VAL A 1 388 ? 25.35715 47.09856 -1.28711 1.000 10.79084 388 VAL A N 1
ATOM 5973 C CA . VAL A 1 388 ? 25.61546 45.68713 -1.01751 1.000 10.14759 388 VAL A CA 1
ATOM 5974 C C . VAL A 1 388 ? 26.24820 45.03569 -2.23840 1.000 9.76701 388 VAL A C 1
ATOM 5975 O O . VAL A 1 388 ? 27.28200 44.36946 -2.13941 1.000 11.42511 388 VAL A O 1
ATOM 5988 N N . SER A 1 389 ? 25.66701 45.27243 -3.41644 1.000 11.67433 389 SER A N 1
ATOM 5989 C CA . SER A 1 389 ? 26.18907 44.67131 -4.63810 1.000 12.46685 389 SER A CA 1
ATOM 5990 C C . SER A 1 389 ? 27.59884 45.15267 -4.93080 1.000 11.56399 389 SER A C 1
ATOM 5991 O O . SER A 1 389 ? 28.42998 44.38860 -5.45111 1.000 13.58103 389 SER A O 1
ATOM 5999 N N . ALA A 1 390 ? 27.87474 46.42000 -4.62871 1.000 11.36026 390 ALA A N 1
ATOM 6000 C CA . ALA A 1 390 ? 29.21545 46.96490 -4.82948 1.000 13.55820 390 ALA A CA 1
ATOM 6001 C C . ALA A 1 390 ? 30.23747 46.20905 -3.99473 1.000 12.21706 390 ALA A C 1
ATOM 6002 O O . ALA A 1 390 ? 31.33630 45.89278 -4.47335 1.000 12.96534 390 ALA A O 1
ATOM 6009 N N . MET A 1 391 ? 29.88499 45.90030 -2.74709 1.000 9.20125 391 MET A N 1
ATOM 6010 C CA . MET A 1 391 ? 30.78945 45.15853 -1.88494 1.000 10.42897 391 MET A CA 1
ATOM 6011 C C . MET A 1 391 ? 30.91815 43.72785 -2.36417 1.000 8.72359 391 MET A C 1
ATOM 6012 O O . MET A 1 391 ? 32.01631 43.16635 -2.37278 1.000 9.70023 391 MET A O 1
ATOM 6026 N N . MET A 1 392 ? 29.80581 43.11638 -2.76840 1.000 9.70563 392 MET A N 1
ATOM 6027 C CA . MET A 1 392 ? 29.86106 41.69837 -3.10540 1.000 10.61967 392 MET A CA 1
ATOM 6028 C C . MET A 1 392 ? 30.70335 41.45049 -4.34515 1.000 12.86401 392 MET A C 1
ATOM 6029 O O . MET A 1 392 ? 31.28021 40.36165 -4.49478 1.000 13.54755 392 MET A O 1
ATOM 6043 N N . LYS A 1 393 ? 30.76192 42.43546 -5.24670 1.000 10.21032 393 LYS A N 1
ATOM 6044 C CA . LYS A 1 393 ? 31.55606 42.31122 -6.46028 1.000 11.70360 393 LYS A CA 1
ATOM 6045 C C . LYS A 1 393 ? 33.02242 42.04738 -6.15598 1.000 12.27782 393 LYS A C 1
ATOM 6046 O O . LYS A 1 393 ? 33.68799 41.33529 -6.91244 1.000 14.30033 393 LYS A O 1
ATOM 6065 N N . TYR A 1 394 ? 33.53329 42.59426 -5.04821 1.000 11.39088 394 TYR A N 1
ATOM 6066 C CA . TYR A 1 394 ? 34.95503 42.53857 -4.73877 1.000 12.24138 394 TYR A CA 1
ATOM 6067 C C . TYR A 1 394 ? 35.28975 41.79697 -3.45008 1.000 12.35592 394 TYR A C 1
ATOM 6068 O O . TYR A 1 394 ? 36.46613 41.69246 -3.11587 1.000 13.32220 394 TYR A O 1
ATOM 6086 N N . ALA A 1 395 ? 34.30886 41.24926 -2.73340 1.000 11.70452 395 ALA A N 1
ATOM 6087 C CA . ALA A 1 395 ? 34.58605 40.66234 -1.42597 1.000 13.00346 395 ALA A CA 1
ATOM 6088 C C . ALA A 1 395 ? 35.29038 39.30856 -1.47699 1.000 13.94682 395 ALA A C 1
ATOM 6089 O O . ALA A 1 395 ? 36.06782 38.98160 -0.56505 1.000 14.77549 395 ALA A O 1
ATOM 6096 N N . ARG A 1 396 ? 35.01047 38.48144 -2.48020 1.000 15.04622 396 ARG A N 1
ATOM 6097 C CA . ARG A 1 396 ? 35.52490 37.12769 -2.46680 1.000 17.25293 396 ARG A CA 1
ATOM 6098 C C . ARG A 1 396 ? 37.04145 37.12637 -2.51578 1.000 18.74189 396 ARG A C 1
ATOM 6099 O O . ARG A 1 396 ? 37.69889 36.34664 -1.79128 1.000 21.48926 396 ARG A O 1
#

Organism: NCBI:txid1214564

Sequence (375 aa):
RAKKIPEIKIASRKIPNNAALKFVKDMKIGWNLGNTFDAAFENPSFDDELLYETAWCGVKTTKQMIDTVKKAGFNTIRIPVSWHNHVTGSNFTISKRWLDRVQQVVDYAMKNKMYVIINIHHDIMPGYYYPNSQHLQTSIKYVKSIWTQVATRFKNNYNDHLIFEAVNQPRLTGSRFEWWLDMNNPECRDAVEAINKLNQVFVDTVRSTGGNNNVSRYLMVPGYAAAPEYVLIDEFKIPKDSSKYKNRIIISVHAYRPYNFALQAPNESGSVSSEWSVNSEESRRDIDYFMDKLYDKFVSKGIPVVIGEFGARDKNGNLQSRVEFAAYYVRAARARGITCCWWDNNAFYGNGENFGLLDRKTLKWVYPEIVSAMMKYAR